Protein AF-A0A5J4UV51-F1 (afdb_monomer)

Structure (mmCIF, N/CA/C/O backbone):
data_AF-A0A5J4UV51-F1
#
_entry.id   AF-A0A5J4UV51-F1
#
loop_
_atom_site.group_PDB
_atom_site.id
_atom_site.type_symbol
_atom_site.label_atom_id
_atom_site.label_alt_id
_atom_site.label_comp_id
_atom_site.label_asym_id
_atom_site.label_entity_id
_atom_site.label_seq_id
_atom_site.pdbx_PDB_ins_code
_atom_site.Cartn_x
_atom_site.Cartn_y
_atom_site.Cartn_z
_atom_site.occupancy
_atom_site.B_iso_or_equiv
_atom_site.auth_seq_id
_atom_site.auth_comp_id
_atom_site.auth_asym_id
_atom_site.auth_atom_id
_atom_site.pdbx_PDB_model_num
ATOM 1 N N . MET A 1 1 ? -8.398 44.328 -46.620 1.00 33.28 1 MET A N 1
ATOM 2 C CA . MET A 1 1 ? -8.994 43.486 -47.672 1.00 33.28 1 MET A CA 1
ATOM 3 C C . MET A 1 1 ? -7.819 42.944 -48.454 1.00 33.28 1 MET A C 1
ATOM 5 O O . MET A 1 1 ? -7.268 43.661 -49.274 1.00 33.28 1 MET A O 1
ATOM 9 N N . GLU A 1 2 ? -7.328 41.778 -48.044 1.00 36.62 2 GLU A N 1
ATOM 10 C CA . GLU A 1 2 ? -6.296 41.032 -48.765 1.00 36.62 2 GLU A CA 1
ATOM 11 C C . GLU A 1 2 ? -7.053 40.017 -49.618 1.00 36.62 2 GLU A C 1
ATOM 13 O O . GLU A 1 2 ? -7.539 39.008 -49.111 1.00 36.62 2 GLU A O 1
ATOM 18 N N . ASP A 1 3 ? -7.267 40.375 -50.881 1.00 33.81 3 ASP A N 1
ATOM 19 C CA . ASP A 1 3 ? -7.848 39.481 -51.873 1.00 33.81 3 ASP A CA 1
ATOM 20 C C . ASP A 1 3 ? -6.812 38.420 -52.268 1.00 33.81 3 ASP A C 1
ATOM 22 O O . ASP A 1 3 ? -5.673 38.737 -52.603 1.00 33.81 3 ASP A O 1
ATOM 26 N N . ASN A 1 4 ? -7.248 37.162 -52.194 1.00 41.03 4 ASN A N 1
ATOM 27 C CA . ASN A 1 4 ? -6.635 35.919 -52.669 1.00 41.03 4 ASN A CA 1
ATOM 28 C C . ASN A 1 4 ? -5.457 36.050 -53.667 1.00 41.03 4 ASN A C 1
ATOM 30 O O . ASN A 1 4 ? -5.664 36.157 -54.874 1.00 41.03 4 ASN A O 1
ATOM 34 N N . ASP A 1 5 ? -4.228 35.837 -53.181 1.00 48.25 5 ASP A N 1
ATOM 35 C CA . ASP A 1 5 ? -3.035 35.538 -54.005 1.00 48.25 5 ASP A CA 1
ATOM 36 C C . ASP A 1 5 ? -3.062 34.117 -54.623 1.00 48.25 5 ASP A C 1
ATOM 38 O O . ASP A 1 5 ? -2.238 33.771 -55.468 1.00 48.25 5 ASP A O 1
ATOM 42 N N . PHE A 1 6 ? -4.042 33.284 -54.254 1.00 43.84 6 PHE A N 1
ATOM 43 C CA . PHE A 1 6 ? -4.132 31.882 -54.680 1.00 43.84 6 PHE A CA 1
ATOM 44 C C . PHE A 1 6 ? -4.376 31.707 -56.191 1.00 43.84 6 PHE A C 1
ATOM 46 O O . PHE A 1 6 ? -3.837 30.789 -56.809 1.00 43.84 6 PHE A O 1
ATOM 53 N N . ASP A 1 7 ? -5.150 32.604 -56.811 1.00 42.62 7 ASP A N 1
ATOM 54 C CA . ASP A 1 7 ? -5.432 32.548 -58.254 1.00 42.62 7 ASP A CA 1
ATOM 55 C C . ASP A 1 7 ? -4.283 33.122 -59.100 1.00 42.62 7 ASP A C 1
ATOM 57 O O . ASP A 1 7 ? -4.121 32.765 -60.269 1.00 42.62 7 ASP A O 1
ATOM 61 N N . LYS A 1 8 ? -3.437 33.967 -58.499 1.00 46.50 8 LYS A N 1
ATOM 62 C CA . LYS A 1 8 ? -2.279 34.588 -59.153 1.00 46.50 8 LYS A CA 1
ATOM 63 C C . LYS A 1 8 ? -1.113 33.605 -59.287 1.00 46.50 8 LYS A C 1
ATOM 65 O O . LYS A 1 8 ? -0.542 33.481 -60.368 1.00 46.50 8 LYS A O 1
ATOM 70 N N . ASP A 1 9 ? -0.842 32.837 -58.232 1.00 53.25 9 ASP A N 1
ATOM 71 C CA . ASP A 1 9 ? 0.190 31.790 -58.226 1.00 53.25 9 ASP A CA 1
ATOM 72 C C . ASP A 1 9 ? -0.155 30.633 -59.180 1.00 53.25 9 ASP A C 1
ATOM 74 O O . ASP A 1 9 ? 0.722 30.065 -59.831 1.00 53.25 9 ASP A O 1
ATOM 78 N N . LYS A 1 10 ? -1.446 30.312 -59.339 1.00 50.06 10 LYS A N 1
ATOM 79 C CA . LYS A 1 10 ? -1.903 29.290 -60.291 1.00 50.06 10 LYS A CA 1
ATOM 80 C C . LYS A 1 10 ? -1.710 29.716 -61.753 1.00 50.06 10 LYS A C 1
ATOM 82 O O . LYS A 1 10 ? -1.331 28.886 -62.574 1.00 50.06 10 LYS A O 1
ATOM 87 N N . ALA A 1 11 ? -1.903 31.001 -62.061 1.00 49.38 11 ALA A N 1
ATOM 88 C CA . ALA A 1 11 ? -1.667 31.564 -63.392 1.00 49.38 11 ALA A CA 1
ATOM 89 C C . ALA A 1 11 ? -0.167 31.674 -63.747 1.00 49.38 11 ALA A C 1
ATOM 91 O O . ALA A 1 11 ? 0.199 31.517 -64.912 1.00 49.38 11 ALA A O 1
ATOM 92 N N . GLU A 1 12 ? 0.725 31.878 -62.767 1.00 53.53 12 GLU A N 1
ATOM 93 C CA . GLU A 1 12 ? 2.184 31.844 -62.991 1.00 53.53 12 GLU A CA 1
ATOM 94 C C . GLU A 1 12 ? 2.719 30.426 -63.290 1.00 53.53 12 GLU A C 1
ATOM 96 O O . GLU A 1 12 ? 3.727 30.273 -63.989 1.00 53.53 12 GLU A O 1
ATOM 101 N N . LEU A 1 13 ? 2.036 29.377 -62.814 1.00 55.09 13 LEU A N 1
ATOM 102 C CA . LEU A 1 13 ? 2.430 27.970 -62.986 1.00 55.09 13 LEU A CA 1
ATOM 103 C C . LEU A 1 13 ? 2.168 27.405 -64.397 1.00 55.09 13 LEU A C 1
ATOM 105 O O . LEU A 1 13 ? 2.782 26.399 -64.765 1.00 55.09 13 LEU A O 1
ATOM 109 N N . GLU A 1 14 ? 1.293 28.026 -65.196 1.00 55.28 14 GLU A N 1
ATOM 110 C CA . GLU A 1 14 ? 0.858 27.500 -66.504 1.00 55.28 14 GLU A CA 1
ATOM 111 C C . GLU A 1 14 ? 1.835 27.789 -67.668 1.00 55.28 14 GLU A C 1
ATOM 113 O O . GLU A 1 14 ? 1.683 27.213 -68.745 1.00 55.28 14 GLU A O 1
ATOM 118 N N . GLY A 1 15 ? 2.883 28.605 -67.465 1.00 62.62 15 GLY A N 1
ATOM 119 C CA . GLY A 1 15 ? 3.818 29.024 -68.529 1.00 62.62 15 GLY A CA 1
ATOM 120 C C . GLY A 1 15 ? 5.293 28.612 -68.380 1.00 62.62 15 GLY A C 1
ATOM 121 O O . GLY A 1 15 ? 6.076 28.834 -69.303 1.00 62.62 15 GLY A O 1
ATOM 122 N N . GLN A 1 16 ? 5.708 28.033 -67.248 1.00 67.81 16 GLN A N 1
ATOM 123 C CA . GLN A 1 16 ? 7.113 27.683 -66.965 1.00 67.81 16 GLN A CA 1
ATOM 124 C C . GLN A 1 16 ? 7.283 26.178 -66.716 1.00 67.81 16 GLN A C 1
ATOM 126 O O . GLN A 1 16 ? 6.397 25.518 -66.171 1.00 67.81 16 GLN A O 1
ATOM 131 N N . SER A 1 17 ? 8.431 25.606 -67.104 1.00 79.94 17 SER A N 1
ATOM 132 C CA . SER A 1 17 ? 8.701 24.184 -66.852 1.00 79.94 17 SER A CA 1
ATOM 133 C C . SER A 1 17 ? 8.824 23.901 -65.349 1.00 79.94 17 SER A C 1
ATOM 135 O O . SER A 1 17 ? 9.323 24.729 -64.581 1.00 79.94 17 SER A O 1
ATOM 137 N N . ALA A 1 18 ? 8.398 22.705 -64.930 1.00 77.75 18 ALA A N 1
ATOM 138 C CA . ALA A 1 18 ? 8.465 22.274 -63.533 1.00 77.75 18 ALA A CA 1
ATOM 139 C C . ALA A 1 18 ? 9.890 22.358 -62.963 1.00 77.75 18 ALA A C 1
ATOM 141 O O . ALA A 1 18 ? 10.079 22.802 -61.834 1.00 77.75 18 ALA A O 1
ATOM 142 N N . GLU A 1 19 ? 10.896 22.024 -63.774 1.00 81.31 19 GLU A N 1
ATOM 143 C CA . GLU A 1 19 ? 12.306 22.142 -63.403 1.00 81.31 19 GLU A CA 1
ATOM 144 C C . GLU A 1 19 ? 12.742 23.589 -63.156 1.00 81.31 19 GLU A C 1
ATOM 146 O O . GLU A 1 19 ? 13.463 23.843 -62.195 1.00 81.31 19 GLU A O 1
ATOM 151 N N . SER A 1 20 ? 12.298 24.543 -63.980 1.00 83.56 20 SER A N 1
ATOM 152 C CA . SER A 1 20 ? 12.673 25.957 -63.845 1.00 83.56 20 SER A CA 1
ATOM 153 C C . SER A 1 20 ? 12.092 26.586 -62.577 1.00 83.56 20 SER A C 1
ATOM 155 O O . SER A 1 20 ? 12.787 27.313 -61.866 1.00 83.56 20 SER A O 1
ATOM 157 N N . LEU A 1 21 ? 10.826 26.288 -62.278 1.00 81.12 21 LEU A N 1
ATOM 158 C CA . LEU A 1 21 ? 10.125 26.806 -61.100 1.00 81.12 21 LEU A CA 1
ATOM 159 C C . LEU A 1 21 ? 10.734 26.268 -59.805 1.00 81.12 21 LEU A C 1
ATOM 161 O O . LEU A 1 21 ? 11.112 27.034 -58.921 1.00 81.12 21 LEU A O 1
ATOM 165 N N . VAL A 1 22 ? 10.935 24.952 -59.747 1.00 83.88 22 VAL A N 1
ATOM 166 C CA . VAL A 1 22 ? 11.606 24.289 -58.627 1.00 83.88 22 VAL A CA 1
ATOM 167 C C . VAL A 1 22 ? 13.026 24.821 -58.433 1.00 83.88 22 VAL A C 1
ATOM 169 O O . VAL A 1 22 ? 13.430 25.083 -57.301 1.00 83.88 22 VAL A O 1
ATOM 172 N N . LYS A 1 23 ? 13.787 25.019 -59.517 1.00 86.38 23 LYS A N 1
ATOM 173 C CA . LYS A 1 23 ? 15.161 25.533 -59.443 1.00 86.38 23 LYS A CA 1
ATOM 174 C C . LYS A 1 23 ? 15.213 26.920 -58.813 1.00 86.38 23 LYS A C 1
ATOM 176 O O . LYS A 1 23 ? 16.055 27.172 -57.956 1.00 86.38 23 LYS A O 1
ATOM 181 N N . LYS A 1 24 ? 14.283 27.798 -59.199 1.00 86.00 24 LYS A N 1
ATOM 182 C CA . LYS A 1 24 ? 14.158 29.150 -58.644 1.00 86.00 24 LYS A CA 1
ATOM 183 C C . LYS A 1 24 ? 13.898 29.113 -57.136 1.00 86.00 24 LYS A C 1
ATOM 185 O O . LYS A 1 24 ? 14.548 29.845 -56.392 1.00 86.00 24 LYS A O 1
ATOM 190 N N . ASP A 1 25 ? 13.009 28.234 -56.682 1.00 84.75 25 ASP A N 1
ATOM 191 C CA . ASP A 1 25 ? 12.702 28.069 -55.257 1.00 84.75 25 ASP A CA 1
ATOM 192 C C . ASP A 1 25 ? 13.879 27.455 -54.471 1.00 84.75 25 ASP A C 1
ATOM 194 O O . ASP A 1 25 ? 14.189 27.890 -53.361 1.00 84.75 25 ASP A O 1
ATOM 198 N N . ILE A 1 26 ? 14.602 26.499 -55.063 1.00 84.50 26 ILE A N 1
ATOM 199 C CA . ILE A 1 26 ? 15.823 25.911 -54.485 1.00 84.50 26 ILE A CA 1
ATOM 200 C C . ILE A 1 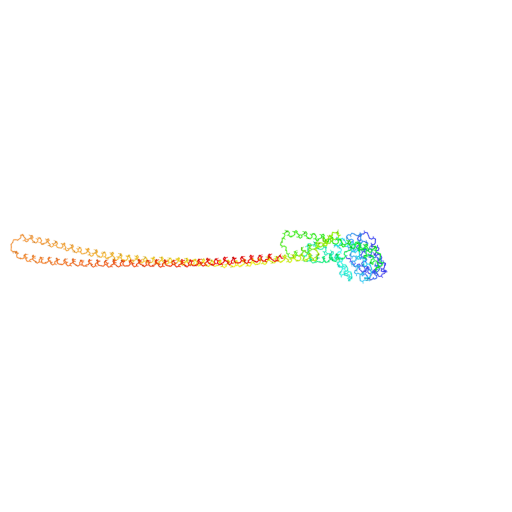26 ? 16.942 26.953 -54.353 1.00 84.50 26 ILE A C 1
ATOM 202 O O . ILE A 1 26 ? 17.630 27.002 -53.329 1.00 84.50 26 ILE A O 1
ATOM 206 N N . ASP A 1 27 ? 17.132 27.805 -55.358 1.00 85.50 27 ASP A N 1
ATOM 207 C CA . ASP A 1 27 ? 18.159 28.846 -55.323 1.00 85.50 27 ASP A CA 1
ATOM 208 C C . ASP A 1 27 ? 17.834 29.933 -54.280 1.00 85.50 27 ASP A C 1
ATOM 210 O O . ASP A 1 27 ? 18.748 30.418 -53.608 1.00 85.50 27 ASP A O 1
ATOM 214 N N . LEU A 1 28 ? 16.549 30.233 -54.038 1.00 83.38 28 LEU A N 1
ATOM 215 C CA . LEU A 1 28 ? 16.119 31.091 -52.922 1.00 83.38 28 LEU A CA 1
ATOM 216 C C . LEU A 1 28 ? 16.497 30.498 -51.555 1.00 83.38 28 LEU A C 1
ATOM 218 O O . LEU A 1 28 ? 16.948 31.227 -50.669 1.00 83.38 28 LEU A O 1
ATOM 222 N N . ILE A 1 29 ? 16.371 29.178 -51.385 1.00 80.69 29 ILE A N 1
ATOM 223 C CA . ILE A 1 29 ? 16.793 28.482 -50.158 1.00 80.69 29 ILE A CA 1
ATOM 224 C C . ILE A 1 29 ? 18.313 28.564 -49.984 1.00 80.69 29 ILE A C 1
ATOM 226 O O . ILE A 1 29 ? 18.786 28.839 -48.883 1.00 80.69 29 ILE A O 1
ATOM 230 N N . ARG A 1 30 ? 19.091 28.378 -51.060 1.00 81.81 30 ARG A N 1
ATOM 231 C CA . ARG A 1 30 ? 20.566 28.466 -51.023 1.00 81.81 30 ARG A CA 1
ATOM 232 C C . ARG A 1 30 ? 21.078 29.852 -50.640 1.00 81.81 30 ARG A C 1
ATOM 234 O O . ARG A 1 30 ? 22.129 29.959 -50.015 1.00 81.81 30 ARG A O 1
ATOM 241 N N . GLN A 1 31 ? 20.371 30.900 -51.050 1.00 80.75 31 GLN A N 1
ATOM 242 C CA . GLN A 1 31 ? 20.793 32.288 -50.853 1.00 80.75 31 GLN A CA 1
ATOM 243 C C . GLN A 1 31 ? 20.320 32.883 -49.519 1.00 80.75 31 GLN A C 1
ATOM 245 O O . GLN A 1 31 ? 20.810 33.940 -49.114 1.00 80.75 31 GLN A O 1
ATOM 250 N N . SER A 1 32 ? 19.394 32.221 -48.818 1.00 73.06 32 SER A N 1
ATOM 251 C CA . SER A 1 32 ? 18.875 32.711 -47.543 1.00 73.06 32 SER A CA 1
ATOM 252 C C . SER A 1 32 ? 19.903 32.554 -46.416 1.00 73.06 32 SER A C 1
ATOM 254 O O . SER A 1 32 ? 20.466 31.483 -46.207 1.00 73.06 32 SER A O 1
ATOM 256 N N . LYS A 1 33 ? 20.144 33.640 -45.669 1.00 61.06 33 LYS A N 1
ATOM 257 C CA . LYS A 1 33 ? 21.072 33.694 -44.519 1.00 61.06 33 LYS A CA 1
ATOM 258 C C . LYS A 1 33 ? 20.352 33.788 -43.160 1.00 61.06 33 LYS A C 1
ATOM 260 O O . LYS A 1 33 ? 20.984 34.118 -42.161 1.00 61.06 33 LYS A O 1
ATOM 265 N N . GLY A 1 34 ? 19.036 33.553 -43.124 1.00 61.56 34 GLY A N 1
ATOM 266 C CA . GLY A 1 34 ? 18.174 33.748 -41.948 1.00 61.56 34 GLY A CA 1
ATOM 267 C C . GLY A 1 34 ? 17.024 32.737 -41.879 1.00 61.56 34 GLY A C 1
ATOM 268 O O . GLY A 1 34 ? 17.222 31.567 -42.186 1.00 61.56 34 GLY A O 1
ATOM 269 N N . SER A 1 35 ? 15.819 33.162 -41.472 1.00 62.78 35 SER A N 1
ATOM 270 C CA . SER A 1 35 ? 14.650 32.263 -41.462 1.00 62.78 35 SER A CA 1
ATOM 271 C C . SER A 1 35 ? 14.357 31.747 -42.873 1.00 62.78 35 SER A C 1
ATOM 273 O O . SER A 1 35 ? 14.238 32.510 -43.834 1.00 62.78 35 SER A O 1
ATOM 275 N N . LEU A 1 36 ? 14.244 30.426 -42.982 1.00 73.94 36 LEU A N 1
ATOM 276 C CA . LEU A 1 36 ? 13.976 29.719 -44.232 1.00 73.94 36 LEU A CA 1
ATOM 277 C C . LEU A 1 36 ? 12.475 29.574 -44.509 1.00 73.94 36 LEU A C 1
ATOM 279 O O . LEU A 1 36 ? 12.100 29.091 -45.574 1.00 73.94 36 LEU A O 1
ATOM 283 N N . LYS A 1 37 ? 11.620 30.025 -43.582 1.00 70.06 37 LYS A N 1
ATOM 284 C CA . LYS A 1 37 ? 10.169 29.816 -43.588 1.00 70.06 37 LYS A CA 1
ATOM 285 C C . LYS A 1 37 ? 9.510 30.117 -44.931 1.00 70.06 37 LYS A C 1
ATOM 287 O O . LYS A 1 37 ? 8.868 29.244 -45.501 1.00 70.06 37 LYS A O 1
ATOM 292 N N . ASN A 1 38 ? 9.703 31.325 -45.457 1.00 74.06 38 ASN A N 1
ATOM 293 C CA . ASN A 1 38 ? 9.008 31.769 -46.669 1.00 74.06 38 ASN A CA 1
ATOM 294 C C . ASN A 1 38 ? 9.523 31.054 -47.928 1.00 74.06 38 ASN A C 1
ATOM 296 O O . ASN A 1 38 ? 8.735 30.715 -48.807 1.00 74.06 38 ASN A O 1
ATOM 300 N N . ALA A 1 39 ? 10.831 30.783 -48.002 1.00 78.94 39 ALA A N 1
ATOM 301 C CA . ALA A 1 39 ? 11.433 30.069 -49.130 1.00 78.94 39 ALA A CA 1
ATOM 302 C C . ALA A 1 39 ? 10.994 28.595 -49.157 1.00 78.94 39 ALA A C 1
ATOM 304 O O . ALA A 1 39 ? 10.622 28.067 -50.203 1.00 78.94 39 ALA A O 1
ATOM 305 N N . LEU A 1 40 ? 10.960 27.956 -47.987 1.00 76.31 40 LEU A N 1
ATOM 306 C CA . LEU A 1 40 ? 10.474 26.591 -47.826 1.00 76.31 40 LEU A CA 1
ATOM 307 C C . LEU A 1 40 ? 8.964 26.487 -48.077 1.00 76.31 40 LEU A C 1
ATOM 309 O O . LEU A 1 40 ? 8.514 25.567 -48.754 1.00 76.31 40 LEU A O 1
ATOM 313 N N . GLN A 1 41 ? 8.171 27.444 -47.590 1.00 73.94 41 GLN A N 1
ATOM 314 C CA . GLN A 1 41 ? 6.730 27.485 -47.842 1.00 73.94 41 GLN A CA 1
ATOM 315 C C . GLN A 1 41 ? 6.425 27.626 -49.335 1.00 73.94 41 GLN A C 1
ATOM 317 O O . GLN A 1 41 ? 5.564 26.913 -49.844 1.00 73.94 41 GLN A O 1
ATOM 322 N N . LYS A 1 42 ? 7.162 28.481 -50.050 1.00 79.25 42 LYS A N 1
ATOM 323 C CA . LYS A 1 42 ? 7.000 28.641 -51.497 1.00 79.25 42 LYS A CA 1
ATOM 324 C C . LYS A 1 42 ? 7.299 27.347 -52.251 1.00 79.25 42 LYS A C 1
ATOM 326 O O . LYS A 1 42 ? 6.459 26.870 -53.008 1.00 79.25 42 LYS A O 1
ATOM 331 N N . LEU A 1 43 ? 8.431 26.718 -51.938 1.00 81.69 43 LEU A N 1
ATOM 332 C CA . LEU A 1 43 ? 8.798 25.426 -52.506 1.00 81.69 43 LEU A CA 1
ATOM 333 C C . LEU A 1 43 ? 7.750 24.338 -52.216 1.00 81.69 43 LEU A C 1
ATOM 335 O O . LEU A 1 43 ? 7.443 23.529 -53.087 1.00 81.69 43 LEU A O 1
ATOM 339 N N . ASN A 1 44 ? 7.175 24.317 -51.012 1.00 72.25 44 ASN A N 1
ATOM 340 C CA . ASN A 1 44 ? 6.099 23.386 -50.673 1.00 72.25 44 ASN A CA 1
ATOM 341 C C . ASN A 1 44 ? 4.861 23.574 -51.548 1.00 72.25 44 ASN A C 1
ATOM 343 O O . ASN A 1 44 ? 4.282 22.580 -51.977 1.00 72.25 44 ASN A O 1
ATOM 347 N N . MET A 1 45 ? 4.453 24.816 -51.817 1.00 75.25 45 MET A N 1
ATOM 348 C CA . MET A 1 45 ? 3.315 25.093 -52.700 1.00 75.25 45 MET A CA 1
ATOM 349 C C . MET A 1 45 ? 3.609 24.636 -54.134 1.00 75.25 45 MET A C 1
ATOM 351 O O . MET A 1 45 ? 2.778 23.967 -54.752 1.00 75.25 45 MET A O 1
ATOM 355 N N . THR A 1 46 ? 4.823 24.895 -54.630 1.00 77.62 46 THR A N 1
ATOM 356 C CA . THR A 1 46 ? 5.281 24.422 -55.945 1.00 77.62 46 THR A CA 1
ATOM 357 C C . THR A 1 46 ? 5.245 22.894 -56.031 1.00 77.62 46 THR A C 1
ATOM 359 O O . THR A 1 46 ? 4.707 22.334 -56.982 1.00 77.62 46 THR A O 1
ATOM 362 N N . VAL A 1 47 ? 5.745 22.193 -55.010 1.00 73.94 47 VAL A N 1
ATOM 363 C CA . VAL A 1 47 ? 5.745 20.721 -54.966 1.00 73.94 47 VAL A CA 1
ATOM 364 C C . VAL A 1 47 ? 4.331 20.143 -54.809 1.00 73.94 47 VAL A C 1
ATOM 366 O O . VAL A 1 47 ? 4.008 19.132 -55.434 1.00 73.94 47 VAL A O 1
ATOM 369 N N . ALA A 1 48 ? 3.456 20.795 -54.039 1.00 68.31 48 ALA A N 1
ATOM 370 C CA . ALA A 1 48 ? 2.058 20.391 -53.867 1.00 68.31 48 ALA A CA 1
ATOM 371 C C . ALA A 1 48 ? 1.211 20.549 -55.138 1.00 68.31 48 ALA A C 1
ATOM 373 O O . ALA A 1 48 ? 0.160 19.921 -55.255 1.00 68.31 48 ALA A O 1
ATOM 374 N N . SER A 1 49 ? 1.684 21.332 -56.108 1.00 72.00 49 SER A N 1
ATOM 375 C CA . SER A 1 49 ? 0.979 21.589 -57.367 1.00 72.00 49 SER A CA 1
ATOM 376 C C . SER A 1 49 ? 0.974 20.392 -58.333 1.00 72.00 49 SER A C 1
ATOM 378 O O . SER A 1 49 ? 0.250 20.413 -59.327 1.00 72.00 49 SER A O 1
ATOM 380 N N . GLY A 1 50 ? 1.743 19.327 -58.063 1.00 66.88 50 GLY A N 1
ATOM 381 C CA . GLY A 1 50 ? 1.606 18.046 -58.767 1.00 66.88 50 GLY A CA 1
ATOM 382 C C . GLY A 1 50 ? 2.892 17.224 -58.889 1.00 66.88 50 GLY A C 1
ATOM 383 O O . GLY A 1 50 ? 3.998 17.717 -58.674 1.00 66.88 50 GLY A O 1
ATOM 384 N N . GLN A 1 51 ? 2.741 15.961 -59.307 1.00 67.88 51 GLN A N 1
ATOM 385 C CA . GLN A 1 51 ? 3.815 14.957 -59.373 1.00 67.88 51 GLN A CA 1
ATOM 386 C C . GLN A 1 51 ? 5.072 15.435 -60.121 1.00 67.88 51 GLN A C 1
ATOM 388 O O . GLN A 1 51 ? 6.178 15.290 -59.609 1.00 67.88 51 GLN A O 1
ATOM 393 N N . LYS A 1 52 ? 4.916 16.085 -61.283 1.00 74.31 52 LYS A N 1
ATOM 394 C CA . LYS A 1 52 ? 6.043 16.590 -62.092 1.00 74.31 52 LYS A CA 1
ATOM 395 C C . LYS A 1 52 ? 6.928 17.614 -61.357 1.00 74.31 52 LYS A C 1
ATOM 397 O O . LYS A 1 52 ? 8.130 17.668 -61.596 1.00 74.31 52 LYS A O 1
ATOM 402 N N . TYR A 1 53 ? 6.355 18.416 -60.454 1.00 78.62 53 TYR A N 1
ATOM 403 C CA . TYR A 1 53 ? 7.101 19.388 -59.643 1.00 78.62 53 TYR A CA 1
ATOM 404 C C . TYR A 1 53 ? 7.791 18.704 -58.460 1.00 78.62 53 TYR A C 1
ATOM 406 O O . TYR A 1 53 ? 8.927 19.036 -58.128 1.00 78.62 53 TYR A O 1
ATOM 414 N N . ALA A 1 54 ? 7.138 17.702 -57.865 1.00 69.19 54 ALA A N 1
ATOM 415 C CA . ALA A 1 54 ? 7.733 16.878 -56.822 1.00 69.19 54 ALA A CA 1
ATOM 416 C C . ALA A 1 54 ? 8.959 16.100 -57.337 1.00 69.19 54 ALA A C 1
ATOM 418 O O . ALA A 1 54 ? 10.020 16.130 -56.715 1.00 69.19 54 ALA A O 1
ATOM 419 N N . GLU A 1 55 ? 8.844 15.461 -58.503 1.00 68.75 55 GLU A N 1
ATOM 420 C CA . GLU A 1 55 ? 9.937 14.722 -59.146 1.00 68.75 55 GLU A CA 1
ATOM 421 C C . GLU A 1 55 ? 11.104 15.637 -59.536 1.00 68.75 55 GLU A C 1
ATOM 423 O O . GLU A 1 55 ? 12.259 15.291 -59.285 1.00 68.75 55 GLU A O 1
ATOM 428 N N . ALA A 1 56 ? 10.818 16.830 -60.067 1.00 78.56 56 ALA A N 1
ATOM 429 C CA . ALA A 1 56 ? 11.839 17.828 -60.375 1.00 78.56 56 ALA A CA 1
ATOM 430 C C . ALA A 1 56 ? 12.570 18.329 -59.114 1.00 78.56 56 ALA A C 1
ATOM 432 O O . ALA A 1 56 ? 13.789 18.495 -59.137 1.00 78.56 56 ALA A O 1
ATOM 433 N N . ALA A 1 57 ? 11.857 18.535 -58.000 1.00 76.19 57 ALA A N 1
ATOM 434 C CA . ALA A 1 57 ? 12.457 18.938 -56.723 1.00 76.19 57 ALA A CA 1
ATOM 435 C C . ALA A 1 57 ? 13.375 17.858 -56.152 1.00 76.19 57 ALA A C 1
ATOM 437 O O . ALA A 1 57 ? 14.476 18.158 -55.681 1.00 76.19 57 ALA A O 1
ATOM 438 N N . ILE A 1 58 ? 12.959 16.598 -56.266 1.00 69.06 58 ILE A N 1
ATOM 439 C CA . ILE A 1 58 ? 13.787 15.448 -55.909 1.00 69.06 58 ILE A CA 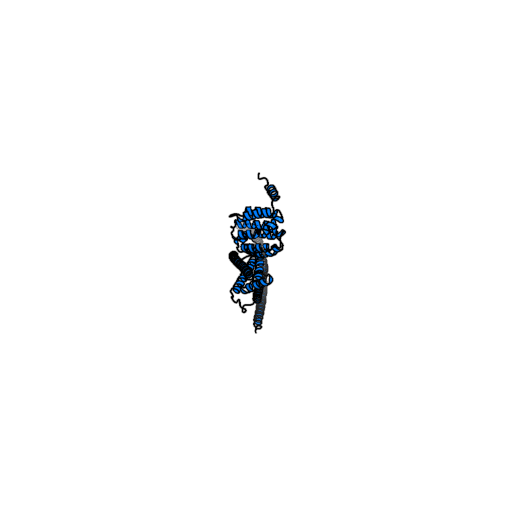1
ATOM 440 C C . ILE A 1 58 ? 15.047 15.403 -56.786 1.00 69.06 58 ILE A C 1
ATOM 442 O O . ILE A 1 58 ? 16.156 15.394 -56.255 1.00 69.06 58 ILE A O 1
ATOM 446 N N . ALA A 1 59 ? 14.892 15.448 -58.113 1.00 74.12 59 ALA A N 1
ATOM 447 C CA . ALA A 1 59 ? 16.002 15.353 -59.065 1.00 74.12 59 ALA A CA 1
ATOM 448 C C . ALA A 1 59 ? 17.048 16.469 -58.893 1.00 74.12 59 ALA A C 1
ATOM 450 O O . ALA A 1 59 ? 18.233 16.256 -59.138 1.00 74.12 59 ALA A O 1
ATOM 451 N N . GLN A 1 60 ? 16.630 17.647 -58.426 1.00 79.69 60 GLN A N 1
ATOM 452 C CA . GLN A 1 60 ? 17.517 18.784 -58.169 1.00 79.69 60 GLN A CA 1
ATOM 453 C C . GLN A 1 60 ? 18.159 18.785 -56.770 1.00 79.69 60 GLN A C 1
ATOM 455 O O . GLN A 1 60 ? 18.852 19.740 -56.407 1.00 79.69 60 GLN A O 1
ATOM 460 N N . GLY A 1 61 ? 17.973 17.724 -55.980 1.00 71.62 61 GLY A N 1
ATOM 461 C CA . GLY A 1 61 ? 18.672 17.543 -54.707 1.00 71.62 61 GLY A CA 1
ATOM 462 C C . GLY A 1 61 ? 18.142 18.430 -53.581 1.00 71.62 61 GLY A C 1
ATOM 463 O O . GLY A 1 61 ? 18.910 18.884 -52.728 1.00 71.62 61 GLY A O 1
ATOM 464 N N . VAL A 1 62 ? 16.831 18.679 -53.544 1.00 73.19 62 VAL A N 1
ATOM 465 C CA . VAL A 1 62 ? 16.232 19.538 -52.516 1.00 73.19 62 VAL A CA 1
ATOM 466 C C . VAL A 1 62 ? 16.349 18.961 -51.103 1.00 73.19 62 VAL A C 1
ATOM 468 O O . VAL A 1 62 ? 16.627 19.689 -50.153 1.00 73.19 62 VAL A O 1
ATOM 471 N N . ALA A 1 63 ? 16.224 17.639 -50.961 1.00 63.34 63 ALA A N 1
ATOM 472 C CA . ALA A 1 63 ? 16.354 16.951 -49.681 1.00 63.34 63 ALA A CA 1
ATOM 473 C C . ALA A 1 63 ? 17.758 17.111 -49.060 1.00 63.34 63 ALA A C 1
ATOM 475 O O . ALA A 1 63 ? 17.842 17.627 -47.945 1.00 63.34 63 ALA A O 1
ATOM 476 N N . PRO A 1 64 ? 18.872 16.762 -49.739 1.00 62.00 64 PRO A N 1
ATOM 477 C CA . PRO A 1 64 ? 20.205 16.973 -49.176 1.00 62.00 64 PRO A CA 1
ATOM 478 C C . PRO A 1 64 ? 20.513 18.454 -48.907 1.00 62.00 64 PRO A C 1
ATOM 480 O O . PRO A 1 64 ? 21.158 18.757 -47.903 1.00 62.00 64 PRO A O 1
ATOM 483 N N . LEU A 1 65 ? 20.005 19.384 -49.727 1.00 72.56 65 LEU A N 1
ATOM 484 C CA . LEU A 1 65 ? 20.147 20.819 -49.473 1.00 72.56 65 LEU A CA 1
ATOM 485 C C . LEU A 1 65 ? 19.479 21.231 -48.151 1.00 72.56 65 LEU A C 1
ATOM 487 O O . LEU A 1 65 ? 20.133 21.817 -47.287 1.00 72.56 65 LEU A O 1
ATOM 491 N N . VAL A 1 66 ? 18.200 20.907 -47.963 1.00 67.88 66 VAL A N 1
ATOM 492 C CA . VAL A 1 66 ? 17.445 21.309 -46.765 1.00 67.88 66 VAL A CA 1
ATOM 493 C C . VAL A 1 66 ? 17.975 20.596 -45.508 1.00 67.88 66 VAL A C 1
ATOM 495 O O . VAL A 1 66 ? 18.068 21.204 -44.441 1.00 67.88 66 VAL A O 1
ATOM 498 N N . LEU A 1 67 ? 18.437 19.346 -45.629 1.00 62.22 67 LEU A N 1
ATOM 499 C CA . LEU A 1 67 ? 19.118 18.632 -44.538 1.00 62.22 67 LEU A CA 1
ATOM 500 C C . LEU A 1 67 ? 20.467 19.259 -44.170 1.00 62.22 67 LEU A C 1
ATOM 502 O O . LEU A 1 67 ? 20.841 19.258 -42.997 1.00 62.22 67 LEU A O 1
ATOM 506 N N . SER A 1 68 ? 21.211 19.801 -45.138 1.00 65.62 68 SER A N 1
ATOM 507 C CA . SER A 1 68 ? 22.466 20.500 -44.839 1.00 65.62 68 SER A CA 1
ATOM 508 C C . SER A 1 68 ? 22.218 21.790 -44.049 1.00 65.62 68 SER A C 1
ATOM 510 O O . SER A 1 68 ? 22.949 22.067 -43.101 1.00 65.62 68 SER A O 1
ATOM 512 N N . GLN A 1 69 ? 21.125 22.500 -44.349 1.00 67.88 69 GLN A N 1
ATOM 513 C CA . GLN A 1 69 ? 20.689 23.688 -43.612 1.00 67.88 69 GLN A CA 1
ATOM 514 C C . GLN A 1 69 ? 20.219 23.360 -42.187 1.00 67.88 69 GLN A C 1
ATOM 516 O O . GLN A 1 69 ? 20.440 24.149 -41.269 1.00 67.88 69 GLN A O 1
ATOM 521 N N . LEU A 1 70 ? 19.640 22.175 -41.958 1.00 61.31 70 LEU A N 1
ATOM 522 C CA . LEU A 1 70 ? 19.214 21.723 -40.625 1.00 61.31 70 LEU A CA 1
ATOM 523 C C . LEU A 1 70 ? 20.387 21.623 -39.639 1.00 61.31 70 LEU A C 1
ATOM 525 O O . LEU A 1 70 ? 20.231 21.915 -38.455 1.00 61.31 70 LEU A O 1
ATOM 529 N N . LYS A 1 71 ? 21.576 21.244 -40.126 1.00 57.91 71 LYS A N 1
ATOM 530 C CA . LYS A 1 71 ? 22.786 21.099 -39.299 1.00 57.91 71 LYS A CA 1
ATOM 531 C C . LYS A 1 71 ? 23.333 22.436 -38.795 1.00 57.91 71 LYS A C 1
ATOM 533 O O . LYS A 1 71 ? 24.030 22.452 -37.785 1.00 57.91 71 LYS A O 1
ATOM 538 N N . THR A 1 72 ? 23.022 23.532 -39.482 1.00 60.28 72 THR A N 1
ATOM 539 C CA . THR A 1 72 ? 23.555 24.876 -39.209 1.00 60.28 72 THR A CA 1
ATOM 540 C C . THR A 1 72 ? 22.490 25.871 -38.734 1.00 60.28 72 THR A C 1
ATOM 542 O O . THR A 1 72 ? 22.806 27.039 -38.530 1.00 60.28 72 THR A O 1
ATOM 545 N N . SER A 1 73 ? 21.237 25.434 -38.564 1.00 60.91 73 SER A N 1
ATOM 546 C CA . SER A 1 73 ? 20.096 26.295 -38.217 1.00 60.91 73 SER A CA 1
ATOM 547 C C . SER A 1 73 ? 19.912 26.503 -36.708 1.00 60.91 73 SER A C 1
ATOM 549 O O . SER A 1 73 ? 20.218 25.626 -35.901 1.00 60.91 73 SER A O 1
ATOM 551 N N . THR A 1 74 ? 19.354 27.661 -36.336 1.00 59.09 74 THR A N 1
ATOM 552 C CA . THR A 1 74 ? 18.848 27.969 -34.982 1.00 59.09 74 THR A CA 1
ATOM 553 C C . THR A 1 74 ? 17.538 27.220 -34.697 1.00 59.09 74 THR A C 1
ATOM 555 O O . THR A 1 74 ? 16.916 26.716 -35.629 1.00 59.09 74 THR A O 1
ATOM 558 N N . ASP A 1 75 ? 17.062 27.172 -33.446 1.00 49.81 75 ASP A N 1
ATOM 559 C CA . ASP A 1 75 ? 15.830 26.440 -33.073 1.00 49.81 75 ASP A CA 1
ATOM 560 C C . ASP A 1 75 ? 14.596 26.845 -33.899 1.00 49.81 75 ASP A C 1
ATOM 562 O O . ASP A 1 75 ? 13.795 25.998 -34.298 1.00 49.81 75 ASP A O 1
ATOM 566 N N . GLN A 1 76 ? 14.476 28.130 -34.244 1.00 54.69 76 GLN A N 1
ATOM 567 C CA . GLN A 1 76 ? 13.417 28.620 -35.128 1.00 54.69 76 GLN A CA 1
ATOM 568 C C . GLN A 1 76 ? 13.582 28.108 -36.571 1.00 54.69 76 GLN A C 1
ATOM 570 O O . GLN A 1 76 ? 12.604 27.714 -37.201 1.00 54.69 76 GLN A O 1
ATOM 575 N N . GLY A 1 77 ? 14.815 28.053 -37.082 1.00 59.28 77 GLY A N 1
ATOM 576 C CA . GLY A 1 77 ? 15.115 27.482 -38.398 1.00 59.28 77 GLY A CA 1
ATOM 577 C C . GLY A 1 77 ? 14.912 25.964 -38.448 1.00 59.28 77 GLY A C 1
ATOM 578 O O . GLY A 1 77 ? 14.442 25.444 -39.456 1.00 59.28 77 GLY A O 1
ATOM 579 N N . ILE A 1 78 ? 15.176 25.255 -37.345 1.00 58.50 78 ILE A N 1
ATOM 580 C CA . ILE A 1 78 ? 14.865 23.826 -37.192 1.00 58.50 78 ILE A CA 1
ATOM 581 C C . ILE A 1 78 ? 13.351 23.594 -37.314 1.00 58.50 78 ILE A C 1
ATOM 583 O O . ILE A 1 78 ? 12.940 22.666 -38.008 1.00 58.50 78 ILE A O 1
ATOM 587 N N . ASN A 1 79 ? 12.522 24.456 -36.714 1.00 55.31 79 ASN A N 1
ATOM 588 C CA . ASN A 1 79 ? 11.059 24.378 -36.822 1.00 55.31 79 ASN A CA 1
ATOM 589 C C . ASN A 1 79 ? 10.550 24.647 -38.246 1.00 55.31 79 ASN A C 1
ATOM 591 O O . ASN A 1 79 ? 9.665 23.935 -38.728 1.00 55.31 79 ASN A O 1
ATOM 595 N N . ASP A 1 80 ? 11.123 25.639 -38.932 1.00 60.56 80 ASP A N 1
ATOM 596 C CA . ASP A 1 80 ? 10.782 25.962 -40.323 1.00 60.56 80 ASP A CA 1
ATOM 597 C C . ASP A 1 80 ? 11.148 24.795 -41.268 1.00 60.56 80 ASP A C 1
ATOM 599 O O . ASP A 1 80 ? 10.351 24.400 -42.122 1.00 60.56 80 ASP A O 1
ATOM 603 N N . ILE A 1 81 ? 12.323 24.184 -41.069 1.00 63.44 81 ILE A N 1
ATOM 604 C CA . ILE A 1 81 ? 12.811 23.037 -41.851 1.00 63.44 81 ILE A CA 1
ATOM 605 C C . ILE A 1 81 ? 12.015 21.760 -41.559 1.00 63.44 81 ILE A C 1
ATOM 607 O O . ILE A 1 81 ? 11.667 21.028 -42.486 1.00 63.44 81 ILE A O 1
ATOM 611 N N . ALA A 1 82 ? 11.701 21.484 -40.292 1.00 55.53 82 ALA A N 1
ATOM 612 C CA . ALA A 1 82 ? 10.831 20.372 -39.933 1.00 55.53 82 ALA A CA 1
ATOM 613 C C . ALA A 1 82 ? 9.463 20.534 -40.602 1.00 55.53 82 ALA A C 1
ATOM 615 O O . ALA A 1 82 ? 9.034 19.625 -41.304 1.00 55.53 82 ALA A O 1
ATOM 616 N N . SER A 1 83 ? 8.831 21.706 -40.476 1.00 56.97 83 SER A N 1
ATOM 617 C CA . SER A 1 83 ? 7.526 22.002 -41.089 1.00 56.97 83 SER A CA 1
ATOM 618 C C . SER A 1 83 ? 7.532 21.799 -42.603 1.00 56.97 83 SER A C 1
ATOM 620 O O . SER A 1 83 ? 6.587 21.224 -43.139 1.00 56.97 83 SER A O 1
ATOM 622 N N . PHE A 1 84 ? 8.617 22.198 -43.279 1.00 65.50 84 PHE A N 1
ATOM 623 C CA . PHE A 1 84 ? 8.832 21.901 -44.691 1.00 65.50 84 PHE A CA 1
ATOM 624 C C . PHE A 1 84 ? 8.767 20.402 -44.960 1.00 65.50 84 PHE A C 1
ATOM 626 O O . PHE A 1 84 ? 7.841 19.951 -45.632 1.00 65.50 84 PHE A O 1
ATOM 633 N N . PHE A 1 85 ? 9.666 19.624 -44.352 1.00 58.50 85 PHE A N 1
ATOM 634 C CA . PHE A 1 85 ? 9.716 18.179 -44.546 1.00 58.50 85 PHE A CA 1
ATOM 635 C C . PHE A 1 85 ? 8.377 17.494 -44.253 1.00 58.50 85 PHE A C 1
ATOM 637 O O . PHE A 1 85 ? 8.028 16.571 -44.972 1.00 58.50 85 PHE A O 1
ATOM 644 N N . LEU A 1 86 ? 7.580 17.940 -43.277 1.00 51.72 86 LEU A N 1
ATOM 645 C CA . LEU A 1 86 ? 6.246 17.369 -43.027 1.00 51.72 86 LEU A CA 1
ATOM 646 C C . LEU A 1 86 ? 5.316 17.510 -44.236 1.00 51.72 86 LEU A C 1
ATOM 648 O O . LEU A 1 86 ? 4.709 16.533 -44.672 1.00 51.72 86 LEU A O 1
ATOM 652 N N . SER A 1 87 ? 5.226 18.719 -44.789 1.00 55.84 87 SER A N 1
ATOM 653 C CA . SER A 1 87 ? 4.392 18.994 -45.960 1.00 55.84 87 SER A CA 1
ATOM 654 C C . SER A 1 87 ? 4.930 18.336 -47.228 1.00 55.84 87 SER A C 1
ATOM 656 O O . SER A 1 87 ? 4.143 17.827 -48.019 1.00 55.84 87 SER A O 1
ATOM 658 N N . THR A 1 88 ? 6.253 18.275 -47.414 1.00 57.09 88 THR A N 1
ATOM 659 C CA . THR A 1 88 ? 6.849 17.717 -48.633 1.00 57.09 88 THR A CA 1
AT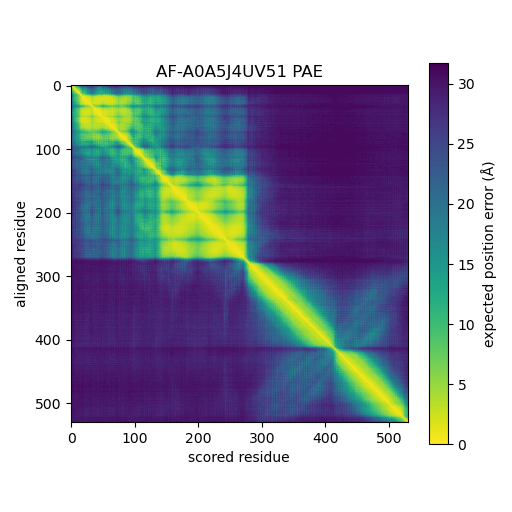OM 660 C C . THR A 1 88 ? 7.021 16.198 -48.586 1.00 57.09 88 THR A C 1
ATOM 662 O O . THR A 1 88 ? 6.913 15.567 -49.627 1.00 57.09 88 THR A O 1
ATOM 665 N N . LEU A 1 89 ? 7.226 15.561 -47.425 1.00 51.12 89 LEU A N 1
ATOM 666 C CA . LEU A 1 89 ? 7.397 14.098 -47.307 1.00 51.12 89 LEU A CA 1
ATOM 667 C C . LEU A 1 89 ? 6.090 13.323 -47.467 1.00 51.12 89 LEU A C 1
ATOM 669 O O . LEU A 1 89 ? 6.124 12.206 -47.979 1.00 51.12 89 LEU A O 1
ATOM 673 N N . GLY A 1 90 ? 4.946 13.898 -47.082 1.00 50.22 90 GLY A N 1
ATOM 674 C CA . GLY A 1 90 ? 3.642 13.334 -47.445 1.00 50.22 90 GLY A CA 1
ATOM 675 C C . GLY A 1 90 ? 3.440 13.305 -48.966 1.00 50.22 90 GLY A C 1
ATOM 676 O O . GLY A 1 90 ? 2.860 12.369 -49.505 1.00 50.22 90 GLY A O 1
ATOM 677 N N . ILE A 1 91 ? 4.001 14.291 -49.671 1.00 53.16 91 ILE A N 1
ATOM 678 C CA . ILE A 1 91 ? 3.937 14.410 -51.131 1.00 53.16 91 ILE A CA 1
ATOM 679 C C . ILE A 1 91 ? 4.980 13.484 -51.789 1.00 53.16 91 ILE A C 1
ATOM 681 O O . ILE A 1 91 ? 4.631 12.648 -52.618 1.00 53.16 91 ILE A O 1
ATOM 685 N N . PHE A 1 92 ? 6.245 13.534 -51.369 1.00 54.34 92 PHE A N 1
ATOM 686 C CA . PHE A 1 92 ? 7.326 12.686 -51.887 1.00 54.34 92 PHE A CA 1
ATOM 687 C C . PHE A 1 92 ? 7.120 11.197 -51.587 1.00 54.34 92 PHE A C 1
ATOM 689 O O . PHE A 1 92 ? 7.426 10.355 -52.428 1.00 54.34 92 PHE A O 1
ATOM 696 N N . GLY A 1 93 ? 6.557 10.861 -50.424 1.00 49.25 93 GLY A N 1
ATOM 697 C CA . GLY A 1 93 ? 6.220 9.487 -50.049 1.00 49.25 93 GLY A CA 1
ATOM 698 C C . GLY A 1 93 ? 5.083 8.884 -50.878 1.00 49.25 93 GLY A C 1
ATOM 699 O O . GLY A 1 93 ? 5.060 7.668 -51.056 1.00 49.25 93 GLY A O 1
ATOM 700 N N . ASN A 1 94 ? 4.187 9.715 -51.422 1.00 50.38 94 ASN A N 1
ATOM 701 C CA . ASN A 1 94 ? 3.118 9.279 -52.323 1.00 50.38 94 ASN A CA 1
ATOM 702 C C . ASN A 1 94 ? 3.593 9.118 -53.776 1.00 50.38 94 ASN A C 1
ATOM 704 O O . ASN A 1 94 ? 3.080 8.252 -54.478 1.00 50.38 94 ASN A O 1
ATOM 708 N N . TYR A 1 95 ? 4.573 9.913 -54.222 1.00 51.03 95 TYR A N 1
ATOM 709 C CA . TYR A 1 95 ? 5.006 9.929 -55.627 1.00 51.03 95 TYR A CA 1
ATOM 710 C C . TYR A 1 95 ? 6.325 9.192 -55.911 1.00 51.03 95 TYR A C 1
ATOM 712 O O . TYR A 1 95 ? 6.575 8.842 -57.059 1.00 51.03 95 TYR A O 1
ATOM 720 N N . SER A 1 96 ? 7.173 8.913 -54.912 1.00 51.56 96 SER A N 1
ATOM 721 C CA . SER A 1 96 ? 8.434 8.178 -55.128 1.00 51.56 96 SER A CA 1
ATOM 722 C C . SER A 1 96 ? 8.921 7.412 -53.877 1.00 51.56 96 SER A C 1
ATOM 724 O O . SER A 1 96 ? 9.983 7.719 -53.328 1.00 51.56 96 SER A O 1
ATOM 726 N N . PRO A 1 97 ? 8.196 6.366 -53.430 1.00 46.09 97 PRO A N 1
ATOM 727 C CA . PRO A 1 97 ? 8.501 5.609 -52.207 1.00 46.09 97 PRO A CA 1
ATOM 728 C C . PRO A 1 97 ? 9.766 4.730 -52.268 1.00 46.09 97 PRO A C 1
ATOM 730 O O . PRO A 1 97 ? 10.146 4.161 -51.248 1.00 46.09 97 PRO A O 1
ATOM 733 N N . GLN A 1 98 ? 10.405 4.581 -53.435 1.00 47.66 98 GLN A N 1
ATOM 734 C CA . GLN A 1 98 ? 11.512 3.634 -53.655 1.00 47.66 98 GLN A CA 1
ATOM 735 C C . GLN A 1 98 ? 12.919 4.254 -53.650 1.00 47.66 98 GLN A C 1
ATOM 737 O O . GLN A 1 98 ? 13.890 3.535 -53.866 1.00 47.66 98 GLN A O 1
ATOM 742 N N . LYS A 1 99 ? 13.073 5.564 -53.425 1.00 49.75 99 LYS A N 1
ATOM 743 C CA . LYS A 1 99 ? 14.393 6.208 -53.532 1.00 49.75 99 LYS A CA 1
ATOM 744 C C . LYS A 1 99 ? 15.169 6.210 -52.212 1.00 49.75 99 LYS A C 1
ATOM 746 O O . LYS A 1 99 ? 14.628 6.544 -51.158 1.00 49.75 99 LYS A O 1
ATOM 751 N N . GLU A 1 100 ? 16.472 5.921 -52.309 1.00 49.91 100 GLU A N 1
ATOM 752 C CA . GLU A 1 100 ? 17.500 5.980 -51.246 1.00 49.91 100 GLU A CA 1
ATOM 753 C C . GLU A 1 100 ? 17.477 7.286 -50.430 1.00 49.91 100 GLU A C 1
ATOM 755 O O . GLU A 1 100 ? 17.896 7.334 -49.274 1.00 49.91 100 GLU A O 1
ATOM 760 N N . GLU A 1 101 ? 16.925 8.350 -51.005 1.00 47.28 101 GLU A N 1
ATOM 761 C CA . GLU A 1 101 ? 16.751 9.671 -50.406 1.00 47.28 101 GLU A CA 1
ATOM 762 C C . GLU A 1 101 ? 15.891 9.642 -49.130 1.00 47.28 101 GLU A C 1
ATOM 764 O O . GLU A 1 101 ? 16.176 10.389 -48.192 1.00 47.28 101 GLU A O 1
ATOM 769 N N . PHE A 1 102 ? 14.903 8.740 -49.028 1.00 48.16 102 PHE A N 1
ATOM 770 C CA . PHE A 1 102 ? 14.131 8.548 -47.790 1.00 48.16 102 PHE A CA 1
ATOM 771 C C . PHE A 1 102 ? 15.009 8.005 -46.655 1.00 48.16 102 PHE A C 1
ATOM 773 O O . PHE A 1 102 ? 14.906 8.459 -45.513 1.00 48.16 102 PHE A O 1
ATOM 780 N N . THR A 1 103 ? 15.932 7.096 -46.976 1.00 48.66 103 THR A N 1
ATOM 781 C CA . THR A 1 103 ? 16.942 6.594 -46.037 1.00 48.66 103 THR A CA 1
ATOM 782 C C . THR A 1 103 ? 17.919 7.705 -45.635 1.00 48.66 103 THR A C 1
ATOM 784 O O . THR A 1 103 ? 18.328 7.773 -44.478 1.00 48.66 103 THR A O 1
ATOM 787 N N . VAL A 1 104 ? 18.264 8.626 -46.543 1.00 49.66 104 VAL A N 1
ATOM 788 C CA . VAL A 1 104 ? 19.135 9.786 -46.250 1.00 49.66 104 VAL A CA 1
ATOM 789 C C . VAL A 1 104 ? 18.450 10.811 -45.337 1.00 49.66 104 VAL A C 1
ATOM 791 O O . VAL A 1 104 ? 19.075 11.308 -44.393 1.00 49.66 104 VAL A O 1
ATOM 794 N N . ILE A 1 105 ? 17.166 11.100 -45.574 1.00 49.22 105 ILE A N 1
ATOM 795 C CA . ILE A 1 105 ? 16.337 11.961 -44.714 1.00 49.22 105 ILE A CA 1
ATOM 796 C C . ILE A 1 105 ? 16.206 11.344 -43.320 1.00 49.22 105 ILE A C 1
ATOM 798 O O . ILE A 1 105 ? 16.417 12.034 -42.325 1.00 49.22 105 ILE A O 1
ATOM 802 N N . TYR A 1 106 ? 15.969 10.033 -43.242 1.00 50.53 106 TYR A N 1
ATOM 803 C CA . TYR A 1 106 ? 15.926 9.288 -41.986 1.00 50.53 106 TYR A CA 1
ATOM 804 C C . TY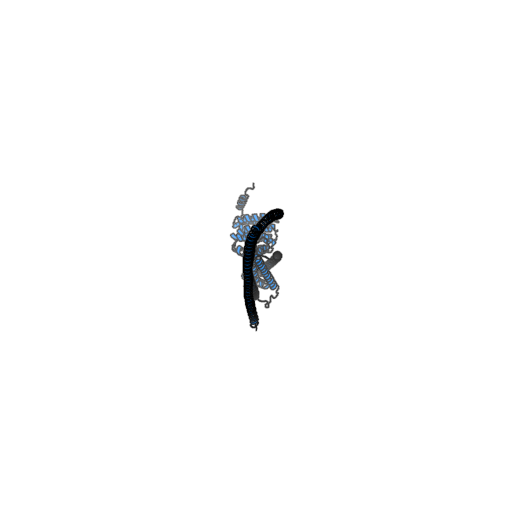R A 1 106 ? 17.254 9.356 -41.210 1.00 50.53 106 TYR A C 1
ATOM 806 O O . TYR A 1 106 ? 17.262 9.801 -40.063 1.00 50.53 106 TYR A O 1
ATOM 814 N N . LYS A 1 107 ? 18.387 9.013 -41.845 1.00 50.47 107 LYS A N 1
ATOM 815 C CA . LYS A 1 107 ? 19.727 9.078 -41.221 1.00 50.47 107 LYS A CA 1
ATOM 816 C C . LYS A 1 107 ? 20.060 10.489 -40.716 1.00 50.47 107 LYS A C 1
ATOM 818 O O . LYS A 1 107 ? 20.733 10.661 -39.701 1.00 50.47 107 LYS A O 1
ATOM 823 N N . SER A 1 108 ? 19.570 11.515 -41.408 1.00 49.81 108 SER A N 1
ATOM 824 C CA . SER A 1 108 ? 19.796 12.913 -41.030 1.00 49.81 108 SER A CA 1
ATOM 825 C C . SER A 1 108 ? 18.873 13.388 -39.902 1.00 49.81 108 SER A C 1
ATOM 827 O O . SER A 1 108 ? 19.309 14.172 -39.063 1.00 49.81 108 SER A O 1
ATOM 829 N N . LEU A 1 109 ? 17.634 12.891 -39.824 1.00 51.97 109 LEU A N 1
ATOM 830 C CA . LEU A 1 109 ? 16.736 13.137 -38.690 1.00 51.97 109 LEU A CA 1
ATOM 831 C C . LEU A 1 109 ? 17.218 12.412 -37.424 1.00 51.97 109 LEU A C 1
ATOM 833 O O . LEU A 1 109 ? 17.208 13.012 -36.353 1.00 51.97 109 LEU A O 1
ATOM 837 N N . GLU A 1 110 ? 17.724 11.179 -37.539 1.00 50.34 110 GLU A N 1
ATOM 838 C CA . GLU A 1 110 ? 18.354 10.434 -36.432 1.00 50.34 110 GLU A CA 1
ATOM 839 C C . GLU A 1 110 ? 19.512 11.236 -35.813 1.00 50.34 110 GLU A C 1
ATOM 841 O O . GLU A 1 110 ? 19.584 11.407 -34.597 1.00 50.34 110 GLU A O 1
ATOM 846 N N . SER A 1 111 ? 20.338 11.870 -36.651 1.00 50.25 111 SER A N 1
ATOM 847 C CA . SER A 1 111 ? 21.406 12.785 -36.224 1.00 50.25 111 SER A CA 1
ATOM 848 C C . SER A 1 111 ? 20.921 13.993 -35.404 1.00 50.25 111 SER A C 1
ATOM 850 O O . SER A 1 111 ? 21.689 14.482 -34.574 1.00 50.25 111 SER A O 1
ATOM 852 N N . VAL A 1 112 ? 19.702 14.493 -35.627 1.00 50.12 112 VAL A N 1
ATOM 853 C CA . VAL A 1 112 ? 19.138 15.666 -34.925 1.00 50.12 112 VAL A CA 1
ATOM 854 C C . VAL A 1 112 ? 18.381 15.258 -33.658 1.00 50.12 112 VAL A C 1
ATOM 856 O O . VAL A 1 112 ? 18.432 15.971 -32.654 1.00 50.12 112 VAL A O 1
ATOM 859 N N . MET A 1 113 ? 17.757 14.076 -33.668 1.00 50.41 113 MET A N 1
ATOM 860 C CA . MET A 1 113 ? 17.071 13.477 -32.516 1.00 50.41 113 MET A CA 1
ATOM 861 C C . MET A 1 113 ? 18.019 13.058 -31.383 1.00 50.41 113 MET A C 1
ATOM 863 O O . MET A 1 113 ? 17.579 12.906 -30.249 1.00 50.41 113 MET A O 1
ATOM 867 N N . ASN A 1 114 ? 19.324 12.952 -31.648 1.00 49.66 114 ASN A N 1
ATOM 868 C CA . ASN A 1 114 ? 20.353 12.581 -30.667 1.00 49.66 114 ASN A CA 1
ATOM 869 C C . ASN A 1 114 ? 20.582 13.606 -29.532 1.00 49.66 114 ASN A C 1
ATOM 871 O O . ASN A 1 114 ? 21.504 13.433 -28.732 1.00 49.66 114 ASN A O 1
ATOM 875 N N . THR A 1 115 ? 19.785 14.678 -29.459 1.00 50.94 115 THR A N 1
ATOM 876 C CA . THR A 1 115 ? 19.816 15.661 -28.365 1.00 50.94 115 THR A CA 1
ATOM 877 C C . THR A 1 115 ? 18.412 15.838 -27.763 1.00 50.94 115 THR A C 1
ATOM 879 O O . THR A 1 115 ? 17.479 16.157 -28.505 1.00 50.94 115 THR A O 1
ATOM 882 N N . PRO A 1 116 ? 18.230 15.661 -26.435 1.00 47.62 116 PRO A N 1
ATOM 883 C CA . PRO A 1 116 ? 16.908 15.676 -25.793 1.00 47.62 116 PRO A CA 1
ATOM 884 C C . PRO A 1 116 ? 16.102 16.966 -26.006 1.00 47.62 116 PRO A C 1
ATOM 886 O O . PRO A 1 116 ? 14.877 16.926 -26.118 1.00 47.62 116 PRO A O 1
ATOM 889 N N . GLU A 1 117 ? 16.784 18.109 -26.072 1.00 51.81 117 GLU A N 1
ATOM 890 C CA . GLU A 1 117 ? 16.171 19.424 -26.283 1.00 51.81 117 GLU A CA 1
ATOM 891 C C . GLU A 1 117 ? 15.589 19.555 -27.694 1.00 51.81 117 GLU A C 1
ATOM 893 O O . GLU A 1 117 ? 14.402 19.837 -27.849 1.00 51.81 117 GLU A O 1
ATOM 898 N N . LYS A 1 118 ? 16.371 19.213 -28.724 1.00 52.38 118 LYS A N 1
ATOM 899 C CA . LYS A 1 118 ? 15.907 19.237 -30.119 1.00 52.38 118 LYS A CA 1
ATOM 900 C C . LYS A 1 118 ? 14.834 18.185 -30.384 1.00 52.38 118 LYS A C 1
ATOM 902 O O . LYS A 1 118 ? 13.924 18.435 -31.174 1.00 52.38 118 LYS A O 1
ATOM 907 N N . PHE A 1 119 ? 14.895 17.037 -29.703 1.00 50.34 119 PHE A N 1
ATOM 908 C CA . PHE A 1 119 ? 13.865 15.999 -29.775 1.00 50.34 119 PHE A CA 1
ATOM 909 C C . PHE A 1 119 ? 12.519 16.482 -29.220 1.00 50.34 119 PHE A C 1
ATOM 911 O O . PHE A 1 119 ? 11.498 16.275 -29.867 1.00 50.34 119 PHE A O 1
ATOM 918 N N . ARG A 1 120 ? 12.484 17.182 -28.074 1.00 50.84 120 ARG A N 1
ATOM 919 C CA . ARG A 1 120 ? 11.229 17.746 -27.531 1.00 50.84 120 ARG A CA 1
ATOM 920 C C . ARG A 1 120 ? 10.545 18.691 -28.516 1.00 50.84 120 ARG A C 1
ATOM 922 O O . ARG A 1 120 ? 9.323 18.654 -28.632 1.00 50.84 120 ARG A O 1
ATOM 929 N N . THR A 1 121 ? 11.325 19.492 -29.235 1.00 50.66 121 THR A N 1
ATOM 930 C CA . THR A 1 121 ? 10.804 20.442 -30.222 1.00 50.66 121 THR A CA 1
ATOM 931 C C . THR A 1 121 ? 10.351 19.742 -31.504 1.00 50.66 121 THR A C 1
ATOM 933 O O . THR A 1 121 ? 9.331 20.114 -32.066 1.00 50.66 121 THR A O 1
ATOM 936 N N . THR A 1 122 ? 11.047 18.690 -31.951 1.00 50.56 122 THR A N 1
ATOM 937 C CA . THR A 1 122 ? 10.766 17.988 -33.224 1.00 50.56 122 THR A CA 1
ATOM 938 C C . THR A 1 122 ? 9.788 16.806 -33.108 1.00 50.56 122 THR A C 1
ATOM 940 O O . THR A 1 122 ? 9.160 16.430 -34.099 1.00 50.56 122 THR A O 1
ATOM 943 N N . ALA A 1 123 ? 9.586 16.235 -31.916 1.00 47.66 123 ALA A N 1
ATOM 944 C CA . ALA A 1 123 ? 8.758 15.044 -31.690 1.00 47.66 123 ALA A CA 1
ATOM 945 C C . ALA A 1 123 ? 7.259 15.202 -32.033 1.00 47.66 123 ALA A C 1
ATOM 947 O O . ALA A 1 123 ? 6.716 14.283 -32.656 1.00 47.66 123 ALA A O 1
ATOM 948 N N . PRO A 1 124 ? 6.568 16.320 -31.709 1.00 46.44 124 PRO A N 1
ATOM 949 C CA . PRO A 1 124 ? 5.169 16.516 -32.112 1.00 46.44 124 PRO A CA 1
ATOM 950 C C . PRO A 1 124 ? 4.990 16.483 -33.636 1.00 46.44 124 PRO A C 1
ATOM 952 O O . PRO A 1 124 ? 4.001 15.967 -34.151 1.00 46.44 124 PRO A O 1
ATOM 955 N N . PHE A 1 125 ? 5.993 16.980 -34.359 1.00 50.09 125 PHE A N 1
ATOM 956 C CA . PHE A 1 125 ? 6.013 17.043 -35.815 1.00 50.09 125 PHE A CA 1
ATOM 957 C C . PHE A 1 125 ? 6.276 15.668 -36.442 1.00 50.09 125 PHE A C 1
ATOM 959 O O . PHE A 1 125 ? 5.544 15.236 -37.333 1.00 50.09 125 PHE A O 1
ATOM 966 N N . LEU A 1 126 ? 7.249 14.920 -35.919 1.00 50.31 126 LEU A N 1
ATOM 967 C CA . LEU A 1 126 ? 7.538 1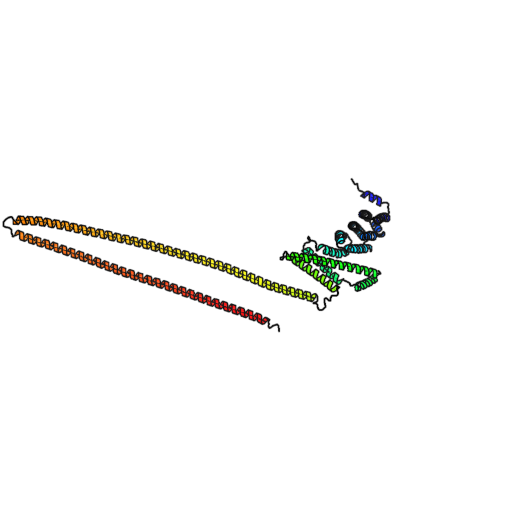3.545 -36.344 1.00 50.31 126 LEU A CA 1
ATOM 968 C C . LEU A 1 126 ? 6.358 12.590 -36.101 1.00 50.31 126 LEU A C 1
ATOM 970 O O . LEU A 1 126 ? 6.133 11.653 -36.868 1.00 50.31 126 LEU A O 1
ATOM 974 N N . GLN A 1 127 ? 5.550 12.858 -35.074 1.00 46.97 127 GLN A N 1
ATOM 975 C CA . GLN A 1 127 ? 4.310 12.131 -34.829 1.00 46.97 127 GLN A CA 1
ATOM 976 C C . GLN A 1 127 ? 3.278 12.355 -35.953 1.00 46.97 127 GLN A C 1
ATOM 978 O O . GLN A 1 127 ? 2.579 11.415 -36.323 1.00 46.97 127 GLN A O 1
ATOM 983 N N . GLY A 1 128 ? 3.230 13.546 -36.561 1.00 46.09 128 GLY A N 1
ATOM 984 C CA . GLY A 1 128 ? 2.418 13.828 -37.753 1.00 46.09 128 GLY A CA 1
ATOM 985 C C . GLY A 1 128 ? 2.849 13.020 -38.985 1.00 46.09 128 GLY A C 1
ATOM 986 O O . GLY A 1 128 ? 2.001 12.446 -39.672 1.00 46.09 128 GLY A O 1
ATOM 987 N N . LEU A 1 129 ? 4.162 12.867 -39.205 1.00 47.94 129 LEU A N 1
ATOM 988 C CA . LEU A 1 129 ? 4.711 11.985 -40.252 1.00 47.94 129 LEU A CA 1
ATOM 989 C C . LEU A 1 129 ? 4.316 10.521 -40.047 1.00 47.94 129 LEU A C 1
ATOM 991 O O . LEU A 1 129 ? 3.996 9.832 -41.011 1.00 47.94 129 LEU A O 1
ATOM 995 N N . LEU A 1 130 ? 4.293 10.040 -38.801 1.00 47.31 130 LEU A N 1
ATOM 996 C CA . LEU A 1 130 ? 3.825 8.687 -38.485 1.00 47.31 130 LEU A CA 1
ATOM 997 C C . LEU A 1 130 ? 2.328 8.496 -38.776 1.00 47.31 130 LEU A C 1
ATOM 999 O O . LEU A 1 130 ? 1.901 7.388 -39.100 1.00 47.31 130 LEU A O 1
ATOM 1003 N N . TYR A 1 131 ? 1.513 9.549 -38.695 1.00 44.25 131 TYR A N 1
ATOM 1004 C CA . TYR A 1 131 ? 0.095 9.463 -39.047 1.00 44.25 131 TYR A CA 1
ATOM 1005 C C . TYR A 1 131 ? -0.127 9.454 -40.567 1.00 44.25 131 TYR A C 1
ATOM 1007 O O . TYR A 1 131 ? -0.921 8.643 -41.053 1.00 44.25 131 TYR A O 1
ATOM 1015 N N . GLN A 1 132 ? 0.615 10.275 -41.319 1.00 45.16 132 GLN A N 1
ATOM 1016 C CA . GLN A 1 132 ? 0.388 10.514 -42.754 1.00 45.16 132 GLN A CA 1
ATOM 1017 C C . GLN A 1 132 ? 1.348 9.770 -43.711 1.00 45.16 132 GLN A C 1
ATOM 1019 O O . GLN A 1 132 ? 1.097 9.743 -44.911 1.00 45.16 132 GLN A O 1
ATOM 1024 N N . GLY A 1 133 ? 2.430 9.158 -43.216 1.00 45.78 133 GLY A N 1
ATOM 1025 C CA . GLY A 1 133 ? 3.481 8.533 -44.035 1.00 45.78 133 GLY A CA 1
ATOM 1026 C C . GLY A 1 133 ? 3.217 7.088 -44.487 1.00 45.78 133 GLY A C 1
ATOM 1027 O O . GLY A 1 133 ? 2.224 6.462 -44.119 1.00 45.78 133 GLY A O 1
ATOM 1028 N N . SER A 1 134 ? 4.140 6.523 -45.276 1.00 45.31 134 SER A N 1
ATOM 1029 C CA . SER A 1 134 ? 4.062 5.139 -45.775 1.00 45.31 134 SER A CA 1
ATOM 1030 C C . SER A 1 134 ? 4.207 4.097 -44.651 1.00 45.31 134 SER A C 1
ATOM 1032 O O . SER A 1 134 ? 4.829 4.358 -43.622 1.00 45.31 134 SER A O 1
ATOM 1034 N N . LYS A 1 135 ? 3.678 2.878 -44.846 1.00 47.00 135 LYS A N 1
ATOM 1035 C CA . LYS A 1 135 ? 3.754 1.772 -43.861 1.00 47.00 135 LYS A CA 1
ATOM 1036 C C . LYS A 1 135 ? 5.194 1.487 -43.397 1.00 47.00 135 LYS A C 1
ATOM 1038 O O . LYS A 1 135 ? 5.413 1.231 -42.221 1.00 47.00 135 LYS A O 1
ATOM 1043 N N . PHE A 1 136 ? 6.165 1.608 -44.300 1.00 42.97 136 PHE A N 1
ATOM 1044 C CA . PHE A 1 136 ? 7.593 1.455 -44.015 1.00 42.97 136 PHE A CA 1
ATOM 1045 C C . PHE A 1 136 ? 8.132 2.561 -43.093 1.00 42.97 136 PHE A C 1
ATOM 1047 O O . PHE A 1 136 ? 8.755 2.265 -42.075 1.00 42.97 136 PHE A O 1
ATOM 1054 N N . ALA A 1 137 ? 7.814 3.827 -43.390 1.00 46.16 137 ALA A N 1
ATOM 1055 C CA . ALA A 1 137 ? 8.176 4.957 -42.536 1.00 46.16 137 ALA A CA 1
ATOM 1056 C C . ALA A 1 137 ? 7.522 4.844 -41.150 1.00 46.16 137 ALA A C 1
ATOM 1058 O O . ALA A 1 137 ? 8.177 5.098 -40.142 1.00 46.16 137 ALA A O 1
ATOM 1059 N N . LYS A 1 138 ? 6.264 4.380 -41.086 1.00 47.72 138 LYS A N 1
ATOM 1060 C CA . LYS A 1 138 ? 5.558 4.120 -39.824 1.00 47.72 138 LYS A CA 1
ATOM 1061 C C . LYS A 1 138 ? 6.275 3.074 -38.980 1.00 47.72 138 LYS A C 1
ATOM 1063 O O . LYS A 1 138 ? 6.550 3.351 -37.823 1.00 47.72 138 LYS A O 1
ATOM 1068 N N . THR A 1 139 ? 6.615 1.911 -39.532 1.00 49.16 139 THR A N 1
ATOM 1069 C CA . THR A 1 139 ? 7.272 0.834 -38.770 1.00 49.16 139 THR A CA 1
ATOM 1070 C C . THR A 1 139 ? 8.686 1.213 -38.315 1.00 49.16 139 THR A C 1
ATOM 1072 O O . THR A 1 139 ? 9.063 0.900 -37.189 1.00 49.16 139 THR A O 1
ATOM 1075 N N . MET A 1 140 ? 9.453 1.919 -39.152 1.00 49.44 140 MET A N 1
ATOM 1076 C CA . MET A 1 140 ? 10.863 2.221 -38.880 1.00 49.44 140 MET A CA 1
ATOM 1077 C C . MET A 1 140 ? 11.064 3.412 -37.922 1.00 49.44 140 MET A C 1
ATOM 1079 O O . MET A 1 140 ? 11.875 3.324 -37.004 1.00 49.44 140 MET A O 1
ATOM 1083 N N . LEU A 1 141 ? 10.299 4.503 -38.070 1.00 51.59 141 LEU A N 1
ATOM 1084 C CA . LEU A 1 141 ? 10.365 5.664 -37.165 1.00 51.59 141 LEU A CA 1
ATOM 1085 C C . LEU A 1 141 ? 9.609 5.427 -35.849 1.00 51.59 141 LEU A C 1
ATOM 1087 O O . LEU A 1 141 ? 9.959 6.017 -34.829 1.00 51.59 141 LEU A O 1
ATOM 1091 N N . SER A 1 142 ? 8.585 4.565 -35.847 1.00 54.66 142 SER A N 1
ATOM 1092 C CA . SER A 1 142 ? 7.741 4.321 -34.673 1.00 54.66 142 SER A CA 1
ATOM 1093 C C . SER A 1 142 ? 8.548 3.846 -33.474 1.00 54.66 142 SER A C 1
ATOM 1095 O O . SER A 1 142 ? 8.419 4.442 -32.414 1.00 54.66 142 SER A O 1
ATOM 1097 N N . TYR A 1 143 ? 9.382 2.816 -33.613 1.00 61.06 143 TYR A N 1
ATOM 1098 C CA . TYR A 1 143 ? 9.951 2.159 -32.437 1.00 61.06 143 TYR A CA 1
ATOM 1099 C C . TYR A 1 143 ? 10.943 3.059 -31.683 1.00 61.06 143 TYR A C 1
ATOM 1101 O O . TYR A 1 143 ? 10.720 3.369 -30.516 1.00 61.06 143 TYR A O 1
ATOM 1109 N N . LYS A 1 144 ? 11.983 3.580 -32.352 1.00 58.88 144 LYS A N 1
ATOM 1110 C CA . LYS A 1 144 ? 12.995 4.433 -31.700 1.00 58.88 144 LYS A CA 1
ATOM 1111 C C . LYS A 1 144 ? 12.416 5.747 -31.163 1.00 58.88 144 LYS A C 1
ATOM 1113 O O . LYS A 1 144 ? 12.766 6.158 -30.059 1.00 58.88 144 LYS A O 1
ATOM 1118 N N . MET A 1 145 ? 11.501 6.392 -31.895 1.00 59.50 145 MET A N 1
ATOM 1119 C CA . MET A 1 145 ? 10.865 7.629 -31.418 1.00 59.50 145 MET A CA 1
ATOM 1120 C C . MET A 1 145 ? 9.890 7.379 -30.270 1.00 59.50 145 MET A C 1
ATOM 1122 O O . MET A 1 145 ? 9.771 8.227 -29.389 1.00 59.50 145 MET A O 1
ATOM 1126 N N . VAL A 1 146 ? 9.205 6.232 -30.254 1.00 63.91 146 VAL A N 1
ATOM 1127 C CA . VAL A 1 146 ? 8.357 5.828 -29.126 1.00 63.91 146 VAL A CA 1
ATOM 1128 C C . VAL A 1 146 ? 9.215 5.628 -27.884 1.00 63.91 146 VAL A C 1
ATOM 1130 O O . VAL A 1 146 ? 8.904 6.231 -26.864 1.00 63.91 146 VAL A O 1
ATOM 1133 N N . ILE A 1 147 ? 10.329 4.897 -27.976 1.00 70.56 147 ILE A N 1
ATOM 1134 C CA . ILE A 1 147 ? 11.252 4.713 -26.845 1.00 70.56 147 ILE A CA 1
ATOM 1135 C C . ILE A 1 147 ? 11.762 6.058 -26.323 1.00 70.56 147 ILE A C 1
ATOM 1137 O O . ILE A 1 147 ? 11.625 6.351 -25.137 1.00 70.56 147 ILE A O 1
ATOM 1141 N N . TRP A 1 148 ? 12.261 6.930 -27.198 1.00 67.69 148 TRP A N 1
ATOM 1142 C CA . TRP A 1 148 ? 12.743 8.252 -26.795 1.00 67.69 148 TRP A CA 1
ATOM 1143 C C . TRP A 1 148 ? 11.662 9.151 -26.200 1.00 67.69 148 TRP A C 1
ATOM 1145 O O . TRP A 1 148 ? 11.916 9.866 -25.230 1.00 67.69 148 TRP A O 1
ATOM 1155 N N . ARG A 1 149 ? 10.443 9.113 -26.745 1.00 66.62 149 ARG A N 1
ATOM 1156 C CA . ARG A 1 149 ? 9.299 9.834 -26.183 1.00 66.62 149 ARG A CA 1
ATOM 1157 C C . ARG A 1 149 ? 8.968 9.322 -24.793 1.00 66.62 149 ARG A C 1
ATOM 1159 O O . ARG A 1 149 ? 8.788 10.146 -23.905 1.00 66.62 149 ARG A O 1
ATOM 1166 N N . ILE A 1 150 ? 8.937 8.004 -24.619 1.00 70.62 150 ILE A N 1
ATOM 1167 C CA . ILE A 1 150 ? 8.680 7.369 -23.332 1.00 70.62 150 ILE A CA 1
ATOM 1168 C C . ILE A 1 150 ? 9.755 7.789 -22.316 1.00 70.62 150 ILE A C 1
ATOM 1170 O O . ILE A 1 150 ? 9.426 8.285 -21.243 1.00 70.62 150 ILE A O 1
ATOM 1174 N N . ILE A 1 151 ? 11.045 7.723 -22.672 1.00 76.56 151 ILE A N 1
ATOM 1175 C CA . ILE A 1 151 ? 12.136 8.265 -21.837 1.00 76.56 151 ILE A CA 1
ATOM 1176 C C . ILE A 1 151 ? 11.862 9.746 -21.526 1.00 76.56 151 ILE A C 1
ATOM 1178 O O . ILE A 1 151 ? 11.998 10.205 -20.394 1.00 76.56 151 ILE A O 1
ATOM 1182 N N . GLY A 1 152 ? 11.443 10.517 -22.528 1.00 68.62 152 GLY A N 1
ATOM 1183 C CA . GLY A 1 152 ? 11.015 11.912 -22.443 1.00 68.62 152 GLY A CA 1
ATOM 1184 C C . GLY A 1 152 ? 9.959 12.199 -21.370 1.00 68.62 152 GLY A C 1
ATOM 1185 O O . GLY A 1 152 ? 10.076 13.222 -20.690 1.00 68.62 152 GLY A O 1
ATOM 1186 N N . THR A 1 153 ? 8.973 11.312 -21.218 1.00 68.94 153 THR A N 1
ATOM 1187 C CA . THR A 1 153 ? 7.745 11.516 -20.436 1.00 68.94 153 THR A CA 1
ATOM 1188 C C . THR A 1 153 ? 7.809 11.022 -18.994 1.00 68.94 153 THR A C 1
ATOM 1190 O O . THR A 1 153 ? 7.050 11.533 -18.170 1.00 68.94 153 THR A O 1
ATOM 1193 N N . LEU A 1 154 ? 8.736 10.119 -18.653 1.00 75.88 154 LEU A N 1
ATOM 1194 C CA . LEU A 1 154 ? 8.833 9.512 -17.312 1.00 75.88 154 LEU A CA 1
ATOM 1195 C C . LEU A 1 154 ? 8.851 10.525 -16.148 1.00 75.88 154 LEU A C 1
ATOM 1197 O O . LEU A 1 154 ? 8.241 10.302 -15.098 1.00 75.88 154 LEU A O 1
ATOM 1201 N N . GLU A 1 155 ? 9.518 11.663 -16.333 1.00 71.56 155 GLU A N 1
ATOM 1202 C CA . GLU A 1 155 ? 9.688 12.696 -15.299 1.00 71.56 155 GLU A CA 1
ATOM 1203 C C . GLU A 1 155 ? 8.572 13.752 -15.292 1.00 71.56 155 GLU A C 1
ATOM 1205 O O . GLU A 1 155 ? 8.556 14.627 -14.428 1.00 71.56 155 GLU A O 1
ATOM 1210 N N . ILE A 1 156 ? 7.621 13.698 -16.232 1.00 73.81 156 ILE A N 1
ATOM 1211 C CA . ILE A 1 156 ? 6.542 14.689 -16.308 1.00 73.81 156 ILE A CA 1
ATOM 1212 C C . ILE A 1 156 ? 5.593 14.492 -15.108 1.00 73.81 156 ILE A C 1
ATOM 1214 O O . ILE A 1 156 ? 5.085 13.381 -14.915 1.00 73.81 156 ILE A O 1
ATOM 1218 N N . PRO A 1 157 ? 5.312 15.534 -14.298 1.00 66.19 157 PRO A N 1
ATOM 1219 C CA . PRO A 1 157 ? 4.497 15.399 -13.085 1.00 66.19 157 PRO A CA 1
ATOM 1220 C C . PRO A 1 157 ? 3.046 14.980 -13.351 1.00 66.19 157 PRO A C 1
ATOM 1222 O O . PRO A 1 157 ? 2.460 14.251 -12.560 1.00 66.19 157 PRO A O 1
ATOM 1225 N N . ASN A 1 158 ? 2.480 15.406 -14.483 1.00 69.19 158 ASN A N 1
ATOM 1226 C CA . ASN A 1 158 ? 1.055 15.250 -14.796 1.00 69.19 158 ASN A CA 1
ATOM 1227 C C . ASN A 1 158 ? 0.695 13.906 -15.457 1.00 69.19 158 ASN A C 1
ATOM 1229 O O . ASN A 1 158 ? -0.454 13.705 -15.843 1.00 69.19 158 ASN A O 1
ATOM 1233 N N . ILE A 1 159 ? 1.658 12.995 -15.627 1.00 73.69 159 ILE A N 1
ATOM 1234 C CA . ILE A 1 159 ? 1.397 11.653 -16.160 1.00 73.69 159 ILE A CA 1
ATOM 1235 C C . ILE A 1 159 ? 1.024 10.720 -15.006 1.00 73.69 159 ILE A C 1
ATOM 1237 O O . ILE A 1 159 ? 1.747 10.632 -14.012 1.00 73.69 159 ILE A O 1
ATOM 1241 N N . VAL A 1 160 ? -0.095 10.007 -15.153 1.00 79.56 160 VAL A N 1
ATOM 1242 C CA . VAL A 1 160 ? -0.606 9.067 -14.143 1.00 79.56 160 VAL A CA 1
ATOM 1243 C C . VAL A 1 160 ? 0.362 7.902 -13.901 1.00 79.56 160 VAL A C 1
ATOM 1245 O O . VAL A 1 160 ? 1.101 7.479 -14.795 1.00 79.56 160 VAL A O 1
ATOM 1248 N N . ARG A 1 161 ? 0.365 7.372 -12.672 1.00 81.19 161 ARG A N 1
ATOM 1249 C CA . ARG A 1 161 ? 1.323 6.349 -12.211 1.00 81.19 161 ARG A CA 1
ATOM 1250 C C . ARG A 1 161 ? 1.227 5.055 -13.022 1.00 81.19 161 ARG A C 1
ATOM 1252 O O . ARG A 1 161 ? 2.245 4.422 -13.298 1.00 81.19 161 ARG A O 1
ATOM 1259 N N . GLU A 1 162 ? 0.024 4.683 -13.440 1.00 73.31 162 GLU A N 1
ATOM 1260 C CA . GLU A 1 162 ? -0.256 3.509 -14.267 1.00 73.31 162 GLU A CA 1
ATOM 1261 C C . GLU A 1 162 ? 0.400 3.644 -15.646 1.00 73.31 162 GLU A C 1
ATOM 1263 O O . GLU A 1 162 ? 1.081 2.724 -16.097 1.00 73.31 162 GLU A O 1
ATOM 1268 N N . THR A 1 163 ? 0.280 4.818 -16.274 1.00 70.69 163 THR A N 1
ATOM 1269 C CA . THR A 1 163 ? 0.926 5.116 -17.559 1.00 70.69 163 THR A CA 1
ATOM 1270 C C . THR A 1 163 ? 2.441 5.068 -17.428 1.00 70.69 163 THR A C 1
ATOM 1272 O O . THR A 1 163 ? 3.084 4.392 -18.223 1.00 70.69 163 THR A O 1
ATOM 1275 N N . LYS A 1 164 ? 3.017 5.680 -16.381 1.00 77.44 164 LYS A N 1
ATOM 1276 C CA . LYS A 1 164 ? 4.466 5.585 -16.115 1.00 77.44 164 LYS A CA 1
ATOM 1277 C C . LYS A 1 164 ? 4.925 4.140 -15.916 1.00 77.44 164 LYS A C 1
ATOM 1279 O O . LYS A 1 164 ? 6.009 3.764 -16.350 1.00 77.44 164 LYS A O 1
ATOM 1284 N N . THR A 1 165 ? 4.096 3.317 -15.278 1.00 75.75 165 THR A N 1
ATOM 1285 C CA . THR A 1 165 ? 4.394 1.895 -15.078 1.00 75.75 165 THR A CA 1
ATOM 1286 C C . THR A 1 165 ? 4.414 1.151 -16.414 1.00 75.75 165 THR A C 1
ATOM 1288 O O . THR A 1 165 ? 5.375 0.434 -16.682 1.00 75.75 165 THR A O 1
ATOM 1291 N N . GLY A 1 166 ? 3.409 1.354 -17.274 1.00 66.06 166 GLY A N 1
ATOM 1292 C CA . GLY A 1 166 ? 3.370 0.760 -18.617 1.00 66.06 166 GLY A CA 1
ATOM 1293 C C . GLY A 1 166 ? 4.525 1.226 -19.510 1.00 66.06 166 GLY A C 1
ATOM 1294 O O . GLY A 1 166 ? 5.151 0.423 -20.196 1.00 66.06 166 GLY A O 1
ATOM 1295 N N . GLU A 1 167 ? 4.876 2.506 -19.428 1.00 78.44 167 GLU A N 1
ATOM 1296 C CA . GLU A 1 167 ? 6.040 3.098 -20.089 1.00 78.44 167 GLU A CA 1
ATOM 1297 C C . GLU A 1 167 ? 7.355 2.411 -19.678 1.00 78.44 167 GLU A C 1
ATOM 1299 O O . GLU A 1 167 ? 8.146 2.013 -20.534 1.00 78.44 167 GLU A O 1
ATOM 1304 N N . LEU A 1 168 ? 7.568 2.183 -18.378 1.00 80.25 168 LEU A N 1
ATOM 1305 C CA . LEU A 1 168 ? 8.742 1.457 -17.885 1.00 80.25 168 LEU A CA 1
ATOM 1306 C C . LEU A 1 168 ? 8.759 -0.017 -18.308 1.00 80.25 168 LEU A C 1
ATOM 1308 O O . LEU A 1 168 ? 9.842 -0.591 -18.418 1.00 80.25 168 LEU A O 1
ATOM 1312 N N . VAL A 1 169 ? 7.603 -0.645 -18.554 1.00 74.00 169 VAL A N 1
ATOM 1313 C CA . VAL A 1 169 ? 7.554 -2.013 -19.097 1.00 74.00 169 VAL A CA 1
ATOM 1314 C C . VAL A 1 169 ? 8.166 -2.056 -20.488 1.00 74.00 169 VAL A C 1
ATOM 1316 O O . VAL A 1 169 ? 9.128 -2.795 -20.697 1.00 74.00 169 VAL A O 1
ATOM 1319 N N . ILE A 1 170 ? 7.690 -1.186 -21.378 1.00 71.06 170 ILE A N 1
ATOM 1320 C CA . ILE A 1 170 ? 8.182 -1.070 -22.756 1.00 71.06 170 ILE A CA 1
ATOM 1321 C C . ILE A 1 170 ? 9.685 -0.758 -22.771 1.00 71.06 170 ILE A C 1
ATOM 1323 O O . ILE A 1 170 ? 10.442 -1.339 -23.545 1.00 71.06 170 ILE A O 1
ATOM 1327 N N . LEU A 1 171 ? 10.146 0.124 -21.879 1.00 80.56 171 LEU A N 1
ATOM 1328 C CA . LEU A 1 171 ? 11.572 0.440 -21.764 1.00 80.56 171 LEU A CA 1
ATOM 1329 C C . LEU A 1 171 ? 12.414 -0.738 -21.273 1.00 80.56 171 LEU A C 1
ATOM 1331 O O . LEU A 1 171 ? 13.562 -0.867 -21.682 1.00 80.56 171 LEU A O 1
ATOM 1335 N N . THR A 1 172 ? 11.860 -1.608 -20.427 1.00 77.12 172 THR A N 1
ATOM 1336 C CA . THR A 1 172 ? 12.564 -2.824 -19.991 1.00 77.12 172 THR A CA 1
ATOM 1337 C C . THR A 1 172 ? 12.744 -3.794 -21.157 1.00 77.12 172 THR A C 1
ATOM 1339 O O . THR A 1 172 ? 13.828 -4.334 -21.342 1.00 77.12 172 THR A O 1
ATOM 1342 N N . GLU A 1 173 ? 11.704 -3.986 -21.971 1.00 73.50 173 GLU A N 1
ATOM 1343 C CA . GLU A 1 173 ? 11.776 -4.825 -23.175 1.00 73.50 173 GLU A CA 1
ATOM 1344 C C . GLU A 1 173 ? 12.776 -4.266 -24.188 1.00 73.50 173 GLU A C 1
ATOM 1346 O O . GLU A 1 173 ? 13.569 -5.010 -24.762 1.00 73.50 173 GLU A O 1
ATOM 1351 N N . TRP A 1 174 ? 12.790 -2.943 -24.367 1.00 82.12 174 TRP A N 1
ATOM 1352 C CA . TRP A 1 174 ? 13.797 -2.283 -25.190 1.00 82.12 174 TRP A CA 1
ATOM 1353 C C . TRP A 1 174 ? 15.218 -2.529 -24.674 1.00 82.12 174 TRP A C 1
ATOM 1355 O O . TRP A 1 174 ? 16.084 -2.861 -25.477 1.00 82.12 174 TRP A O 1
ATOM 1365 N N . LEU A 1 175 ? 15.458 -2.430 -23.360 1.00 82.75 175 LEU A N 1
ATOM 1366 C CA . LEU A 1 175 ? 16.774 -2.698 -22.767 1.00 82.75 175 LEU A CA 1
ATOM 1367 C C . LEU A 1 175 ? 17.233 -4.150 -22.975 1.00 82.75 175 LEU A C 1
ATOM 1369 O O . LEU A 1 175 ? 18.410 -4.369 -23.242 1.00 82.75 175 LEU A O 1
ATOM 1373 N N . LEU A 1 176 ? 16.319 -5.125 -22.909 1.00 75.88 176 LEU A N 1
ATOM 1374 C CA . LEU A 1 176 ? 16.622 -6.532 -23.207 1.00 75.88 176 LEU A CA 1
ATOM 1375 C C . LEU A 1 176 ? 17.053 -6.710 -24.667 1.00 75.88 176 LEU A C 1
ATOM 1377 O O . LEU A 1 176 ? 18.145 -7.196 -24.943 1.00 75.88 176 LEU A O 1
ATOM 1381 N N . VAL A 1 177 ? 16.240 -6.217 -25.608 1.00 76.12 177 VAL A N 1
ATOM 1382 C CA . VAL A 1 177 ? 16.564 -6.265 -27.045 1.00 76.12 177 VAL A CA 1
ATOM 1383 C C . VAL A 1 177 ? 17.863 -5.519 -27.344 1.00 76.12 177 VAL A C 1
ATOM 1385 O O . VAL A 1 177 ? 18.624 -5.903 -28.233 1.00 76.12 177 VAL A O 1
ATOM 1388 N N . ARG A 1 178 ? 18.111 -4.425 -26.624 1.00 81.19 178 ARG A N 1
ATOM 1389 C CA . ARG A 1 178 ? 19.324 -3.631 -26.747 1.00 81.19 178 ARG A CA 1
ATOM 1390 C C . ARG A 1 178 ? 20.550 -4.409 -26.277 1.00 81.19 178 ARG A C 1
ATOM 1392 O O . ARG A 1 178 ? 21.553 -4.359 -26.982 1.00 81.19 178 ARG A O 1
ATOM 1399 N N . ARG A 1 179 ? 20.467 -5.135 -25.158 1.00 83.50 179 ARG A N 1
ATOM 1400 C CA . ARG A 1 179 ? 21.556 -5.986 -24.661 1.00 83.50 179 ARG A CA 1
ATOM 1401 C C . ARG A 1 179 ? 21.933 -7.054 -25.682 1.00 83.50 179 ARG A C 1
ATOM 1403 O O . ARG A 1 179 ? 23.100 -7.141 -26.036 1.00 83.50 179 ARG A O 1
ATOM 1410 N N . ASP A 1 180 ? 20.945 -7.761 -26.227 1.00 75.94 180 ASP A N 1
ATOM 1411 C CA . ASP A 1 180 ? 21.162 -8.829 -27.215 1.00 75.94 180 ASP A CA 1
ATOM 1412 C C . ASP A 1 180 ? 21.784 -8.326 -28.524 1.00 75.94 180 ASP A C 1
ATOM 1414 O O . ASP A 1 180 ? 22.498 -9.050 -29.214 1.00 75.94 180 ASP A O 1
ATOM 1418 N N . LYS A 1 181 ? 21.476 -7.083 -28.910 1.00 77.81 181 LYS A N 1
ATOM 1419 C CA . LYS A 1 181 ? 21.951 -6.475 -30.163 1.00 77.81 181 LYS A CA 1
ATOM 1420 C C . LYS A 1 181 ? 23.199 -5.621 -29.993 1.00 77.81 181 LYS A C 1
ATOM 1422 O O . LYS A 1 181 ? 23.672 -5.065 -30.989 1.00 77.81 181 LYS A O 1
ATOM 1427 N N . LYS A 1 182 ? 23.686 -5.453 -28.764 1.00 84.25 182 LYS A N 1
ATOM 1428 C CA . LYS A 1 182 ? 24.869 -4.652 -28.478 1.00 84.25 182 LYS A CA 1
ATOM 1429 C C . LYS A 1 182 ? 26.082 -5.336 -29.072 1.00 84.25 182 LYS A C 1
ATOM 1431 O O . LYS A 1 182 ? 26.306 -6.508 -28.811 1.00 84.25 182 LYS A O 1
ATOM 1436 N N . LYS A 1 183 ? 26.820 -4.592 -29.893 1.00 82.56 183 LYS A N 1
ATOM 1437 C CA . LYS A 1 183 ? 28.027 -5.090 -30.541 1.00 82.56 183 LYS A CA 1
ATOM 1438 C C . LYS A 1 183 ? 29.238 -4.346 -30.026 1.00 82.56 183 LYS A C 1
ATOM 1440 O O . LYS A 1 183 ? 29.218 -3.115 -29.952 1.00 82.56 183 LYS A O 1
ATOM 1445 N N . ASP A 1 184 ? 30.295 -5.080 -29.715 1.00 84.94 184 ASP A N 1
ATOM 1446 C CA . ASP A 1 184 ? 31.583 -4.467 -29.428 1.00 84.94 184 ASP A CA 1
ATOM 1447 C C . ASP A 1 184 ? 32.251 -3.929 -30.713 1.00 84.94 184 ASP A C 1
ATOM 1449 O O . ASP A 1 184 ? 31.775 -4.105 -31.839 1.00 84.94 184 ASP A O 1
ATOM 1453 N N . ASN A 1 185 ? 33.379 -3.230 -30.570 1.00 84.19 185 ASN A N 1
ATOM 1454 C CA . ASN A 1 185 ? 34.073 -2.657 -31.725 1.00 84.19 185 ASN A CA 1
ATOM 1455 C C . ASN A 1 185 ? 34.566 -3.714 -32.732 1.00 84.19 185 ASN A C 1
ATOM 1457 O O . ASN A 1 185 ? 34.679 -3.403 -33.921 1.00 84.19 185 ASN A O 1
ATOM 1461 N N . ALA A 1 186 ? 34.882 -4.930 -32.283 1.00 85.75 186 ALA A N 1
ATOM 1462 C CA . ALA A 1 186 ? 35.340 -6.012 -33.146 1.00 85.75 186 ALA A CA 1
ATOM 1463 C C . ALA A 1 186 ? 34.165 -6.630 -33.919 1.00 85.75 186 ALA A C 1
ATOM 1465 O O . ALA A 1 186 ? 34.251 -6.810 -35.135 1.00 85.75 186 ALA A O 1
ATOM 1466 N N . GLU A 1 187 ? 33.040 -6.855 -33.247 1.00 87.44 187 GLU A N 1
ATOM 1467 C CA . GLU A 1 187 ? 31.785 -7.332 -33.821 1.00 87.44 187 GLU A CA 1
ATOM 1468 C C . GLU A 1 187 ? 31.184 -6.325 -34.803 1.00 87.44 187 GLU A C 1
ATOM 1470 O O . GLU A 1 187 ? 30.678 -6.717 -35.856 1.00 87.44 187 GLU A O 1
ATOM 1475 N N . ILE A 1 188 ? 31.272 -5.022 -34.511 1.00 88.19 188 ILE A N 1
ATOM 1476 C CA . ILE A 1 188 ? 30.875 -3.961 -35.448 1.00 88.19 188 ILE A CA 1
ATOM 1477 C C . ILE A 1 188 ? 31.725 -4.031 -36.714 1.00 88.19 188 ILE A C 1
ATOM 1479 O O . ILE A 1 188 ? 31.188 -3.979 -37.820 1.00 88.19 188 ILE A O 1
ATOM 1483 N N . LYS A 1 189 ? 33.046 -4.172 -36.570 1.00 88.94 189 LYS A N 1
ATOM 1484 C CA . LYS A 1 189 ? 33.958 -4.257 -37.712 1.00 88.94 189 LYS A CA 1
ATOM 1485 C C . LYS A 1 189 ? 33.669 -5.489 -38.572 1.00 88.94 189 LYS A C 1
ATOM 1487 O O . LYS A 1 189 ? 33.609 -5.373 -39.794 1.00 88.94 189 LYS A O 1
ATOM 1492 N N . LEU A 1 190 ? 33.438 -6.643 -37.945 1.00 89.62 190 LEU A N 1
ATOM 1493 C CA . LEU A 1 190 ? 33.081 -7.882 -38.638 1.00 89.62 190 LEU A CA 1
ATOM 1494 C C . LEU A 1 190 ? 31.725 -7.761 -39.350 1.00 89.62 190 LEU A C 1
ATOM 1496 O O . LEU A 1 190 ? 31.598 -8.122 -40.519 1.00 89.62 190 LEU A O 1
ATOM 1500 N N . ALA A 1 191 ? 30.719 -7.199 -38.677 1.00 86.88 191 ALA A N 1
ATOM 1501 C CA . ALA A 1 191 ? 29.395 -6.992 -39.255 1.00 86.88 191 ALA A CA 1
ATOM 1502 C C . ALA A 1 191 ? 29.421 -6.007 -40.434 1.00 86.88 191 ALA A C 1
ATOM 1504 O O . ALA A 1 191 ? 28.734 -6.233 -41.427 1.00 86.88 191 ALA A O 1
ATOM 1505 N N . ALA A 1 192 ? 30.234 -4.951 -40.352 1.00 84.06 192 ALA A N 1
ATOM 1506 C CA . ALA A 1 192 ? 30.412 -3.994 -41.438 1.00 84.06 192 ALA A CA 1
ATOM 1507 C C . ALA A 1 192 ? 31.083 -4.627 -42.664 1.00 84.06 192 ALA A C 1
ATOM 1509 O O . ALA A 1 192 ? 30.681 -4.348 -43.791 1.00 84.06 192 ALA A O 1
ATOM 1510 N N . GLN A 1 193 ? 32.065 -5.512 -42.456 1.00 88.44 193 GLN A N 1
ATOM 1511 C CA . GLN A 1 193 ? 32.695 -6.275 -43.536 1.00 88.44 193 GLN A CA 1
ATOM 1512 C C . GLN A 1 193 ? 31.706 -7.227 -44.209 1.00 88.44 193 GLN A C 1
ATOM 1514 O O . GLN A 1 193 ? 31.638 -7.260 -45.434 1.00 88.44 193 GLN A O 1
ATOM 1519 N N . GLN A 1 194 ? 30.909 -7.955 -43.424 1.00 85.75 194 GLN A N 1
ATOM 1520 C CA . GLN A 1 194 ? 29.894 -8.855 -43.969 1.00 85.75 194 GLN A CA 1
ATOM 1521 C C . GLN A 1 194 ? 28.836 -8.085 -44.768 1.00 85.75 194 GLN A C 1
ATOM 1523 O O . GLN A 1 194 ? 28.524 -8.446 -45.896 1.00 85.75 194 GLN A O 1
ATOM 1528 N N . GLN A 1 195 ? 28.340 -6.974 -44.222 1.00 80.81 195 GLN A N 1
ATOM 1529 C CA . GLN A 1 195 ? 27.350 -6.151 -44.906 1.00 80.81 195 GLN A CA 1
ATOM 1530 C C . GLN A 1 195 ? 27.910 -5.526 -46.192 1.00 80.81 195 GLN A C 1
ATOM 1532 O O . GLN A 1 195 ? 27.194 -5.456 -47.184 1.00 80.81 195 GLN A O 1
ATOM 1537 N N . ALA A 1 196 ? 29.180 -5.112 -46.202 1.00 83.12 196 ALA A N 1
ATOM 1538 C CA . ALA A 1 196 ? 29.844 -4.607 -47.404 1.00 83.12 196 ALA A CA 1
ATOM 1539 C C . ALA A 1 196 ? 29.929 -5.662 -48.517 1.00 83.12 196 ALA A C 1
ATOM 1541 O O . ALA A 1 196 ? 29.759 -5.325 -49.687 1.00 83.12 196 ALA A O 1
ATOM 1542 N N . LEU A 1 197 ? 30.156 -6.934 -48.164 1.00 86.12 197 LEU A N 1
ATOM 1543 C CA . LEU A 1 197 ? 30.142 -8.041 -49.126 1.00 86.12 197 LEU A CA 1
ATOM 1544 C C . LEU A 1 197 ? 28.748 -8.252 -49.732 1.00 86.12 197 LEU A C 1
ATOM 1546 O O . LEU A 1 197 ? 28.644 -8.542 -50.922 1.00 86.12 197 LEU A O 1
ATOM 1550 N N . ASP A 1 198 ? 27.697 -8.067 -48.934 1.00 77.50 198 ASP A N 1
ATOM 1551 C CA . ASP A 1 198 ? 26.314 -8.285 -49.363 1.00 77.50 198 ASP A CA 1
ATOM 1552 C C . ASP A 1 198 ? 25.757 -7.113 -50.196 1.00 77.50 198 ASP A C 1
ATOM 1554 O O . ASP A 1 198 ? 24.971 -7.326 -51.119 1.00 77.50 198 ASP A O 1
ATOM 1558 N N . THR A 1 199 ? 26.144 -5.870 -49.883 1.00 74.94 199 THR A N 1
ATOM 1559 C CA . THR A 1 199 ? 25.595 -4.658 -50.524 1.00 74.94 199 THR A CA 1
ATOM 1560 C C . THR A 1 199 ? 26.512 -4.031 -51.572 1.00 74.94 199 THR A C 1
ATOM 1562 O O . THR A 1 199 ? 26.057 -3.194 -52.350 1.00 74.94 199 THR A O 1
ATOM 1565 N N . GLY A 1 200 ? 27.797 -4.398 -51.600 1.00 79.62 200 GLY A N 1
ATOM 1566 C CA . GLY A 1 200 ? 28.813 -3.765 -52.447 1.00 79.62 200 GLY A CA 1
ATOM 1567 C C . GLY A 1 200 ? 29.220 -2.352 -52.001 1.00 79.62 200 GLY A C 1
ATOM 1568 O O . GLY A 1 200 ? 29.928 -1.660 -52.733 1.00 79.62 200 GLY A O 1
ATOM 1569 N N . GLU A 1 201 ? 28.772 -1.898 -50.827 1.00 79.38 201 GLU A N 1
ATOM 1570 C CA . GLU A 1 201 ? 29.163 -0.610 -50.244 1.00 79.38 201 GLU A CA 1
ATOM 1571 C C . GLU A 1 201 ? 30.549 -0.673 -49.567 1.00 79.38 201 GLU A C 1
ATOM 1573 O O . GLU A 1 201 ? 31.070 -1.738 -49.246 1.00 79.38 201 GLU A O 1
ATOM 1578 N N . ASP A 1 202 ? 31.157 0.489 -49.305 1.00 81.56 202 ASP A N 1
ATOM 1579 C CA . ASP A 1 202 ? 32.441 0.572 -48.598 1.00 81.56 202 ASP A CA 1
ATOM 1580 C C . ASP A 1 202 ? 32.320 0.164 -47.116 1.00 81.56 202 ASP A C 1
ATOM 1582 O O . ASP A 1 202 ? 31.607 0.799 -46.332 1.00 81.56 202 ASP A O 1
ATOM 1586 N N . ALA A 1 203 ? 33.087 -0.854 -46.716 1.00 81.31 203 ALA A N 1
ATOM 1587 C CA . ALA A 1 203 ? 33.103 -1.390 -45.358 1.00 81.31 203 ALA A CA 1
ATOM 1588 C C . ALA A 1 203 ? 33.476 -0.340 -44.302 1.00 81.31 203 ALA A C 1
ATOM 1590 O O . ALA A 1 203 ? 32.889 -0.342 -43.219 1.00 81.31 203 ALA A O 1
ATOM 1591 N N . GLN A 1 204 ? 34.395 0.589 -44.602 1.00 81.19 204 GLN A N 1
ATOM 1592 C CA . GLN A 1 204 ? 34.760 1.642 -43.643 1.00 81.19 204 GLN A CA 1
ATOM 1593 C C . GLN A 1 204 ? 33.593 2.604 -43.404 1.00 81.19 204 GLN A C 1
ATOM 1595 O O . GLN A 1 204 ? 33.301 2.973 -42.263 1.00 81.19 204 GLN A O 1
ATOM 1600 N N . LYS A 1 205 ? 32.877 2.984 -44.465 1.00 75.75 205 LYS A N 1
ATOM 1601 C CA . LYS A 1 205 ? 31.678 3.819 -44.367 1.00 75.75 205 LYS A CA 1
ATOM 1602 C C . LYS A 1 205 ? 30.546 3.134 -43.589 1.00 75.75 205 LYS A C 1
ATOM 1604 O O . LYS A 1 205 ? 29.851 3.821 -42.836 1.00 75.75 205 LYS A O 1
ATOM 1609 N N . ILE A 1 206 ? 30.357 1.819 -43.739 1.00 69.19 206 ILE A N 1
ATOM 1610 C CA . ILE A 1 206 ? 29.380 1.042 -42.952 1.00 69.19 206 ILE A CA 1
ATOM 1611 C C . ILE A 1 206 ? 29.816 0.957 -41.484 1.00 69.19 206 ILE A C 1
ATOM 1613 O O . ILE A 1 206 ? 29.004 1.207 -40.593 1.00 69.19 206 ILE A O 1
ATOM 1617 N N . GLU A 1 207 ? 31.098 0.692 -41.217 1.00 81.31 207 GLU A N 1
ATOM 1618 C CA . GLU A 1 207 ? 31.654 0.620 -39.860 1.00 81.31 207 GLU A CA 1
ATOM 1619 C C . GLU A 1 207 ? 31.442 1.939 -39.103 1.00 81.31 207 GLU A C 1
ATOM 1621 O O . GLU A 1 207 ? 30.969 1.937 -37.965 1.00 81.31 207 GLU A O 1
ATOM 1626 N N . ILE A 1 208 ? 31.723 3.082 -39.742 1.00 76.94 208 ILE A N 1
ATOM 1627 C CA . ILE A 1 208 ? 31.484 4.411 -39.158 1.00 76.94 208 ILE A CA 1
ATOM 1628 C C . ILE A 1 208 ? 30.000 4.603 -38.821 1.00 76.94 208 ILE A C 1
ATOM 1630 O O . ILE A 1 208 ? 29.680 5.110 -37.746 1.00 76.94 208 ILE A O 1
ATOM 1634 N N . GLN A 1 209 ? 29.089 4.189 -39.706 1.00 70.25 209 GLN A N 1
ATOM 1635 C CA . GLN A 1 209 ? 27.646 4.301 -39.464 1.00 70.25 209 GLN A CA 1
ATOM 1636 C C . GLN A 1 209 ? 27.189 3.421 -38.300 1.00 70.25 209 GLN A C 1
ATOM 1638 O O . GLN A 1 209 ? 26.443 3.884 -37.438 1.00 70.25 209 GLN A O 1
ATOM 1643 N N . MET A 1 210 ? 27.664 2.177 -38.233 1.00 79.62 210 MET A N 1
ATOM 1644 C CA . MET A 1 210 ? 27.354 1.269 -37.131 1.00 79.62 210 MET A CA 1
ATOM 1645 C C . MET A 1 210 ? 27.885 1.798 -35.794 1.00 79.62 210 MET A C 1
ATOM 1647 O O . MET A 1 210 ? 27.150 1.796 -34.811 1.00 79.62 210 MET A O 1
ATOM 1651 N N . LYS A 1 211 ? 29.109 2.345 -35.759 1.00 81.25 211 LYS A N 1
ATOM 1652 C CA . LYS A 1 211 ? 29.661 2.993 -34.555 1.00 81.25 211 LYS A CA 1
ATOM 1653 C C . LYS A 1 211 ? 28.849 4.210 -34.120 1.00 81.25 211 LYS A C 1
ATOM 1655 O O . LYS A 1 211 ? 28.636 4.415 -32.925 1.00 81.25 211 LYS A O 1
ATOM 1660 N N . GLN A 1 212 ? 28.388 5.026 -35.070 1.00 74.81 212 GLN A N 1
ATOM 1661 C CA . GLN A 1 212 ? 27.522 6.170 -34.774 1.00 74.81 212 GLN A CA 1
ATOM 1662 C C . GLN A 1 212 ? 26.176 5.725 -34.191 1.00 74.81 212 GLN A C 1
ATOM 1664 O O . GLN A 1 212 ? 25.722 6.322 -33.215 1.00 74.81 212 GLN A O 1
ATOM 1669 N N . ALA A 1 213 ? 25.573 4.669 -34.743 1.00 71.56 213 ALA A N 1
ATOM 1670 C CA . ALA A 1 213 ? 24.334 4.094 -34.228 1.00 71.56 213 ALA A CA 1
ATOM 1671 C C . ALA A 1 213 ? 24.518 3.530 -32.810 1.00 71.56 213 ALA A C 1
ATOM 1673 O O . ALA A 1 213 ? 23.748 3.870 -31.917 1.00 71.56 213 ALA A O 1
ATOM 1674 N N . GLU A 1 214 ? 25.578 2.756 -32.573 1.00 83.56 214 GLU A N 1
ATOM 1675 C CA . GLU A 1 214 ? 25.908 2.208 -31.251 1.00 83.56 214 GLU A CA 1
ATOM 1676 C C . GLU A 1 214 ? 26.133 3.323 -30.214 1.00 83.56 214 GLU A C 1
ATOM 1678 O O . GLU A 1 214 ? 25.600 3.280 -29.107 1.00 83.56 214 GLU A O 1
ATOM 1683 N N . THR A 1 215 ? 26.842 4.390 -30.599 1.00 80.69 215 THR A N 1
ATOM 1684 C CA . THR A 1 215 ? 27.045 5.568 -29.739 1.00 80.69 215 THR A CA 1
ATOM 1685 C C . THR A 1 215 ? 25.720 6.260 -29.397 1.00 80.69 215 THR A C 1
ATOM 1687 O O . THR A 1 215 ? 25.545 6.750 -28.280 1.00 80.69 215 THR A O 1
ATOM 1690 N N . ALA A 1 216 ? 24.779 6.331 -30.341 1.00 72.12 216 ALA A N 1
ATOM 1691 C CA . ALA A 1 216 ? 23.468 6.937 -30.119 1.00 72.12 216 ALA A CA 1
ATOM 1692 C C . ALA A 1 216 ? 22.587 6.094 -29.179 1.00 72.12 216 ALA A C 1
ATOM 1694 O O . ALA A 1 216 ? 21.948 6.638 -28.274 1.00 72.12 216 ALA A O 1
ATOM 1695 N N . GLU A 1 217 ? 22.589 4.771 -29.339 1.00 78.94 217 GLU A N 1
ATOM 1696 C CA . GLU A 1 217 ? 21.879 3.857 -28.436 1.00 78.94 217 GLU A CA 1
ATOM 1697 C C . GLU A 1 217 ? 22.474 3.916 -27.017 1.00 78.94 217 GLU A C 1
ATOM 1699 O O . GLU A 1 217 ? 21.734 4.079 -26.047 1.00 78.94 217 GLU A O 1
ATOM 1704 N N . ALA A 1 218 ? 23.806 3.936 -26.882 1.00 83.06 218 ALA A N 1
ATOM 1705 C CA . ALA A 1 218 ? 24.480 4.090 -25.589 1.00 83.06 218 ALA A CA 1
ATOM 1706 C C . ALA A 1 218 ? 24.119 5.410 -24.873 1.00 83.06 218 ALA A C 1
ATOM 1708 O O . ALA A 1 218 ? 23.900 5.429 -23.661 1.00 83.06 218 ALA A O 1
ATOM 1709 N N . ARG A 1 219 ? 23.977 6.521 -25.613 1.00 82.50 219 ARG A N 1
ATOM 1710 C CA . ARG A 1 219 ? 23.462 7.787 -25.051 1.00 82.50 219 ARG A CA 1
ATOM 1711 C C . ARG A 1 219 ? 22.010 7.672 -24.595 1.00 82.50 219 ARG A C 1
ATOM 1713 O O . ARG A 1 219 ? 21.624 8.300 -23.613 1.00 82.50 219 ARG A O 1
ATOM 1720 N N . SER A 1 220 ? 21.194 6.902 -25.307 1.00 79.62 220 SER A N 1
ATOM 1721 C CA . SER A 1 220 ? 19.789 6.676 -24.949 1.00 79.62 220 SER A CA 1
ATOM 1722 C C . SER A 1 220 ? 19.682 5.901 -23.632 1.00 79.62 220 SER A C 1
ATOM 1724 O O . SER A 1 220 ? 18.904 6.282 -22.759 1.00 79.62 220 SER A O 1
ATOM 1726 N N . GLU A 1 221 ? 20.519 4.873 -23.450 1.00 84.69 221 GLU A N 1
ATOM 1727 C CA . GLU A 1 221 ? 20.649 4.136 -22.184 1.00 84.69 221 GLU A CA 1
ATOM 1728 C C . GLU A 1 221 ? 21.084 5.048 -21.034 1.00 84.69 221 GLU A C 1
ATOM 1730 O O . GLU A 1 221 ? 20.531 4.978 -19.936 1.00 84.69 221 GLU A O 1
ATOM 1735 N N . GLU A 1 222 ? 22.061 5.923 -21.279 1.00 86.50 222 GLU A N 1
ATOM 1736 C CA . GLU A 1 222 ? 22.544 6.884 -20.286 1.00 86.50 222 GLU A CA 1
ATOM 1737 C C . GLU A 1 222 ? 21.460 7.878 -19.860 1.00 86.50 222 GLU A C 1
ATOM 1739 O O . GLU A 1 222 ? 21.244 8.081 -18.664 1.00 86.50 222 GLU A O 1
ATOM 1744 N N . ASN A 1 223 ? 20.717 8.430 -20.819 1.00 84.00 223 ASN A N 1
ATOM 1745 C CA . ASN A 1 223 ? 19.596 9.318 -20.522 1.00 84.00 223 ASN A CA 1
ATOM 1746 C C . ASN A 1 223 ? 18.490 8.592 -19.751 1.00 84.00 223 ASN A C 1
ATOM 1748 O O . ASN A 1 223 ? 17.934 9.145 -18.802 1.00 84.00 223 ASN A O 1
ATOM 1752 N N . LEU A 1 224 ? 18.165 7.349 -20.124 1.00 87.94 224 LEU A N 1
ATOM 1753 C CA . LEU A 1 224 ? 17.202 6.552 -19.368 1.00 87.94 224 LEU A CA 1
ATOM 1754 C C . LEU A 1 224 ? 17.682 6.335 -17.927 1.00 87.94 224 LEU A C 1
ATOM 1756 O O . LEU A 1 224 ? 16.899 6.517 -16.996 1.00 87.94 224 LEU A O 1
ATOM 1760 N N . LEU A 1 225 ? 18.959 5.997 -17.731 1.00 89.88 225 LEU A N 1
ATOM 1761 C CA . LEU A 1 225 ? 19.545 5.817 -16.404 1.00 89.88 225 LEU A CA 1
ATOM 1762 C C . LEU A 1 225 ? 19.398 7.070 -15.540 1.00 89.88 225 LEU A C 1
ATOM 1764 O O . LEU A 1 225 ? 18.992 6.969 -14.382 1.00 89.88 225 LEU A O 1
ATOM 1768 N N . GLU A 1 226 ? 19.742 8.237 -16.083 1.00 89.44 226 GLU A N 1
ATOM 1769 C CA . GLU A 1 226 ? 19.633 9.509 -15.368 1.00 89.44 226 GLU A CA 1
ATOM 1770 C C . GLU A 1 226 ? 18.190 9.769 -14.927 1.00 89.44 226 GLU A C 1
ATOM 1772 O O . GLU A 1 226 ? 17.935 10.040 -13.751 1.00 89.44 226 GLU A O 1
ATOM 1777 N N . LYS A 1 227 ? 17.231 9.575 -15.833 1.00 86.62 227 LYS A N 1
ATOM 1778 C CA . LYS A 1 227 ? 15.815 9.800 -15.537 1.00 86.62 227 LYS A CA 1
ATOM 1779 C C . LYS A 1 227 ? 15.236 8.823 -14.531 1.00 86.62 227 LYS A C 1
ATOM 1781 O O . LYS A 1 227 ? 14.493 9.217 -13.634 1.00 86.62 227 LYS A O 1
ATOM 1786 N N . VAL A 1 228 ? 15.588 7.545 -14.647 1.00 89.81 228 VAL A N 1
ATOM 1787 C CA . VAL A 1 228 ? 15.155 6.518 -13.694 1.00 89.81 228 VAL A CA 1
ATOM 1788 C C . VAL A 1 228 ? 15.749 6.804 -12.313 1.00 89.81 228 VAL A C 1
ATOM 1790 O O . VAL A 1 228 ? 15.025 6.703 -11.328 1.00 89.81 228 VAL A O 1
ATOM 1793 N N . LYS A 1 229 ? 17.010 7.255 -12.216 1.00 91.69 229 LYS A N 1
ATOM 1794 C CA . LYS A 1 229 ? 17.611 7.703 -10.943 1.00 91.69 229 LYS A CA 1
ATOM 1795 C C . LYS A 1 229 ? 16.885 8.906 -10.344 1.00 91.69 229 LYS A C 1
ATOM 1797 O O . LYS A 1 229 ? 16.651 8.937 -9.136 1.00 91.69 229 LYS A O 1
ATOM 1802 N N . THR A 1 230 ? 16.535 9.895 -11.162 1.00 90.44 230 THR A N 1
ATOM 1803 C CA . THR A 1 230 ? 15.782 11.070 -10.706 1.00 90.44 230 THR A CA 1
ATOM 1804 C C . THR A 1 230 ? 14.410 10.670 -10.175 1.00 90.44 230 THR A C 1
ATOM 1806 O O . THR A 1 230 ? 14.050 11.061 -9.061 1.00 90.44 230 THR A O 1
ATOM 1809 N N . LEU A 1 231 ? 13.677 9.844 -10.924 1.00 89.19 231 LEU A N 1
ATOM 1810 C CA . LEU A 1 231 ? 12.367 9.333 -10.527 1.00 89.19 231 LEU A CA 1
ATOM 1811 C C . LEU A 1 231 ? 12.455 8.503 -9.236 1.00 89.19 231 LEU A C 1
ATOM 1813 O O . LEU A 1 231 ? 11.674 8.710 -8.312 1.00 89.19 231 LEU A O 1
ATOM 1817 N N . GLU A 1 232 ? 13.453 7.628 -9.122 1.00 93.50 232 GLU A N 1
ATOM 1818 C CA . GLU A 1 232 ? 13.711 6.823 -7.923 1.00 93.50 232 GLU A CA 1
ATOM 1819 C C . GLU A 1 232 ? 13.937 7.697 -6.684 1.00 93.50 232 GLU A C 1
ATOM 1821 O O . GLU A 1 232 ? 13.305 7.494 -5.640 1.00 93.50 232 GLU A O 1
ATOM 1826 N N . LYS A 1 233 ? 14.766 8.738 -6.825 1.00 93.00 233 LYS A N 1
ATOM 1827 C CA . LYS A 1 233 ? 15.057 9.692 -5.755 1.00 93.00 233 LYS A CA 1
ATOM 1828 C C . LYS A 1 233 ? 13.808 10.462 -5.328 1.00 93.00 233 LYS A C 1
ATOM 1830 O O . LYS A 1 233 ? 13.595 10.637 -4.125 1.00 93.00 233 LYS A O 1
ATOM 1835 N N . GLN A 1 234 ? 12.990 10.912 -6.282 1.00 89.19 234 GLN A N 1
ATOM 1836 C CA . GLN A 1 234 ? 11.714 11.584 -6.007 1.00 89.19 234 GLN A CA 1
ATOM 1837 C C . GLN A 1 234 ? 10.773 10.660 -5.228 1.00 89.19 234 GLN A C 1
ATOM 1839 O O . GLN A 1 234 ? 10.289 11.031 -4.159 1.00 89.19 234 GLN A O 1
ATOM 1844 N N . MET A 1 235 ? 10.611 9.417 -5.680 1.00 90.62 235 MET A N 1
ATOM 1845 C CA . MET A 1 235 ? 9.762 8.434 -5.009 1.00 90.62 235 MET A CA 1
ATOM 1846 C C . MET A 1 235 ? 10.276 8.094 -3.599 1.00 90.62 235 MET A C 1
ATOM 1848 O O . MET A 1 235 ? 9.493 8.033 -2.653 1.00 90.62 235 MET A O 1
ATOM 1852 N N . ARG A 1 236 ? 11.593 7.968 -3.374 1.00 90.56 236 ARG A N 1
ATOM 1853 C CA . ARG A 1 236 ? 12.128 7.801 -2.005 1.00 90.56 236 ARG A CA 1
ATOM 1854 C C . ARG A 1 236 ? 11.765 8.962 -1.083 1.00 90.56 236 ARG A C 1
ATOM 1856 O O . ARG A 1 236 ? 11.533 8.740 0.105 1.00 90.56 236 ARG A O 1
ATOM 1863 N N . GLN A 1 237 ? 11.758 10.190 -1.596 1.00 91.38 237 GLN A N 1
ATOM 1864 C CA . GLN A 1 237 ? 11.355 11.364 -0.819 1.00 91.38 237 GLN A CA 1
ATOM 1865 C C . GLN A 1 237 ? 9.852 11.355 -0.525 1.00 91.38 237 GLN A C 1
ATOM 1867 O O . GLN A 1 237 ? 9.466 11.659 0.602 1.00 91.38 237 GLN A O 1
ATOM 1872 N N . GLU A 1 238 ? 9.019 10.949 -1.484 1.00 87.88 238 GLU A N 1
ATOM 1873 C CA . GLU A 1 238 ? 7.576 10.761 -1.281 1.00 87.88 238 GLU A CA 1
ATOM 1874 C C . GLU A 1 23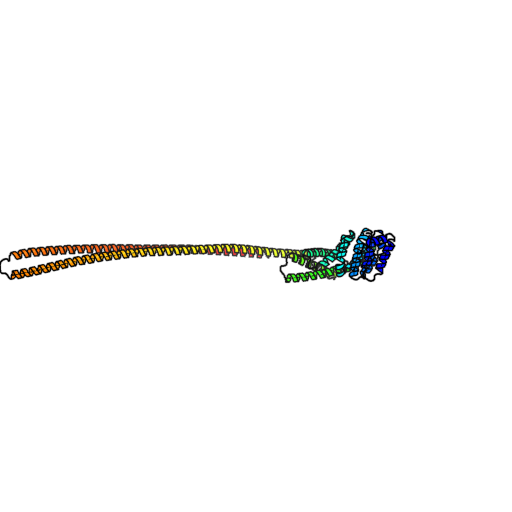8 ? 7.289 9.717 -0.199 1.00 87.88 238 GLU A C 1
ATOM 1876 O O . GLU A 1 238 ? 6.571 10.014 0.750 1.00 87.88 238 GLU A O 1
ATOM 1881 N N . LYS A 1 239 ? 7.943 8.548 -0.254 1.00 90.75 239 LYS A N 1
ATOM 1882 C CA . LYS A 1 239 ? 7.796 7.484 0.756 1.00 90.75 239 LYS A CA 1
ATOM 1883 C C . LYS A 1 239 ? 8.169 7.939 2.169 1.00 90.75 239 LYS A C 1
ATOM 1885 O O . LYS A 1 239 ? 7.606 7.458 3.146 1.00 90.75 239 LYS A O 1
ATOM 1890 N N . LYS A 1 240 ? 9.146 8.845 2.299 1.00 91.06 240 LYS A N 1
ATOM 1891 C CA . LYS A 1 240 ? 9.516 9.427 3.600 1.00 91.06 240 LYS A CA 1
ATOM 1892 C C . LYS A 1 240 ? 8.443 10.371 4.141 1.00 91.06 240 LYS A C 1
ATOM 1894 O O . LYS A 1 240 ? 8.308 10.475 5.354 1.00 91.06 240 LYS A O 1
ATOM 1899 N N . ARG A 1 241 ? 7.735 11.085 3.261 1.00 91.00 241 ARG A N 1
ATOM 1900 C CA . ARG A 1 241 ? 6.661 12.017 3.638 1.00 91.00 241 ARG A CA 1
ATOM 1901 C C . ARG A 1 241 ? 5.367 11.283 3.961 1.00 91.00 241 ARG A C 1
ATOM 1903 O O . ARG A 1 241 ? 4.692 11.646 4.913 1.00 91.00 241 ARG A O 1
ATOM 1910 N N . ASP A 1 242 ? 5.060 10.256 3.183 1.00 88.25 242 ASP A N 1
ATOM 1911 C CA . ASP A 1 242 ? 3.901 9.400 3.373 1.00 88.25 242 ASP A CA 1
ATOM 1912 C C . ASP A 1 242 ? 4.332 7.926 3.265 1.00 88.25 242 ASP A C 1
ATOM 1914 O O . ASP A 1 242 ? 4.553 7.421 2.158 1.00 88.25 242 ASP A O 1
ATOM 1918 N N . PRO A 1 243 ? 4.487 7.232 4.409 1.00 87.06 243 PRO A N 1
ATOM 1919 C CA . PRO A 1 243 ? 4.836 5.814 4.445 1.00 87.06 243 PRO A CA 1
ATOM 1920 C C . PRO A 1 243 ? 3.740 4.885 3.904 1.00 87.06 243 PRO A C 1
ATOM 1922 O O . PRO A 1 243 ? 4.049 3.761 3.501 1.00 87.06 243 PRO A O 1
ATOM 1925 N N . ASN A 1 244 ? 2.481 5.336 3.865 1.00 90.38 244 ASN A N 1
ATOM 1926 C CA . ASN A 1 244 ? 1.310 4.518 3.546 1.00 90.38 244 ASN A CA 1
ATOM 1927 C C . ASN A 1 244 ? 0.892 4.654 2.074 1.00 90.38 244 ASN A C 1
ATOM 1929 O O . ASN A 1 244 ? -0.286 4.777 1.750 1.00 90.38 244 ASN A O 1
ATOM 1933 N N . GLN A 1 245 ? 1.876 4.581 1.175 1.00 89.19 245 GLN A N 1
ATOM 1934 C CA . GLN A 1 245 ? 1.656 4.659 -0.269 1.00 89.19 245 GLN A CA 1
ATOM 1935 C C . GLN A 1 245 ? 0.720 3.555 -0.783 1.00 89.19 245 GLN A C 1
ATOM 1937 O O . GLN A 1 245 ? 0.768 2.403 -0.332 1.00 89.19 245 GLN A O 1
ATOM 1942 N N . ASP A 1 246 ? -0.082 3.901 -1.788 1.00 87.38 246 ASP A N 1
ATOM 1943 C CA . ASP A 1 246 ? -1.014 2.984 -2.438 1.00 87.38 246 ASP A CA 1
ATOM 1944 C C . ASP A 1 246 ? -0.312 1.875 -3.258 1.00 87.38 246 ASP A C 1
ATOM 1946 O O . ASP A 1 246 ? 0.907 1.857 -3.465 1.00 87.38 246 ASP A O 1
ATOM 1950 N N . GLN A 1 247 ? -1.098 0.902 -3.726 1.00 84.12 247 GLN A N 1
ATOM 1951 C CA . GLN A 1 247 ? -0.589 -0.232 -4.503 1.00 84.12 247 GLN A CA 1
ATOM 1952 C C . GLN A 1 247 ? 0.009 0.177 -5.858 1.00 84.12 247 GLN A C 1
ATOM 1954 O O . GLN A 1 247 ? 0.979 -0.433 -6.306 1.00 84.12 247 GLN A O 1
ATOM 1959 N N . ASN A 1 248 ? -0.524 1.210 -6.513 1.00 79.75 248 ASN A N 1
ATOM 1960 C CA . ASN A 1 248 ? -0.048 1.637 -7.831 1.00 79.75 248 ASN A CA 1
ATOM 1961 C C . ASN A 1 248 ? 1.301 2.354 -7.720 1.00 79.75 248 ASN A C 1
ATOM 1963 O O . ASN A 1 248 ? 2.191 2.137 -8.542 1.00 79.75 248 ASN A O 1
ATOM 1967 N N . TRP A 1 249 ? 1.504 3.116 -6.649 1.00 90.50 249 TRP A N 1
ATOM 1968 C CA . TRP A 1 249 ? 2.792 3.678 -6.277 1.00 90.50 249 TRP A CA 1
ATOM 1969 C C . TRP A 1 249 ? 3.816 2.583 -5.980 1.00 90.50 249 TRP A C 1
ATOM 1971 O O . TRP A 1 249 ? 4.928 2.636 -6.502 1.00 90.50 249 TRP A O 1
ATOM 1981 N N . LYS A 1 250 ? 3.449 1.554 -5.197 1.00 85.88 250 LYS A N 1
ATOM 1982 C CA . LYS A 1 250 ? 4.353 0.430 -4.883 1.00 85.88 250 LYS A CA 1
ATOM 1983 C C . LYS A 1 250 ? 4.780 -0.322 -6.145 1.00 85.88 250 LYS A C 1
ATOM 1985 O O . LYS A 1 250 ? 5.965 -0.616 -6.296 1.00 85.88 250 LYS A O 1
ATOM 1990 N N . LYS A 1 251 ? 3.846 -0.572 -7.071 1.00 81.00 251 LYS A N 1
ATOM 1991 C CA . LYS A 1 251 ? 4.126 -1.179 -8.384 1.00 81.00 251 LYS A CA 1
ATOM 1992 C C . LYS A 1 251 ? 5.083 -0.328 -9.216 1.00 81.00 251 LYS A C 1
ATOM 1994 O O . LYS A 1 251 ? 6.080 -0.851 -9.714 1.00 81.00 251 LYS A O 1
ATOM 1999 N N . LEU A 1 252 ? 4.821 0.977 -9.319 1.00 85.69 252 LEU A N 1
ATOM 2000 C CA . LEU A 1 252 ? 5.698 1.908 -10.027 1.00 85.69 252 LEU A CA 1
ATOM 2001 C C . LEU A 1 252 ? 7.104 1.916 -9.409 1.00 85.69 252 LEU A C 1
ATOM 2003 O O . LEU A 1 252 ? 8.090 1.780 -10.128 1.00 85.69 252 LEU A O 1
ATOM 2007 N N . PHE A 1 253 ? 7.203 1.996 -8.080 1.00 89.56 253 PHE A N 1
ATOM 2008 C CA . PHE A 1 253 ? 8.482 2.023 -7.372 1.00 89.56 253 PHE A CA 1
ATOM 2009 C C . PHE A 1 253 ? 9.274 0.722 -7.557 1.00 89.56 253 PHE A C 1
ATOM 2011 O O . PHE A 1 253 ? 10.481 0.757 -7.795 1.00 89.56 253 PHE A O 1
ATOM 2018 N N . GLY A 1 254 ? 8.602 -0.431 -7.499 1.00 82.50 254 GLY A N 1
ATOM 2019 C CA . GLY A 1 254 ? 9.207 -1.727 -7.809 1.00 82.50 254 GLY A CA 1
ATOM 2020 C C . GLY A 1 254 ? 9.765 -1.770 -9.233 1.00 82.50 254 GLY A C 1
ATOM 2021 O O . GLY A 1 254 ? 10.908 -2.179 -9.434 1.00 82.50 254 GLY A O 1
ATOM 2022 N N . ARG A 1 255 ? 9.007 -1.266 -10.217 1.00 85.00 255 ARG A N 1
ATOM 2023 C CA . ARG A 1 255 ? 9.446 -1.244 -11.619 1.00 85.00 255 ARG A CA 1
ATOM 2024 C C . ARG A 1 255 ? 10.616 -0.293 -11.863 1.00 85.00 255 ARG A C 1
ATOM 2026 O O . ARG A 1 255 ? 11.540 -0.657 -12.583 1.00 85.00 255 ARG A O 1
ATOM 2033 N N . VAL A 1 256 ? 10.608 0.886 -11.244 1.00 87.94 256 VAL A N 1
ATOM 2034 C CA . VAL A 1 256 ? 11.730 1.840 -11.286 1.00 87.94 256 VAL A CA 1
ATOM 2035 C C . VAL A 1 256 ? 13.015 1.183 -10.780 1.00 87.94 256 VAL A C 1
ATOM 2037 O O . VAL A 1 256 ? 14.040 1.249 -11.455 1.00 87.94 256 VAL A O 1
ATOM 2040 N N . ASN A 1 257 ? 12.951 0.491 -9.639 1.00 86.69 257 ASN A N 1
ATOM 2041 C CA . ASN A 1 257 ? 14.111 -0.205 -9.079 1.00 86.69 257 ASN A CA 1
ATOM 2042 C C . ASN A 1 257 ? 14.589 -1.364 -9.964 1.00 86.69 257 ASN A C 1
ATOM 2044 O O . ASN A 1 257 ? 15.795 -1.543 -10.114 1.00 86.69 257 ASN A O 1
ATOM 2048 N N . LEU A 1 258 ? 13.669 -2.114 -10.582 1.00 85.38 258 LEU A N 1
ATOM 2049 C CA . LEU A 1 258 ? 14.014 -3.187 -11.518 1.00 85.38 258 LEU A CA 1
ATOM 2050 C C . LEU A 1 258 ? 14.785 -2.651 -12.731 1.00 85.38 258 LEU A C 1
ATOM 2052 O O . LEU A 1 258 ? 15.860 -3.154 -13.050 1.00 85.38 258 LEU A O 1
ATOM 2056 N N . VAL A 1 259 ? 14.263 -1.604 -13.380 1.00 84.56 259 VAL A N 1
ATOM 2057 C CA . VAL A 1 259 ? 14.918 -0.971 -14.537 1.00 84.56 259 VAL A CA 1
ATOM 2058 C C . VAL A 1 259 ? 16.285 -0.413 -14.142 1.00 84.56 259 VAL A C 1
ATOM 2060 O O . VAL A 1 259 ? 17.262 -0.600 -14.864 1.00 84.56 259 VAL A O 1
ATOM 2063 N N . LEU A 1 260 ? 16.380 0.228 -12.974 1.00 88.25 260 LEU A N 1
ATOM 2064 C CA . LEU A 1 260 ? 17.639 0.763 -12.466 1.00 88.25 260 LEU A CA 1
ATOM 2065 C C . LEU A 1 260 ? 18.682 -0.341 -12.243 1.00 88.25 260 LEU A C 1
ATOM 2067 O O . LEU A 1 260 ? 19.823 -0.198 -12.680 1.00 88.25 260 LEU A O 1
ATOM 2071 N N . ALA A 1 261 ? 18.288 -1.439 -11.593 1.00 82.81 261 ALA A N 1
ATOM 2072 C CA . ALA A 1 261 ? 19.158 -2.585 -11.349 1.00 82.81 261 ALA A CA 1
ATOM 2073 C C . ALA A 1 261 ? 19.649 -3.207 -12.662 1.00 82.81 261 ALA A C 1
ATOM 2075 O O . ALA A 1 261 ? 20.841 -3.477 -12.799 1.00 82.81 261 ALA A O 1
ATOM 2076 N N . PHE A 1 262 ? 18.757 -3.351 -13.645 1.00 85.44 262 PHE A N 1
ATOM 2077 C CA . PHE A 1 262 ? 19.086 -3.900 -14.957 1.00 85.44 262 PHE A CA 1
ATOM 2078 C C . PHE A 1 262 ? 20.132 -3.051 -15.695 1.00 85.44 262 PHE A C 1
ATOM 2080 O O . PHE A 1 262 ? 21.170 -3.563 -16.106 1.00 85.44 262 PHE A O 1
ATOM 2087 N N . ILE A 1 263 ? 19.923 -1.732 -15.794 1.00 86.81 263 ILE A N 1
ATOM 2088 C CA . ILE A 1 263 ? 20.884 -0.832 -16.457 1.00 86.81 263 ILE A CA 1
ATOM 2089 C C . ILE A 1 263 ? 22.233 -0.825 -15.725 1.00 86.81 263 ILE A C 1
ATOM 2091 O O . ILE A 1 263 ? 23.290 -0.795 -16.356 1.00 86.81 263 ILE A O 1
ATOM 2095 N N . MET A 1 264 ? 22.216 -0.849 -14.389 1.00 84.69 264 MET A N 1
ATOM 2096 C CA . MET A 1 264 ? 23.448 -0.907 -13.601 1.00 84.69 264 MET A CA 1
ATOM 2097 C C . MET A 1 264 ? 24.211 -2.216 -13.811 1.00 84.69 264 MET A C 1
ATOM 2099 O O . MET A 1 264 ? 25.437 -2.171 -13.845 1.00 84.69 264 MET A O 1
ATOM 2103 N N . HIS A 1 265 ? 23.517 -3.345 -13.969 1.00 81.31 265 HIS A N 1
ATOM 2104 C CA . HIS A 1 265 ? 24.145 -4.626 -14.278 1.00 81.31 265 HIS A CA 1
ATOM 2105 C C . HIS A 1 265 ? 24.817 -4.612 -15.651 1.00 81.31 265 HIS A C 1
ATOM 2107 O O . HIS A 1 265 ? 26.016 -4.862 -15.735 1.00 81.31 265 HIS A O 1
ATOM 2113 N N . MET A 1 266 ? 24.085 -4.210 -16.696 1.00 83.50 266 MET A N 1
ATOM 2114 C CA . MET A 1 266 ? 24.635 -4.127 -18.055 1.00 83.50 266 MET A CA 1
ATOM 2115 C C . MET A 1 266 ? 25.900 -3.267 -18.113 1.00 83.50 266 MET A C 1
ATOM 2117 O O . MET A 1 266 ? 26.882 -3.639 -18.743 1.00 83.50 266 MET A O 1
ATOM 2121 N N . ARG A 1 267 ? 25.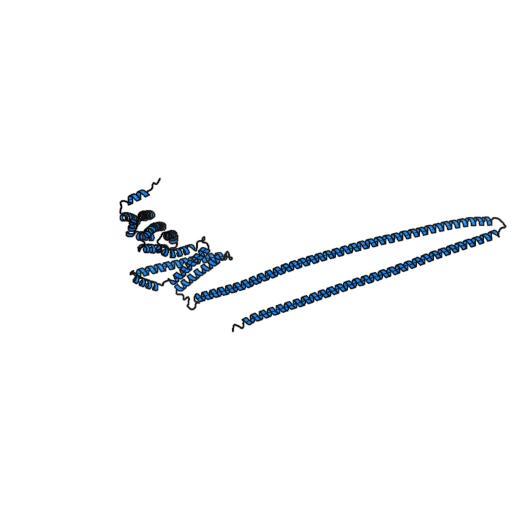922 -2.139 -17.390 1.00 83.12 267 ARG A N 1
ATOM 2122 C CA . ARG A 1 267 ? 27.109 -1.273 -17.325 1.00 83.12 267 ARG A CA 1
ATOM 2123 C C . ARG A 1 267 ? 28.313 -1.923 -16.639 1.00 83.12 267 ARG A C 1
ATOM 2125 O O . ARG A 1 267 ? 29.439 -1.558 -16.963 1.00 83.12 267 ARG A O 1
ATOM 2132 N N . ARG A 1 268 ? 28.103 -2.823 -15.673 1.00 79.19 268 ARG A N 1
ATOM 2133 C CA . ARG A 1 268 ? 29.199 -3.572 -15.032 1.00 79.19 268 ARG A CA 1
ATOM 2134 C C . ARG A 1 268 ? 29.782 -4.597 -15.995 1.00 79.19 268 ARG A C 1
ATOM 2136 O O . ARG A 1 268 ? 31.000 -4.643 -16.138 1.00 79.19 268 ARG A O 1
ATOM 2143 N N . GLU A 1 269 ? 28.918 -5.320 -16.703 1.00 76.69 269 GLU A N 1
ATOM 2144 C CA . GLU A 1 269 ? 29.330 -6.237 -17.769 1.00 76.69 269 GLU A CA 1
ATOM 2145 C C . GLU A 1 269 ? 30.123 -5.505 -18.859 1.00 76.69 269 GLU A C 1
ATOM 2147 O O . GLU A 1 269 ? 31.205 -5.939 -19.240 1.00 76.69 269 GLU A O 1
ATOM 2152 N N . ASP A 1 270 ? 29.631 -4.348 -19.314 1.00 76.88 270 ASP A N 1
ATOM 2153 C CA . ASP A 1 270 ? 30.318 -3.526 -20.319 1.00 76.88 270 ASP A CA 1
ATOM 2154 C C . ASP A 1 270 ? 31.687 -3.014 -19.840 1.00 76.88 270 ASP A C 1
ATOM 2156 O O . ASP A 1 270 ? 32.582 -2.772 -20.648 1.00 76.88 270 ASP A O 1
ATOM 2160 N N . ALA A 1 271 ? 31.860 -2.828 -18.528 1.00 79.31 271 ALA A N 1
ATOM 2161 C CA . ALA A 1 271 ? 33.125 -2.416 -17.927 1.00 79.31 271 ALA A CA 1
ATOM 2162 C C . ALA A 1 271 ? 34.132 -3.573 -17.790 1.00 79.31 271 ALA A C 1
ATOM 2164 O O . ALA A 1 271 ? 35.207 -3.370 -17.224 1.00 79.31 271 ALA A O 1
ATOM 2165 N N . GLY A 1 272 ? 33.791 -4.777 -18.267 1.00 66.38 272 GLY A N 1
ATOM 2166 C CA . GLY A 1 272 ? 34.617 -5.972 -18.110 1.00 66.38 272 GLY A CA 1
ATOM 2167 C C . GLY A 1 272 ? 34.756 -6.403 -16.652 1.00 66.38 272 GLY A C 1
ATOM 2168 O O . GLY A 1 272 ? 35.697 -7.116 -16.310 1.00 66.38 272 GLY A O 1
ATOM 2169 N N . GLN A 1 273 ? 33.856 -5.939 -15.776 1.00 65.81 273 GLN A N 1
ATOM 2170 C CA . GLN A 1 273 ? 33.739 -6.525 -14.452 1.00 65.81 273 GLN A CA 1
ATOM 2171 C C . GLN A 1 273 ? 33.101 -7.888 -14.638 1.00 65.81 273 GLN A C 1
ATOM 2173 O O . GLN A 1 273 ? 31.967 -7.979 -15.106 1.00 65.81 273 GLN A O 1
ATOM 2178 N N . ASP A 1 274 ? 33.853 -8.917 -14.270 1.00 47.31 274 ASP A N 1
ATOM 2179 C CA . ASP A 1 274 ? 33.361 -10.279 -14.199 1.00 47.31 274 ASP A CA 1
ATOM 2180 C C . ASP A 1 274 ? 32.216 -10.298 -13.176 1.00 47.31 274 ASP A C 1
ATOM 2182 O O . ASP A 1 274 ? 32.415 -10.306 -11.958 1.00 47.31 274 ASP A O 1
ATOM 2186 N N . VAL A 1 275 ? 30.985 -10.198 -13.669 1.00 51.97 275 VAL A N 1
ATOM 2187 C CA . VAL A 1 275 ? 29.797 -10.642 -12.943 1.00 51.97 275 VAL A CA 1
ATOM 2188 C C . VAL A 1 275 ? 29.857 -12.159 -13.020 1.00 51.97 275 VAL A C 1
ATOM 2190 O O . VAL A 1 275 ? 29.244 -12.768 -13.884 1.00 51.97 275 VAL A O 1
ATOM 2193 N N . GLY A 1 276 ? 30.767 -12.709 -12.212 1.00 43.72 276 GLY A N 1
ATOM 2194 C CA . GLY A 1 276 ? 31.392 -13.995 -12.474 1.00 43.72 276 GLY A CA 1
ATOM 2195 C C . GLY A 1 276 ? 30.421 -15.151 -12.666 1.00 43.72 276 GLY A C 1
ATOM 2196 O O . GLY A 1 276 ? 29.306 -15.150 -12.152 1.00 43.72 276 GLY A O 1
ATOM 2197 N N . GLU A 1 277 ? 30.935 -16.202 -13.299 1.00 46.09 277 GLU A N 1
ATOM 2198 C CA . GLU A 1 277 ? 30.359 -17.553 -13.282 1.00 46.09 277 GLU A CA 1
ATOM 2199 C C . GLU A 1 277 ? 30.306 -18.172 -11.860 1.00 46.09 277 GLU A C 1
ATOM 2201 O O . GLU A 1 277 ? 29.791 -19.272 -11.682 1.00 46.09 277 GLU A O 1
ATOM 2206 N N . GLU A 1 278 ? 30.780 -17.462 -10.826 1.00 43.41 278 GLU A N 1
ATOM 2207 C CA . GLU A 1 278 ? 30.546 -17.771 -9.402 1.00 43.41 278 GLU A CA 1
ATOM 2208 C C . GLU A 1 278 ? 29.408 -16.943 -8.765 1.00 43.41 278 GLU A C 1
ATOM 2210 O O . GLU A 1 278 ? 29.132 -17.049 -7.568 1.00 43.41 278 GLU A O 1
ATOM 2215 N N . GLY A 1 279 ? 28.724 -16.113 -9.549 1.00 44.41 279 GLY A N 1
ATOM 2216 C CA . GLY A 1 279 ? 27.438 -15.533 -9.194 1.00 44.41 279 GLY A CA 1
ATOM 2217 C C . GLY A 1 279 ? 26.326 -16.435 -9.709 1.00 44.41 279 GLY A C 1
ATOM 2218 O O . GLY A 1 279 ? 26.344 -16.826 -10.871 1.00 44.41 279 GLY A O 1
ATOM 2219 N N . GLU A 1 280 ? 25.359 -16.769 -8.851 1.00 42.03 280 GLU A N 1
ATOM 2220 C CA . GLU A 1 280 ? 24.102 -17.396 -9.274 1.00 42.03 280 GLU A CA 1
ATOM 2221 C C . GLU A 1 280 ? 23.621 -16.806 -10.606 1.00 42.03 280 GLU A C 1
ATOM 2223 O O . GLU A 1 280 ? 23.434 -15.591 -10.721 1.00 42.03 280 GLU A O 1
ATOM 2228 N N . SER A 1 281 ? 23.416 -17.675 -11.599 1.00 46.41 281 SER A N 1
ATOM 2229 C CA . SER A 1 281 ? 22.795 -17.327 -12.878 1.00 46.41 281 SER A CA 1
ATOM 2230 C C . SER A 1 281 ? 21.532 -16.503 -12.624 1.00 46.41 281 SER A C 1
ATOM 2232 O O . SER A 1 281 ? 20.853 -16.725 -11.633 1.00 46.41 281 SER A O 1
ATOM 2234 N N . TYR A 1 282 ? 21.142 -15.584 -13.512 1.00 46.81 282 TYR A N 1
ATOM 2235 C CA . TYR A 1 282 ? 19.868 -14.860 -13.374 1.00 46.81 282 TYR A CA 1
ATOM 2236 C C . TYR A 1 282 ? 18.667 -15.773 -13.152 1.00 46.81 282 TYR A C 1
ATOM 2238 O O . TYR A 1 282 ? 17.701 -15.343 -12.538 1.00 46.81 282 TYR A O 1
ATOM 2246 N N . ARG A 1 283 ? 18.730 -17.014 -13.640 1.00 43.28 283 ARG A N 1
ATOM 2247 C CA . ARG A 1 283 ? 17.735 -18.037 -13.348 1.00 43.28 283 ARG A CA 1
ATOM 2248 C C . ARG A 1 283 ? 17.823 -18.499 -11.901 1.00 43.28 283 ARG A C 1
ATOM 2250 O O . ARG A 1 283 ? 16.805 -18.507 -11.250 1.00 43.28 283 ARG A O 1
ATOM 2257 N N . ASP A 1 284 ? 19.010 -18.759 -11.374 1.00 47.47 284 ASP A N 1
ATOM 2258 C CA . ASP A 1 284 ? 19.202 -19.158 -9.976 1.00 47.47 284 ASP A CA 1
ATOM 2259 C C . ASP A 1 284 ? 18.974 -17.992 -9.004 1.00 47.47 284 ASP A C 1
ATOM 2261 O O . ASP A 1 284 ? 18.431 -18.189 -7.928 1.00 47.47 284 ASP A O 1
ATOM 2265 N N . MET A 1 285 ? 19.310 -16.759 -9.394 1.00 47.16 285 MET A N 1
ATOM 2266 C CA . MET A 1 285 ? 19.051 -15.546 -8.627 1.00 47.16 285 MET A CA 1
ATOM 2267 C C . MET A 1 285 ? 17.584 -15.140 -8.716 1.00 47.16 285 MET A C 1
ATOM 2269 O O . MET A 1 285 ? 17.053 -14.657 -7.723 1.00 47.16 285 MET A O 1
ATOM 2273 N N . ALA A 1 286 ? 16.915 -15.339 -9.855 1.00 50.88 286 ALA A N 1
ATOM 2274 C CA . ALA A 1 286 ? 15.466 -15.196 -9.957 1.00 50.88 286 ALA A CA 1
ATOM 2275 C C . ALA A 1 286 ? 14.762 -16.312 -9.192 1.00 50.88 286 ALA A C 1
ATOM 2277 O O . ALA A 1 286 ? 13.892 -15.979 -8.417 1.00 50.88 286 ALA A O 1
ATOM 2278 N N . ASP A 1 287 ? 15.185 -17.571 -9.294 1.00 57.47 287 ASP A N 1
ATOM 2279 C CA . ASP A 1 287 ? 14.621 -18.718 -8.573 1.00 57.47 287 ASP A CA 1
ATOM 2280 C C . ASP A 1 287 ? 14.900 -18.616 -7.064 1.00 57.47 287 ASP A C 1
ATOM 2282 O O . ASP A 1 287 ? 14.065 -19.005 -6.251 1.00 57.47 287 ASP A O 1
ATOM 2286 N N . ARG A 1 288 ? 16.035 -18.035 -6.648 1.00 66.94 288 ARG A N 1
ATOM 2287 C CA . ARG A 1 288 ? 16.335 -17.719 -5.244 1.00 66.94 288 ARG A CA 1
ATOM 2288 C C . ARG A 1 288 ? 15.581 -16.487 -4.780 1.00 66.94 288 ARG A C 1
ATOM 2290 O O . ARG A 1 288 ? 15.068 -16.517 -3.677 1.00 66.94 288 ARG A O 1
ATOM 2297 N N . LEU A 1 289 ? 15.493 -15.409 -5.559 1.00 62.06 289 LEU A N 1
ATOM 2298 C CA . LEU A 1 289 ? 14.704 -14.228 -5.181 1.00 62.06 289 LEU A CA 1
ATOM 2299 C C . LEU A 1 289 ? 13.206 -14.528 -5.199 1.00 62.06 289 LEU A C 1
ATOM 2301 O O . LEU A 1 289 ? 12.489 -13.983 -4.371 1.00 62.06 289 LEU A O 1
ATOM 2305 N N . GLU A 1 290 ? 12.746 -15.395 -6.095 1.00 58.78 290 GLU A N 1
ATOM 2306 C CA . GLU A 1 290 ? 11.395 -15.942 -6.181 1.00 58.78 290 GLU A CA 1
ATOM 2307 C C . GLU A 1 290 ? 11.181 -16.938 -5.048 1.00 58.78 290 GLU A C 1
ATOM 2309 O O . GLU A 1 290 ? 10.177 -16.840 -4.367 1.00 58.78 290 GLU A O 1
ATOM 2314 N N . GLY A 1 291 ? 12.147 -17.798 -4.730 1.00 66.50 291 GLY A N 1
ATOM 2315 C CA . GLY A 1 291 ? 12.120 -18.677 -3.560 1.00 66.50 291 GLY A CA 1
ATOM 2316 C C . GLY A 1 291 ? 12.153 -17.916 -2.231 1.00 66.50 291 GLY A C 1
ATOM 2317 O O . GLY A 1 291 ? 11.449 -18.278 -1.296 1.00 66.50 291 GLY A O 1
ATOM 2318 N N . GLU A 1 292 ? 12.906 -16.821 -2.140 1.00 66.06 292 GLU A N 1
ATOM 2319 C CA . GLU A 1 292 ? 12.937 -15.901 -1.004 1.00 66.06 292 GLU A CA 1
ATOM 2320 C C . GLU A 1 292 ? 11.679 -15.041 -0.950 1.00 66.06 292 GLU A C 1
ATOM 2322 O O . GLU A 1 292 ? 11.217 -14.747 0.147 1.00 66.06 292 GLU A O 1
ATOM 2327 N N . MET A 1 293 ? 11.111 -14.638 -2.092 1.00 66.69 293 MET A N 1
ATOM 2328 C CA . MET A 1 293 ? 9.810 -13.972 -2.154 1.00 66.69 293 MET A CA 1
ATOM 2329 C C . MET A 1 293 ? 8.711 -14.927 -1.729 1.00 66.69 293 MET A C 1
ATOM 2331 O O . MET A 1 293 ? 7.911 -14.535 -0.905 1.00 66.69 293 MET A O 1
ATOM 2335 N N . ILE A 1 294 ? 8.706 -16.169 -2.207 1.00 69.06 294 ILE A N 1
ATOM 2336 C CA . ILE A 1 294 ? 7.755 -17.210 -1.824 1.00 69.06 294 ILE A CA 1
ATOM 2337 C C . ILE A 1 294 ? 7.933 -17.529 -0.347 1.00 69.06 294 ILE A C 1
ATOM 2339 O O . ILE A 1 294 ? 6.947 -17.579 0.364 1.00 69.06 294 ILE A O 1
ATOM 2343 N N . MET A 1 295 ? 9.158 -17.666 0.166 1.00 69.81 295 MET A N 1
ATOM 2344 C CA . MET A 1 295 ? 9.390 -17.866 1.599 1.00 69.81 295 MET A CA 1
ATOM 2345 C C . MET A 1 295 ? 8.999 -16.648 2.433 1.00 69.81 295 MET A C 1
ATOM 2347 O O . MET A 1 295 ? 8.480 -16.821 3.529 1.00 69.81 295 MET A O 1
ATOM 2351 N N . LYS A 1 296 ? 9.236 -15.419 1.960 1.00 73.38 296 LYS A N 1
ATOM 2352 C CA . LYS A 1 296 ? 8.802 -14.200 2.656 1.00 73.38 296 LYS A CA 1
ATOM 2353 C C . LYS A 1 296 ? 7.298 -14.010 2.569 1.00 73.38 296 LYS A C 1
ATOM 2355 O O . LYS A 1 296 ? 6.725 -13.565 3.550 1.00 73.38 296 LYS A O 1
ATOM 2360 N N . ASP A 1 297 ? 6.670 -14.365 1.458 1.00 69.25 297 ASP A N 1
ATOM 2361 C CA . ASP A 1 297 ? 5.224 -14.351 1.266 1.00 69.25 297 ASP A CA 1
ATOM 2362 C C . ASP A 1 297 ? 4.578 -15.459 2.096 1.00 69.25 297 ASP A C 1
ATOM 2364 O O . ASP A 1 297 ? 3.551 -15.209 2.705 1.00 69.25 297 ASP A O 1
ATOM 2368 N N . GLU A 1 298 ? 5.205 -16.629 2.227 1.00 75.31 298 GLU A N 1
ATOM 2369 C CA . GLU A 1 298 ? 4.776 -17.724 3.101 1.00 75.31 298 GLU A CA 1
ATOM 2370 C C . GLU A 1 298 ? 4.967 -17.350 4.576 1.00 75.31 298 GLU A C 1
ATOM 2372 O O . GLU A 1 298 ? 4.077 -17.571 5.384 1.00 75.31 298 GLU A O 1
ATOM 2377 N N . GLN A 1 299 ? 6.076 -16.696 4.941 1.00 74.56 299 GLN A N 1
ATOM 2378 C CA . GLN A 1 299 ? 6.277 -16.139 6.283 1.00 74.56 299 GLN A CA 1
ATOM 2379 C C . GLN A 1 299 ? 5.286 -15.013 6.578 1.00 74.56 299 GLN A C 1
ATOM 2381 O O . GLN A 1 299 ? 4.750 -14.951 7.680 1.00 74.56 299 GLN A O 1
ATOM 2386 N N . LEU A 1 300 ? 5.021 -14.128 5.616 1.00 75.19 300 LEU A N 1
ATOM 2387 C CA . LEU A 1 300 ? 4.013 -13.078 5.732 1.00 75.19 300 LEU A CA 1
ATOM 2388 C C . LEU A 1 300 ? 2.616 -13.680 5.818 1.00 75.19 300 LEU A C 1
ATOM 2390 O O . LEU A 1 300 ? 1.812 -13.173 6.586 1.00 75.19 300 LEU A O 1
ATOM 2394 N N . ARG A 1 301 ? 2.338 -14.771 5.101 1.00 78.75 301 ARG A N 1
ATOM 2395 C CA . ARG A 1 301 ? 1.078 -15.512 5.160 1.00 78.75 301 ARG A CA 1
ATOM 2396 C C . ARG A 1 301 ? 0.924 -16.237 6.486 1.00 78.75 301 ARG A C 1
ATOM 2398 O O . ARG A 1 301 ? -0.134 -16.123 7.076 1.00 78.75 301 ARG A O 1
ATOM 2405 N N . GLU A 1 302 ? 1.967 -16.870 7.015 1.00 80.12 302 GLU A N 1
ATOM 2406 C CA . GLU A 1 302 ? 1.973 -17.436 8.369 1.00 80.12 302 GLU A CA 1
ATOM 2407 C C . GLU A 1 302 ? 1.787 -16.351 9.435 1.00 80.12 302 GLU A C 1
ATOM 2409 O O . GLU A 1 302 ? 1.092 -16.564 10.426 1.00 80.12 302 GLU A O 1
ATOM 2414 N N . ILE A 1 303 ? 2.437 -15.194 9.275 1.00 76.69 303 ILE A N 1
ATOM 2415 C CA . ILE A 1 303 ? 2.288 -14.054 10.184 1.00 76.69 303 ILE A CA 1
ATOM 2416 C C . ILE A 1 303 ? 0.868 -13.500 10.089 1.00 76.69 303 ILE A C 1
ATOM 2418 O O . ILE A 1 303 ? 0.277 -13.212 11.125 1.00 76.69 303 ILE A O 1
ATOM 2422 N N . GLN A 1 304 ? 0.315 -13.392 8.881 1.00 74.50 304 GLN A N 1
ATOM 2423 C CA . GLN A 1 304 ? -1.046 -12.932 8.638 1.00 74.50 304 GLN A CA 1
ATOM 2424 C C . GLN A 1 304 ? -2.066 -13.931 9.183 1.00 74.50 304 GLN A C 1
ATOM 2426 O O . GLN A 1 304 ? -2.970 -13.519 9.887 1.00 74.50 304 GLN A O 1
ATOM 2431 N N . GLU A 1 305 ? -1.884 -15.234 8.972 1.00 83.12 305 GLU A N 1
ATOM 2432 C CA . GLU A 1 305 ? -2.719 -16.282 9.562 1.00 83.12 305 GLU A CA 1
ATOM 2433 C C . GLU A 1 305 ? -2.631 -16.256 11.089 1.00 83.12 305 GLU A C 1
ATOM 2435 O O . GLU A 1 305 ? -3.656 -16.344 11.754 1.00 83.12 305 GLU A O 1
ATOM 2440 N N . LYS A 1 306 ? -1.440 -16.058 11.673 1.00 81.06 306 LYS A N 1
ATOM 2441 C CA . LYS A 1 306 ? -1.283 -15.872 13.126 1.00 81.06 306 LYS A CA 1
ATOM 2442 C C . LYS A 1 306 ? -1.977 -14.599 13.619 1.00 81.06 306 LYS A C 1
ATOM 2444 O O . LYS A 1 306 ? -2.564 -14.632 14.697 1.00 81.06 306 LYS A O 1
ATOM 2449 N N . LEU A 1 307 ? -1.927 -13.504 12.861 1.00 79.56 307 LEU A N 1
ATOM 2450 C CA . LEU A 1 307 ? -2.620 -12.247 13.164 1.00 79.56 307 LEU A CA 1
ATOM 2451 C C . LEU A 1 307 ? -4.138 -12.402 13.067 1.00 79.56 307 LEU A C 1
ATOM 2453 O O . LEU A 1 307 ? -4.836 -12.003 13.990 1.00 79.56 307 LEU A O 1
ATOM 2457 N N . ASP A 1 308 ? -4.640 -13.041 12.015 1.00 82.25 308 ASP A N 1
ATOM 2458 C CA . ASP A 1 308 ? -6.060 -13.322 11.809 1.00 82.25 308 ASP A CA 1
ATOM 2459 C C . ASP A 1 308 ? -6.573 -14.287 12.892 1.00 82.25 308 ASP A C 1
ATOM 2461 O O . ASP A 1 308 ? -7.670 -14.112 13.424 1.00 82.25 308 ASP A O 1
ATOM 2465 N N . GLN A 1 309 ? -5.762 -15.275 13.288 1.00 83.38 309 GLN A N 1
ATOM 2466 C CA . GLN A 1 309 ? -6.043 -16.162 14.418 1.00 83.38 309 GLN A CA 1
ATOM 2467 C C . GLN A 1 309 ? -6.118 -15.366 15.729 1.00 83.38 309 GLN A C 1
ATOM 2469 O O . GLN A 1 309 ? -7.076 -15.528 16.480 1.00 83.38 309 GLN A O 1
ATOM 2474 N N . GLN A 1 310 ? -5.161 -14.464 15.982 1.00 77.31 310 GLN A N 1
ATOM 2475 C CA . GLN A 1 310 ? -5.167 -13.582 17.155 1.00 77.31 310 GLN A CA 1
ATOM 2476 C C . GLN A 1 310 ? -6.348 -12.606 17.148 1.00 77.31 310 GLN A C 1
ATOM 2478 O O . GLN A 1 310 ? -6.926 -12.348 18.201 1.00 77.31 310 GLN A O 1
ATOM 2483 N N . GLU A 1 311 ? -6.737 -12.076 15.989 1.00 81.62 311 GLU A N 1
ATOM 2484 C CA . GLU A 1 311 ? -7.887 -11.185 15.849 1.00 81.62 311 GLU A CA 1
ATOM 2485 C C . GLU A 1 311 ? -9.199 -11.944 16.082 1.00 81.62 311 GLU A C 1
ATOM 2487 O O . GLU A 1 311 ? -10.098 -11.440 16.757 1.00 81.62 311 GLU A O 1
ATOM 2492 N N . ASN A 1 312 ? -9.303 -13.180 15.590 1.00 85.00 312 ASN A N 1
ATOM 2493 C CA . ASN A 1 312 ? -10.436 -14.062 15.860 1.00 85.00 312 ASN A CA 1
ATOM 2494 C C . ASN A 1 312 ? -10.508 -14.461 17.339 1.00 85.00 312 ASN A C 1
ATOM 2496 O O . ASN A 1 312 ? -11.594 -14.432 17.921 1.00 85.00 312 ASN A O 1
ATOM 2500 N N . ASP A 1 313 ? -9.373 -14.764 17.970 1.00 82.00 313 ASP A N 1
ATOM 2501 C CA . ASP A 1 313 ? -9.299 -15.039 19.406 1.00 82.00 313 ASP A CA 1
ATOM 2502 C C . ASP A 1 313 ? -9.677 -13.796 20.226 1.00 82.00 313 ASP A C 1
ATOM 2504 O O . ASP A 1 313 ? -10.458 -13.902 2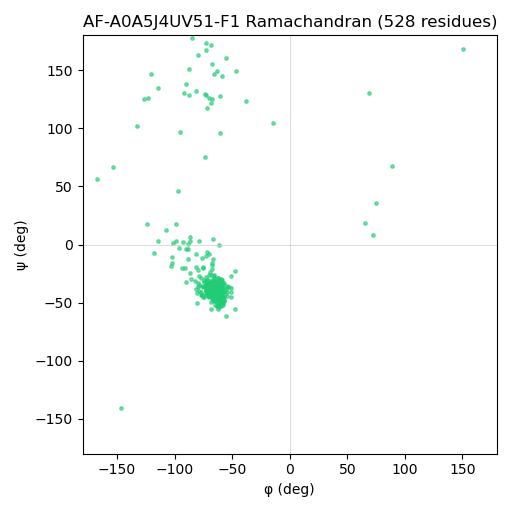1.170 1.00 82.00 313 ASP A O 1
ATOM 2508 N N . LEU A 1 314 ? -9.228 -12.599 19.830 1.00 79.00 314 LEU A N 1
ATOM 2509 C CA . LEU A 1 314 ? -9.634 -11.326 20.439 1.00 79.00 314 LEU A CA 1
ATOM 2510 C C . LEU A 1 314 ? -11.130 -11.055 20.268 1.00 79.00 314 LEU A C 1
ATOM 2512 O O . LEU A 1 314 ? -11.785 -10.651 21.227 1.00 79.00 314 LEU A O 1
ATOM 2516 N N . LYS A 1 315 ? -11.701 -11.305 19.084 1.00 83.25 315 LYS A N 1
ATOM 2517 C CA . LYS A 1 315 ? -13.153 -11.208 18.853 1.00 83.25 315 LYS A CA 1
ATOM 2518 C C . LYS A 1 315 ? -13.913 -12.183 19.744 1.00 83.25 315 LYS A C 1
ATOM 2520 O O . LYS A 1 315 ? -14.935 -11.808 20.316 1.00 83.25 315 LYS A O 1
ATOM 2525 N N . ARG A 1 316 ? -13.401 -13.404 19.915 1.00 84.00 316 ARG A N 1
ATOM 2526 C CA . ARG A 1 316 ? -13.999 -14.419 20.787 1.00 84.00 316 ARG A CA 1
ATOM 2527 C C . ARG A 1 316 ? -13.944 -13.993 22.254 1.00 84.00 316 ARG A C 1
ATOM 2529 O O . ARG A 1 316 ? -14.986 -13.986 22.901 1.00 84.00 316 ARG A O 1
ATOM 2536 N N . ILE A 1 317 ? -12.788 -13.533 22.732 1.00 79.50 317 ILE A N 1
ATOM 2537 C CA . ILE A 1 317 ? -12.608 -12.983 24.084 1.00 79.50 317 ILE A CA 1
ATOM 2538 C C . ILE A 1 317 ? -13.518 -11.772 24.303 1.00 79.50 317 ILE A C 1
ATOM 2540 O O . ILE A 1 317 ? -14.161 -11.678 25.341 1.00 79.50 317 ILE A O 1
ATOM 2544 N N . ASN A 1 318 ? -13.633 -10.865 23.331 1.00 79.06 318 ASN A N 1
ATOM 2545 C CA . ASN A 1 318 ? -14.523 -9.709 23.437 1.00 79.06 318 ASN A CA 1
ATOM 2546 C C . ASN A 1 318 ? -15.994 -10.129 23.490 1.00 79.06 318 ASN A C 1
ATOM 2548 O O . ASN A 1 318 ? -16.728 -9.619 24.328 1.00 79.06 318 ASN A O 1
ATOM 2552 N N . SER A 1 319 ? -16.416 -11.099 22.675 1.00 82.06 319 SER A N 1
ATOM 2553 C CA . SER A 1 319 ? -17.783 -11.633 22.734 1.00 82.06 319 SER A CA 1
ATOM 2554 C C . SER A 1 319 ? -18.080 -12.338 24.064 1.00 82.06 319 SER A C 1
ATOM 2556 O O . SER A 1 319 ? -19.186 -12.241 24.595 1.00 82.06 319 SER A O 1
ATOM 2558 N N . GLU A 1 320 ? -17.080 -13.009 24.642 1.00 83.50 320 GLU A N 1
ATOM 2559 C CA . GLU A 1 320 ? -17.182 -13.662 25.944 1.00 83.50 320 GLU A CA 1
ATOM 2560 C C . GLU A 1 320 ? -17.203 -12.632 27.081 1.00 83.50 320 GLU A C 1
ATOM 2562 O O . GLU A 1 320 ? -18.037 -12.736 27.975 1.00 83.50 320 GLU A O 1
ATOM 2567 N N . ASN A 1 321 ? -16.398 -11.571 26.992 1.00 78.75 321 ASN A N 1
ATOM 2568 C CA . ASN A 1 321 ? -16.435 -10.434 27.910 1.00 78.75 321 ASN A CA 1
ATOM 2569 C C . ASN A 1 321 ? -17.771 -9.687 27.841 1.00 78.75 321 ASN A C 1
ATOM 2571 O O . ASN A 1 321 ? -18.327 -9.361 28.882 1.00 78.75 321 ASN A O 1
ATOM 2575 N N . GLU A 1 322 ? -18.325 -9.443 26.651 1.00 81.81 322 GLU A N 1
ATOM 2576 C CA . GLU A 1 322 ? -19.654 -8.836 26.503 1.00 81.81 322 GLU A CA 1
ATOM 2577 C C . GLU A 1 322 ? -20.745 -9.713 27.122 1.00 81.81 322 GLU A C 1
ATOM 2579 O O . GLU A 1 322 ? -21.638 -9.210 27.807 1.00 81.81 322 GLU A O 1
ATOM 2584 N N . ARG A 1 323 ? -20.668 -11.034 26.917 1.00 89.56 323 ARG A N 1
ATOM 2585 C CA . ARG A 1 323 ? -21.591 -11.987 27.536 1.00 89.56 323 ARG A CA 1
ATOM 2586 C C . ARG A 1 323 ? -21.464 -11.976 29.062 1.00 89.56 323 ARG A C 1
ATOM 2588 O O . ARG A 1 323 ? -22.482 -11.880 29.740 1.00 89.56 323 ARG A O 1
ATOM 2595 N N . LEU A 1 324 ? -20.243 -12.037 29.593 1.00 83.31 324 LEU A N 1
ATOM 2596 C CA . LEU A 1 324 ? -19.978 -12.001 31.033 1.00 83.31 324 LEU A CA 1
ATOM 2597 C C . LEU A 1 324 ? -20.397 -10.667 31.655 1.00 83.31 324 LEU A C 1
ATOM 2599 O O . LEU A 1 324 ? -20.948 -10.655 32.748 1.00 83.31 324 LEU A O 1
ATOM 2603 N N . MET A 1 325 ? -20.197 -9.544 30.963 1.00 77.50 325 MET A N 1
ATOM 2604 C CA . MET A 1 325 ? -20.661 -8.233 31.422 1.00 77.50 325 MET A CA 1
ATOM 2605 C C . MET A 1 325 ? -22.185 -8.185 31.523 1.00 77.50 325 MET A C 1
ATOM 2607 O O . MET A 1 325 ? -22.695 -7.723 32.541 1.00 77.50 325 MET A O 1
ATOM 2611 N N . LYS A 1 326 ? -22.909 -8.730 30.534 1.00 85.12 326 LYS A N 1
ATOM 2612 C CA . LYS A 1 326 ? -24.373 -8.876 30.613 1.00 85.12 326 LYS A CA 1
ATOM 2613 C C . LYS A 1 326 ? -24.793 -9.770 31.779 1.00 85.12 326 LYS A C 1
ATOM 2615 O O . LYS A 1 326 ? -25.724 -9.427 32.494 1.00 85.12 326 LYS A O 1
ATOM 2620 N N . GLU A 1 327 ? -24.091 -10.877 32.009 1.00 83.88 327 GLU A N 1
ATOM 2621 C CA . GLU A 1 327 ? -24.368 -11.794 33.122 1.00 83.88 327 GLU A CA 1
ATOM 2622 C C . GLU A 1 327 ? -24.106 -11.136 34.490 1.00 83.88 327 GLU A C 1
ATOM 2624 O O . GLU A 1 327 ? -24.920 -11.253 35.404 1.00 83.88 327 GLU A O 1
ATOM 2629 N N . ILE A 1 328 ? -23.029 -10.353 34.621 1.00 80.31 328 ILE A N 1
ATOM 2630 C CA . ILE A 1 328 ? -22.735 -9.547 35.817 1.00 80.31 328 ILE A CA 1
ATOM 2631 C C . ILE A 1 328 ? -23.818 -8.488 36.045 1.00 80.31 328 ILE A C 1
ATOM 2633 O O . ILE A 1 328 ? -24.209 -8.240 37.187 1.00 80.31 328 ILE A O 1
ATOM 2637 N N . GLU A 1 329 ? -24.292 -7.839 34.985 1.00 80.88 329 GLU A N 1
ATOM 2638 C CA . GLU A 1 329 ? -25.328 -6.811 35.069 1.00 80.88 329 GLU A CA 1
ATOM 2639 C C . GLU A 1 329 ? -26.687 -7.412 35.468 1.00 80.88 329 GLU A C 1
ATOM 2641 O O . GLU A 1 329 ? -27.363 -6.876 36.350 1.00 80.88 329 GLU A O 1
ATOM 2646 N N . GLU A 1 330 ? -27.030 -8.584 34.927 1.00 83.38 330 GLU A N 1
ATOM 2647 C CA . GLU A 1 330 ? -28.202 -9.379 35.315 1.00 83.38 330 GLU A CA 1
ATOM 2648 C C . GLU A 1 330 ? -28.124 -9.802 36.793 1.00 83.38 330 GLU A C 1
ATOM 2650 O O . GLU A 1 330 ? -29.076 -9.599 37.548 1.00 83.38 330 GLU A O 1
ATOM 2655 N N . LEU A 1 331 ? -26.969 -10.303 37.248 1.00 79.25 331 LEU A N 1
ATOM 2656 C CA . LEU A 1 331 ? -26.738 -10.675 38.650 1.00 79.25 331 LEU A CA 1
ATOM 2657 C C . LEU A 1 331 ? -26.824 -9.469 39.592 1.00 79.25 331 LEU A C 1
ATOM 2659 O O . LEU A 1 331 ? -27.395 -9.568 40.680 1.00 79.25 331 LEU A O 1
ATOM 2663 N N . ARG A 1 332 ? -26.300 -8.303 39.189 1.00 78.19 332 ARG A N 1
ATOM 2664 C CA . ARG A 1 332 ? -26.462 -7.055 39.956 1.00 78.19 332 ARG A CA 1
ATOM 2665 C C . ARG A 1 332 ? -27.929 -6.662 40.064 1.00 78.19 332 ARG A C 1
ATOM 2667 O O . ARG A 1 332 ? -28.368 -6.290 41.151 1.00 78.19 332 ARG A O 1
ATOM 2674 N N . ARG A 1 333 ? -28.689 -6.785 38.974 1.00 80.19 333 ARG A N 1
ATOM 2675 C CA . ARG A 1 333 ? -30.125 -6.492 38.949 1.00 80.19 333 ARG A CA 1
ATOM 2676 C C . ARG A 1 333 ? -30.919 -7.458 39.829 1.00 80.19 333 ARG A C 1
ATOM 2678 O O . ARG A 1 333 ? -31.784 -7.012 40.577 1.00 80.19 333 ARG A O 1
ATOM 2685 N N . GLN A 1 334 ? -30.601 -8.753 39.795 1.00 75.81 334 GLN A N 1
ATOM 2686 C CA . GLN A 1 334 ? -31.198 -9.752 40.687 1.00 75.81 334 GLN A CA 1
ATOM 2687 C C . GLN A 1 334 ? -30.890 -9.450 42.153 1.00 75.81 334 GLN A C 1
ATOM 2689 O O . GLN A 1 334 ? -31.811 -9.392 42.961 1.00 75.81 334 GLN A O 1
ATOM 2694 N N . LYS A 1 335 ? -29.630 -9.148 42.484 1.00 78.31 335 LYS A N 1
ATOM 2695 C CA . LYS A 1 335 ? -29.231 -8.774 43.846 1.00 78.31 335 LYS A CA 1
ATOM 2696 C C . LYS A 1 335 ? -29.945 -7.512 44.336 1.00 78.31 335 LYS A C 1
ATOM 2698 O O . LYS A 1 335 ? -30.313 -7.429 45.504 1.00 78.31 335 LYS A O 1
ATOM 2703 N N . GLN A 1 336 ? -30.153 -6.532 43.457 1.00 75.62 336 GLN A N 1
ATOM 2704 C CA . GLN A 1 336 ? -30.903 -5.322 43.789 1.00 75.62 336 GLN A CA 1
ATOM 2705 C C . GLN A 1 336 ? -32.384 -5.635 44.040 1.00 75.62 336 GLN A C 1
ATOM 2707 O O . GLN A 1 336 ? -32.922 -5.214 45.056 1.00 75.62 336 GLN A O 1
ATOM 2712 N N . LEU A 1 337 ? -33.011 -6.457 43.192 1.00 76.88 337 LEU A N 1
ATOM 2713 C CA . LEU A 1 337 ? -34.388 -6.926 43.389 1.00 76.88 337 LEU A CA 1
ATOM 2714 C C . LEU A 1 337 ? -34.554 -7.752 44.674 1.00 76.88 337 LEU A C 1
ATOM 2716 O O . LEU A 1 337 ? -35.583 -7.652 45.338 1.00 76.88 337 LEU A O 1
ATOM 2720 N N . GLU A 1 338 ? -33.571 -8.576 45.031 1.00 74.25 338 GLU A N 1
ATOM 2721 C CA . GLU A 1 338 ? -33.553 -9.311 46.300 1.00 74.25 338 GLU A CA 1
ATOM 2722 C C . GLU A 1 338 ? -33.398 -8.374 47.498 1.00 74.25 338 GLU A C 1
ATOM 2724 O O . GLU A 1 338 ? -34.109 -8.542 48.488 1.00 74.25 338 GLU A O 1
ATOM 2729 N N . GLY A 1 339 ? -32.540 -7.355 47.391 1.00 76.38 339 GLY A N 1
ATOM 2730 C CA . GLY A 1 339 ? -32.412 -6.292 48.388 1.00 76.38 339 GLY A CA 1
ATOM 2731 C C . GLY A 1 339 ? -33.718 -5.518 48.585 1.00 76.38 339 GLY A C 1
ATOM 2732 O O . GLY A 1 339 ? -34.160 -5.343 49.719 1.00 76.38 339 GLY A O 1
ATOM 2733 N N . ASP A 1 340 ? -34.386 -5.141 47.494 1.00 76.19 340 ASP A N 1
ATOM 2734 C CA . ASP A 1 340 ? -35.675 -4.443 47.528 1.00 76.19 340 ASP A CA 1
ATOM 2735 C C . ASP A 1 340 ? -36.775 -5.322 48.143 1.00 76.19 340 ASP A C 1
ATOM 2737 O O . ASP A 1 340 ? -37.561 -4.854 48.968 1.00 76.19 340 ASP A O 1
ATOM 2741 N N . LYS A 1 341 ? -36.813 -6.620 47.805 1.00 74.31 341 LYS A N 1
ATOM 2742 C CA . LYS A 1 341 ? -37.740 -7.583 48.425 1.00 74.31 341 LYS A CA 1
ATOM 2743 C C . LYS A 1 341 ? -37.456 -7.769 49.912 1.00 74.31 341 LYS A C 1
ATOM 2745 O O . LYS A 1 341 ? -38.399 -7.816 50.697 1.00 74.31 341 LYS A O 1
ATOM 2750 N N . ALA A 1 342 ? -36.190 -7.862 50.313 1.00 69.38 342 ALA A N 1
ATOM 2751 C CA . ALA A 1 342 ? -35.810 -7.973 51.718 1.00 69.38 342 ALA A CA 1
ATOM 2752 C C . ALA A 1 342 ? -36.241 -6.728 52.508 1.00 69.38 342 ALA A C 1
ATOM 2754 O O . ALA A 1 342 ? -36.872 -6.867 53.555 1.00 69.38 342 ALA A O 1
ATOM 2755 N N . ALA A 1 343 ? -36.008 -5.530 51.962 1.00 71.88 343 ALA A N 1
ATOM 2756 C CA . ALA A 1 343 ? -36.446 -4.270 52.560 1.00 71.88 343 ALA A CA 1
ATOM 2757 C C . ALA A 1 343 ? -37.980 -4.161 52.641 1.00 71.88 343 ALA A C 1
ATOM 2759 O O . ALA A 1 343 ? -38.521 -3.709 53.649 1.00 71.88 343 ALA A O 1
ATOM 2760 N N . GLN A 1 344 ? -38.706 -4.619 51.615 1.00 73.50 344 GLN A N 1
ATOM 2761 C CA . GLN A 1 344 ? -40.172 -4.686 51.650 1.00 73.50 344 GLN A CA 1
ATOM 2762 C C . GLN A 1 344 ? -40.682 -5.660 52.717 1.00 73.50 344 GLN A C 1
ATOM 2764 O O . GLN A 1 344 ? -41.634 -5.337 53.425 1.00 73.50 344 GLN A O 1
ATOM 2769 N N . ILE A 1 345 ? -40.051 -6.829 52.864 1.00 72.38 345 ILE A N 1
ATOM 2770 C CA . ILE A 1 345 ? -40.403 -7.810 53.899 1.00 72.38 345 ILE A CA 1
ATOM 2771 C C . ILE A 1 345 ? -40.126 -7.243 55.295 1.00 72.38 345 ILE A C 1
ATOM 2773 O O . ILE A 1 345 ? -40.947 -7.416 56.194 1.00 72.38 345 ILE A O 1
ATOM 2777 N N . GLU A 1 346 ? -38.999 -6.562 55.491 1.00 71.56 346 GLU A N 1
ATOM 2778 C CA . GLU A 1 346 ? -38.641 -5.940 56.768 1.00 71.56 346 GLU A CA 1
ATOM 2779 C C . GLU A 1 346 ? -39.607 -4.805 57.139 1.00 71.56 346 GLU A C 1
ATOM 2781 O O . GLU A 1 346 ? -40.136 -4.794 58.251 1.00 71.56 346 GLU A O 1
ATOM 2786 N N . ASN A 1 347 ? -39.949 -3.931 56.187 1.00 77.00 347 ASN A N 1
ATOM 2787 C CA . ASN A 1 347 ? -40.961 -2.891 56.392 1.00 77.00 347 ASN A CA 1
ATOM 2788 C C . ASN A 1 347 ? -42.348 -3.479 56.687 1.00 77.00 347 ASN A C 1
ATOM 2790 O O . ASN A 1 347 ? -43.035 -3.005 57.590 1.00 77.00 347 ASN A O 1
ATOM 2794 N N . ALA A 1 348 ? -42.759 -4.533 55.977 1.00 73.56 348 ALA A N 1
ATOM 2795 C CA . ALA A 1 348 ? -44.034 -5.202 56.230 1.00 73.56 348 ALA A CA 1
ATOM 2796 C C . ALA A 1 348 ? -44.078 -5.852 57.623 1.00 73.56 348 ALA A C 1
ATOM 2798 O O . ALA A 1 348 ? -45.105 -5.779 58.301 1.00 73.56 348 ALA A O 1
ATOM 2799 N N . LYS A 1 349 ? -42.965 -6.447 58.078 1.00 76.31 349 LYS A N 1
ATOM 2800 C CA . LYS A 1 349 ? -42.832 -6.976 59.444 1.00 76.31 349 LYS A CA 1
ATOM 2801 C C . LYS A 1 349 ? -42.934 -5.867 60.482 1.00 76.31 349 LYS A C 1
ATOM 2803 O O . LYS A 1 349 ? -43.709 -6.008 61.421 1.00 76.31 349 LYS A O 1
ATOM 2808 N N . TRP A 1 350 ? -42.227 -4.756 60.283 1.00 78.94 350 TRP A N 1
ATOM 2809 C CA . TRP A 1 350 ? -42.292 -3.609 61.186 1.00 78.94 350 TRP A CA 1
ATOM 2810 C C . TRP A 1 350 ? -43.706 -3.018 61.265 1.00 78.94 350 TRP A C 1
ATOM 2812 O O . TRP A 1 350 ? -44.197 -2.724 62.352 1.00 78.94 350 TRP A O 1
ATOM 2822 N N . GLU A 1 351 ? -44.413 -2.896 60.137 1.00 77.31 351 GLU A N 1
ATOM 2823 C CA . GLU A 1 351 ? -45.806 -2.438 60.131 1.00 77.31 351 GLU A CA 1
ATOM 2824 C C . GLU A 1 351 ? -46.760 -3.413 60.829 1.00 77.31 351 GLU A C 1
ATOM 2826 O O . GLU A 1 351 ? -47.676 -2.972 61.528 1.00 77.31 351 GLU A O 1
ATOM 2831 N N . GLN A 1 352 ? -46.575 -4.725 60.651 1.00 74.38 352 GLN A N 1
ATOM 2832 C CA . GLN A 1 352 ? -47.363 -5.733 61.362 1.00 74.38 352 GLN A CA 1
ATOM 2833 C C . GLN A 1 352 ? -47.095 -5.698 62.867 1.00 74.38 352 GLN A C 1
ATOM 2835 O O . GLN A 1 352 ? -48.045 -5.693 63.646 1.00 74.38 352 GLN A O 1
ATOM 2840 N N . GLU A 1 353 ? -45.832 -5.611 63.276 1.00 75.88 353 GLU A N 1
ATOM 2841 C CA . GLU A 1 353 ? -45.432 -5.522 64.679 1.00 75.88 353 GLU A CA 1
ATOM 2842 C C . GLU A 1 353 ? -45.951 -4.234 65.324 1.00 75.88 353 GLU A C 1
ATOM 2844 O O . GLU A 1 353 ? -46.481 -4.258 66.434 1.00 75.88 353 GLU A O 1
ATOM 2849 N N . LYS A 1 354 ? -45.914 -3.114 64.596 1.00 83.00 354 LYS A N 1
ATOM 2850 C CA . LYS A 1 354 ? -46.516 -1.853 65.034 1.00 83.00 354 LYS A CA 1
ATOM 2851 C C . LYS A 1 354 ? -48.031 -1.973 65.204 1.00 83.00 354 LYS A C 1
ATOM 2853 O O . LYS A 1 354 ? -48.548 -1.568 66.239 1.00 83.00 354 LYS A O 1
ATOM 2858 N N . LYS A 1 355 ? -48.744 -2.565 64.237 1.00 77.94 355 LYS A N 1
ATOM 2859 C CA . LYS A 1 355 ? -50.198 -2.803 64.339 1.00 77.94 355 LYS A CA 1
ATOM 2860 C C . LYS A 1 355 ? -50.546 -3.715 65.515 1.00 77.94 355 LYS A C 1
ATOM 2862 O O . LYS A 1 355 ? -51.515 -3.438 66.218 1.00 77.94 355 LYS A O 1
ATOM 2867 N N . TYR A 1 356 ? -49.761 -4.767 65.729 1.00 76.81 356 TYR A N 1
ATOM 2868 C CA . TYR A 1 356 ? -49.931 -5.689 66.847 1.00 76.81 356 TYR A CA 1
ATOM 2869 C C . TYR A 1 356 ? -49.689 -4.987 68.188 1.00 76.81 356 TYR A C 1
ATOM 2871 O O . TYR A 1 356 ? -50.542 -5.045 69.067 1.00 76.81 356 TYR A O 1
ATOM 2879 N N . ASN A 1 357 ? -48.601 -4.223 68.319 1.00 75.06 357 ASN A N 1
ATOM 2880 C CA . ASN A 1 357 ? -48.306 -3.441 69.523 1.00 75.06 357 ASN A CA 1
ATOM 2881 C C . ASN A 1 357 ? -49.362 -2.360 69.800 1.00 75.06 357 ASN A C 1
ATOM 2883 O O . ASN A 1 357 ? -49.746 -2.160 70.952 1.00 75.06 357 ASN A O 1
ATOM 2887 N N . ASP A 1 358 ? -49.879 -1.695 68.765 1.00 76.62 358 ASP A N 1
ATOM 2888 C CA . ASP A 1 358 ? -50.967 -0.723 68.901 1.00 76.62 358 ASP A CA 1
ATOM 2889 C C . ASP A 1 358 ? -52.281 -1.390 69.349 1.00 76.62 358 ASP A C 1
ATOM 2891 O O . ASP A 1 358 ? -53.037 -0.802 70.128 1.00 76.62 358 ASP A O 1
ATOM 2895 N N . GLN A 1 359 ? -52.568 -2.615 68.892 1.00 75.75 359 GLN A N 1
ATOM 2896 C CA . GLN A 1 359 ? -53.706 -3.408 69.373 1.00 75.75 359 GLN A CA 1
ATOM 2897 C C . GLN A 1 359 ? -53.523 -3.819 70.834 1.00 75.75 359 GLN A C 1
ATOM 2899 O O . GLN A 1 359 ? -54.422 -3.589 71.641 1.00 75.75 359 GLN A O 1
ATOM 2904 N N . LEU A 1 360 ? -52.345 -4.329 71.187 1.00 74.62 360 LEU A N 1
ATOM 2905 C CA . LEU A 1 360 ? -52.004 -4.753 72.544 1.00 74.62 360 LEU A CA 1
ATOM 2906 C C . LEU A 1 360 ? -52.095 -3.587 73.533 1.00 74.62 360 LEU A C 1
ATOM 2908 O O . LEU A 1 360 ? -52.635 -3.729 74.627 1.00 74.62 360 LEU A O 1
ATOM 2912 N N . LYS A 1 361 ? -51.640 -2.400 73.119 1.00 79.19 361 LYS A N 1
ATOM 2913 C CA . LYS A 1 361 ? -51.778 -1.171 73.903 1.00 79.19 361 LYS A CA 1
ATOM 2914 C C . LYS A 1 361 ? -53.243 -0.782 74.095 1.00 79.19 361 LYS A C 1
ATOM 2916 O O . LYS A 1 361 ? -53.639 -0.494 75.215 1.00 79.19 361 LYS A O 1
ATOM 2921 N N . LYS A 1 362 ? -54.068 -0.830 73.044 1.00 78.88 362 LYS A N 1
ATOM 2922 C CA . LYS A 1 362 ? -55.510 -0.539 73.152 1.00 78.88 362 LYS A CA 1
ATOM 2923 C C . LYS A 1 362 ? -56.254 -1.535 74.039 1.00 78.88 362 LYS A C 1
ATOM 2925 O O . LYS A 1 362 ? -57.181 -1.137 74.739 1.00 78.88 362 LYS A O 1
ATOM 2930 N N . GLU A 1 363 ? -55.904 -2.816 73.986 1.00 74.69 363 GLU A N 1
ATOM 2931 C CA . GLU A 1 363 ? -56.492 -3.832 74.863 1.00 74.69 363 GLU A CA 1
ATOM 2932 C C . GLU A 1 363 ? -56.057 -3.642 76.311 1.00 74.69 363 GLU A C 1
ATOM 2934 O O . GLU A 1 363 ? -56.902 -3.689 77.203 1.00 74.69 363 GLU A O 1
ATOM 2939 N N . LYS A 1 364 ? -54.778 -3.326 76.538 1.00 75.38 364 LYS A N 1
ATOM 2940 C CA . LYS A 1 364 ? -54.267 -2.970 77.861 1.00 75.38 364 LYS A CA 1
ATOM 2941 C C . LYS A 1 364 ? -54.969 -1.736 78.424 1.00 75.38 364 LYS A C 1
ATOM 2943 O O . LYS A 1 364 ? -55.471 -1.798 79.537 1.00 75.38 364 LYS A O 1
ATOM 2948 N N . ASP A 1 365 ? -55.085 -0.664 77.642 1.00 74.06 365 ASP A N 1
ATOM 2949 C CA . ASP A 1 365 ? -55.765 0.565 78.061 1.00 74.06 365 ASP A CA 1
ATOM 2950 C C . ASP A 1 365 ? -57.247 0.291 78.390 1.00 74.06 365 ASP A C 1
ATOM 2952 O O . ASP A 1 365 ? -57.767 0.797 79.381 1.00 74.06 365 ASP A O 1
ATOM 2956 N N . LYS A 1 366 ? -57.932 -0.566 77.614 1.00 78.56 366 LYS A N 1
ATOM 2957 C CA . LYS A 1 366 ? -59.304 -1.009 77.928 1.00 78.56 366 LYS A CA 1
ATOM 2958 C C . LYS A 1 366 ? -59.380 -1.805 79.227 1.00 78.56 366 LYS A C 1
ATOM 2960 O O . LYS A 1 366 ? -60.320 -1.603 79.991 1.00 78.56 366 LYS A O 1
ATOM 2965 N N . TYR A 1 367 ? -58.432 -2.708 79.460 1.00 71.62 367 TYR A N 1
ATOM 2966 C CA . TYR A 1 367 ? -58.394 -3.530 80.666 1.00 71.62 367 TYR A CA 1
ATOM 2967 C C . TYR A 1 367 ? -58.096 -2.677 81.904 1.00 71.62 367 TYR A C 1
ATOM 2969 O O . TYR A 1 367 ? -58.799 -2.776 82.906 1.00 71.62 367 TYR A O 1
ATOM 2977 N N . ASP A 1 368 ? -57.126 -1.766 81.811 1.00 70.75 368 ASP A N 1
ATOM 2978 C CA . ASP A 1 368 ? -56.791 -0.809 82.867 1.00 70.75 368 ASP A CA 1
ATOM 2979 C C . ASP A 1 368 ? -57.989 0.107 83.178 1.00 70.75 368 ASP A C 1
ATOM 2981 O O . ASP A 1 368 ? -58.291 0.357 84.347 1.00 70.75 368 ASP A O 1
ATOM 2985 N N . GLN A 1 369 ? -58.735 0.539 82.155 1.00 75.50 369 GLN A N 1
ATOM 2986 C CA . GLN A 1 369 ? -59.962 1.321 82.322 1.00 75.50 369 GLN A CA 1
ATOM 2987 C C . GLN A 1 369 ? -61.084 0.512 82.992 1.00 75.50 369 GLN A C 1
ATOM 2989 O O . GLN A 1 369 ? -61.726 1.010 83.912 1.00 75.50 369 GLN A O 1
ATOM 2994 N N . GLN A 1 370 ? -61.291 -0.748 82.594 1.00 74.25 370 GLN A N 1
ATOM 2995 C CA . GLN A 1 370 ? -62.263 -1.637 83.240 1.00 74.25 370 GLN A CA 1
ATOM 2996 C C . GLN A 1 370 ? -61.914 -1.887 84.709 1.00 74.25 370 GLN A C 1
ATOM 2998 O O . GLN A 1 370 ? -62.787 -1.798 85.570 1.00 74.25 370 GLN A O 1
ATOM 3003 N N . MET A 1 371 ? -60.637 -2.125 85.013 1.00 70.19 371 MET A N 1
ATOM 3004 C CA . MET A 1 371 ? -60.156 -2.305 86.383 1.00 70.19 371 MET A CA 1
ATOM 3005 C C . MET A 1 371 ? -60.313 -1.029 87.217 1.00 70.19 371 MET A C 1
ATOM 3007 O O . MET A 1 371 ? -60.681 -1.104 88.390 1.00 70.19 371 MET A O 1
ATOM 3011 N N . ALA A 1 372 ? -60.066 0.145 86.627 1.00 71.56 372 ALA A N 1
ATOM 3012 C CA . ALA A 1 372 ? -60.288 1.430 87.282 1.00 71.56 372 ALA A CA 1
ATOM 3013 C C . ALA A 1 372 ? -61.780 1.683 87.561 1.00 71.56 372 ALA A C 1
ATOM 3015 O O . ALA A 1 372 ? -62.125 2.093 88.669 1.00 71.56 372 ALA A O 1
ATOM 3016 N N . ASP A 1 373 ? -62.662 1.376 86.608 1.00 74.69 373 ASP A N 1
ATOM 3017 C CA . ASP A 1 373 ? -64.114 1.519 86.754 1.00 74.69 373 ASP A CA 1
ATOM 3018 C C . ASP A 1 373 ? -64.691 0.530 87.780 1.00 74.69 373 ASP A C 1
ATOM 3020 O O . ASP A 1 373 ? -65.552 0.894 88.584 1.00 74.69 373 ASP A O 1
ATOM 3024 N N . GLU A 1 374 ? -64.217 -0.719 87.795 1.00 74.06 374 GLU A N 1
ATOM 3025 C CA . GLU A 1 374 ? -64.598 -1.709 88.808 1.00 74.06 374 GLU A CA 1
ATOM 3026 C C . GLU A 1 374 ? -64.115 -1.314 90.200 1.00 74.06 374 GLU A C 1
ATOM 3028 O O . GLU A 1 374 ? -64.870 -1.431 91.169 1.00 74.06 374 GLU A O 1
ATOM 3033 N N . LYS A 1 375 ? -62.884 -0.803 90.305 1.00 74.31 375 LYS A N 1
ATOM 3034 C CA . LYS A 1 375 ? -62.354 -0.274 91.560 1.00 74.31 375 LYS A CA 1
ATOM 3035 C C . LYS A 1 375 ? -63.180 0.918 92.037 1.00 74.31 375 LYS A C 1
ATOM 3037 O O . LYS A 1 375 ? -63.609 0.916 93.181 1.00 74.31 375 LYS A O 1
ATOM 3042 N N . ALA A 1 376 ? -63.497 1.871 91.160 1.00 74.25 376 ALA A N 1
ATOM 3043 C CA . ALA A 1 376 ? -64.333 3.021 91.497 1.00 74.25 376 ALA A CA 1
ATOM 3044 C C . ALA A 1 376 ? -65.756 2.611 91.922 1.00 74.25 376 ALA A C 1
ATOM 3046 O O . ALA A 1 376 ? -66.311 3.186 92.859 1.00 74.25 376 ALA A O 1
ATOM 3047 N N . LYS A 1 377 ? -66.350 1.594 91.279 1.00 75.19 377 LYS A N 1
ATOM 3048 C CA . LYS A 1 377 ? -67.648 1.030 91.687 1.00 75.19 377 LYS A CA 1
ATOM 3049 C C . LYS A 1 377 ? -67.580 0.363 93.059 1.00 75.19 377 LYS A C 1
ATOM 3051 O O . LYS A 1 377 ? -68.482 0.586 93.863 1.00 75.19 377 LYS A O 1
ATOM 3056 N N . ARG A 1 378 ? -66.535 -0.426 93.330 1.00 72.50 378 ARG A N 1
ATOM 3057 C CA . ARG A 1 378 ? -66.325 -1.065 94.639 1.00 72.50 378 ARG A CA 1
ATOM 3058 C C . ARG A 1 378 ? -66.073 -0.039 95.730 1.00 72.50 378 ARG A C 1
ATOM 3060 O O . ARG A 1 378 ? -66.725 -0.116 96.760 1.00 72.50 378 ARG A O 1
ATOM 3067 N N . ASP A 1 379 ? -65.200 0.934 95.488 1.00 71.31 379 ASP A N 1
ATOM 3068 C CA . ASP A 1 379 ? -64.895 1.999 96.445 1.00 71.31 379 ASP A CA 1
ATOM 3069 C C . ASP A 1 379 ? -66.167 2.793 96.778 1.00 71.31 379 ASP A C 1
ATOM 3071 O O . ASP A 1 379 ? -66.438 3.043 97.948 1.00 71.31 379 ASP A O 1
ATOM 3075 N N . LYS A 1 380 ? -67.010 3.092 95.777 1.00 76.12 380 LYS A N 1
ATOM 3076 C CA . LYS A 1 380 ? -68.311 3.743 95.984 1.00 76.12 380 LYS A CA 1
ATOM 3077 C C . LYS A 1 380 ? -69.297 2.878 96.775 1.00 76.12 380 LYS A C 1
ATOM 3079 O O . LYS A 1 380 ? -69.939 3.392 97.682 1.00 76.12 380 LYS A O 1
ATOM 3084 N N . GLN A 1 381 ? -69.405 1.582 96.472 1.00 74.62 381 GLN A N 1
ATOM 3085 C CA . GLN A 1 381 ? -70.239 0.657 97.252 1.00 74.62 381 GLN A CA 1
ATOM 3086 C C . GLN A 1 381 ? -69.789 0.587 98.713 1.00 74.62 381 GLN A C 1
ATOM 3088 O O . GLN A 1 381 ? -70.621 0.667 99.610 1.00 74.62 381 GLN A O 1
ATOM 3093 N N . LEU A 1 382 ? -68.478 0.510 98.946 1.00 70.50 382 LEU A N 1
ATOM 3094 C CA . LEU A 1 382 ? -67.896 0.464 100.284 1.00 70.50 382 LEU A CA 1
ATOM 3095 C C . LEU A 1 382 ? -68.158 1.770 101.047 1.00 70.50 382 LEU A C 1
ATOM 3097 O O . LEU A 1 382 ? -68.460 1.738 102.236 1.00 70.50 382 LEU A O 1
ATOM 3101 N N . GLN A 1 383 ? -68.092 2.914 100.360 1.00 72.00 383 GLN A N 1
ATOM 3102 C CA . GLN A 1 383 ? -68.419 4.223 100.927 1.00 72.00 383 GLN A CA 1
ATOM 3103 C C . GLN A 1 383 ? -69.910 4.345 101.272 1.00 72.00 383 GLN A C 1
ATOM 3105 O O . GLN A 1 383 ? -70.246 4.789 102.367 1.00 72.00 383 GLN A O 1
ATOM 3110 N N . ASP A 1 384 ? -70.798 3.909 100.374 1.00 74.25 384 ASP A N 1
ATOM 3111 C CA . ASP A 1 384 ? -72.249 3.916 100.584 1.00 74.25 384 ASP A CA 1
ATOM 3112 C C . ASP A 1 384 ? -72.654 2.975 101.740 1.00 74.25 384 ASP A C 1
ATOM 3114 O O . ASP A 1 384 ? -73.552 3.293 102.524 1.00 74.25 384 ASP A O 1
ATOM 3118 N N . GLU A 1 385 ? -71.985 1.827 101.885 1.00 73.19 385 GLU A N 1
ATOM 3119 C CA . GLU A 1 385 ? -72.181 0.888 102.998 1.00 73.19 385 GLU A CA 1
ATOM 3120 C C . GLU A 1 385 ? -71.640 1.435 104.324 1.00 73.19 385 GLU A C 1
ATOM 3122 O O . GLU A 1 385 ? -72.338 1.368 105.337 1.00 73.19 385 GLU A O 1
ATOM 3127 N N . GLN A 1 386 ? -70.449 2.042 104.328 1.00 69.25 386 GLN A N 1
ATOM 3128 C CA . GLN A 1 386 ? -69.900 2.713 105.510 1.00 69.25 386 GLN A CA 1
ATOM 3129 C C . GLN A 1 386 ? -70.782 3.879 105.966 1.00 69.25 386 GLN A C 1
ATOM 3131 O O . GLN A 1 386 ? -71.003 4.045 107.166 1.00 69.25 386 GLN A O 1
ATOM 3136 N N . GLU A 1 387 ? -71.324 4.664 105.034 1.00 74.38 387 GLU A N 1
ATOM 3137 C CA . GLU A 1 387 ? -72.217 5.782 105.344 1.00 74.38 387 GLU A CA 1
ATOM 3138 C C . GLU A 1 387 ? -73.559 5.284 105.899 1.00 74.38 387 GLU A C 1
ATOM 3140 O O . GLU A 1 387 ? -74.037 5.807 106.906 1.00 74.38 387 GLU A O 1
ATOM 3145 N N . LYS A 1 388 ? -74.132 4.211 105.332 1.00 74.44 388 LYS A N 1
ATOM 3146 C CA . LYS A 1 388 ? -75.313 3.544 105.909 1.00 74.44 388 LYS A CA 1
ATOM 3147 C C . LYS A 1 388 ? -75.040 3.021 107.314 1.00 74.44 388 LYS A C 1
ATOM 3149 O O . LYS A 1 388 ? -75.846 3.253 108.212 1.00 74.44 388 LYS A O 1
ATOM 3154 N N . HIS A 1 389 ? -73.904 2.358 107.521 1.00 71.69 389 HIS A N 1
ATOM 3155 C CA . HIS A 1 389 ? -73.525 1.850 108.835 1.00 71.69 389 HIS A CA 1
ATOM 3156 C C . HIS A 1 389 ? -73.316 2.996 109.835 1.00 71.69 389 HIS A C 1
ATOM 3158 O O . HIS A 1 389 ? -73.691 2.881 110.999 1.00 71.69 389 HIS A O 1
ATOM 3164 N N . ARG A 1 390 ? -72.760 4.131 109.400 1.00 71.31 390 ARG A N 1
ATOM 3165 C CA . ARG A 1 390 ? -72.585 5.327 110.233 1.00 71.31 390 ARG A CA 1
ATOM 3166 C C . ARG A 1 390 ? -73.920 5.974 110.603 1.00 71.31 390 ARG A C 1
ATOM 3168 O O . ARG A 1 390 ? -74.098 6.356 111.758 1.00 71.31 390 ARG A O 1
ATOM 3175 N N . GLN A 1 391 ? -74.851 6.078 109.655 1.00 73.94 391 GLN A N 1
ATOM 3176 C CA . GLN A 1 391 ? -76.208 6.577 109.901 1.00 73.94 391 GLN A CA 1
ATOM 3177 C C . GLN A 1 391 ? -76.978 5.664 110.860 1.00 73.94 391 GLN A C 1
ATOM 3179 O O . GLN A 1 391 ? -77.636 6.157 111.775 1.00 73.94 391 GLN A O 1
ATOM 3184 N N . GLU A 1 392 ? -76.840 4.347 110.708 1.00 73.94 392 GLU A N 1
ATOM 3185 C CA . GLU A 1 392 ? -77.452 3.376 111.614 1.00 73.94 392 GLU A CA 1
ATOM 3186 C C . GLU A 1 392 ? -76.832 3.444 113.018 1.00 73.94 392 GLU A C 1
ATOM 3188 O O . GLU A 1 392 ? -77.556 3.453 114.011 1.00 73.94 392 GLU A O 1
ATOM 3193 N N . LEU A 1 393 ? -75.508 3.605 113.127 1.00 71.19 393 LEU A N 1
ATOM 3194 C CA . LEU A 1 393 ? -74.825 3.767 114.415 1.00 71.19 393 LEU A CA 1
ATOM 3195 C C . LEU A 1 393 ? -75.246 5.061 115.134 1.00 71.19 393 LEU A C 1
ATOM 3197 O O . LEU A 1 393 ? -75.450 5.061 116.347 1.00 71.19 393 LEU A O 1
ATOM 3201 N N . LEU A 1 394 ? -75.408 6.162 114.391 1.00 73.56 394 LEU A N 1
ATOM 3202 C CA . LEU A 1 394 ? -75.927 7.429 114.918 1.00 73.56 394 LEU A CA 1
ATOM 3203 C C . LEU A 1 394 ? -77.371 7.279 115.404 1.00 73.56 394 LEU A C 1
ATOM 3205 O O . LEU A 1 394 ? -77.689 7.708 116.513 1.00 73.56 394 LEU A O 1
ATOM 3209 N N . ARG A 1 395 ? -78.224 6.605 114.624 1.00 73.75 395 ARG A N 1
ATOM 3210 C CA . ARG A 1 395 ? -79.602 6.286 115.015 1.00 73.75 395 ARG A CA 1
ATOM 3211 C C . ARG A 1 395 ? -79.641 5.440 116.290 1.00 73.75 395 ARG A C 1
ATOM 3213 O O . ARG A 1 395 ? -80.443 5.718 117.180 1.00 73.75 395 ARG A O 1
ATOM 3220 N N . GLN A 1 396 ? -78.774 4.435 116.402 1.00 70.69 396 GLN A N 1
ATOM 3221 C CA . GLN A 1 396 ? -78.659 3.606 117.602 1.00 70.69 396 GLN A CA 1
ATOM 3222 C C . GLN A 1 396 ? -78.168 4.414 118.809 1.00 70.69 396 GLN A C 1
ATOM 3224 O O . GLN A 1 396 ? -78.746 4.284 119.881 1.00 70.69 396 GLN A O 1
ATOM 3229 N N . GLN A 1 397 ? -77.175 5.299 118.652 1.00 68.88 397 GLN A N 1
ATOM 3230 C CA . GLN A 1 397 ? -76.731 6.197 119.728 1.00 68.88 397 GLN A CA 1
ATOM 3231 C C . GLN A 1 397 ? -77.831 7.161 120.188 1.00 68.88 397 GLN A C 1
ATOM 3233 O O . GLN A 1 397 ? -77.916 7.473 121.376 1.00 68.88 397 GLN A O 1
ATOM 3238 N N . GLU A 1 398 ? -78.663 7.646 119.270 1.00 71.38 398 GLU A N 1
ATOM 3239 C CA . GLU A 1 398 ? -79.762 8.557 119.585 1.00 71.38 398 GLU A CA 1
ATOM 3240 C C . GLU A 1 398 ? -80.912 7.843 120.304 1.00 71.38 398 GLU A C 1
ATOM 3242 O O . GLU A 1 398 ? -81.415 8.357 121.305 1.00 71.38 398 GLU A O 1
ATOM 3247 N N . LEU A 1 399 ? -81.240 6.616 119.884 1.00 72.88 399 LEU A N 1
ATOM 3248 C CA . LEU A 1 399 ? -82.129 5.716 120.624 1.00 72.88 399 LEU A CA 1
ATOM 3249 C C . LEU A 1 399 ? -81.589 5.447 122.033 1.00 72.88 399 LEU A C 1
ATOM 3251 O O . LEU A 1 399 ? -82.312 5.639 123.005 1.00 72.88 399 LEU A O 1
ATOM 3255 N N . LEU A 1 400 ? -80.300 5.116 122.161 1.00 68.56 400 LEU A N 1
ATOM 3256 C CA . LEU A 1 400 ? -79.668 4.853 123.455 1.00 68.56 400 LEU A CA 1
ATOM 3257 C C . LEU A 1 400 ? -79.693 6.087 124.364 1.00 68.56 400 LEU A C 1
ATOM 3259 O O . LEU A 1 400 ? -79.971 5.958 125.551 1.00 68.56 400 LEU A O 1
ATOM 3263 N N . LYS A 1 401 ? -79.472 7.296 123.829 1.00 69.06 401 LYS A N 1
ATOM 3264 C CA . LYS A 1 401 ? -79.611 8.552 124.586 1.00 69.06 401 LYS A CA 1
ATOM 3265 C C . LYS A 1 401 ? -81.044 8.785 125.058 1.00 69.06 401 LYS A C 1
ATOM 3267 O O . LYS A 1 401 ? -81.236 9.110 126.226 1.00 69.06 401 LYS A O 1
ATOM 3272 N N . GLN A 1 402 ? -82.039 8.600 124.189 1.00 69.06 402 GLN A N 1
ATOM 3273 C CA . GLN A 1 402 ? -83.455 8.737 124.555 1.00 69.06 402 GLN A CA 1
ATOM 3274 C C . GLN A 1 402 ? -83.876 7.707 125.613 1.00 69.06 402 GLN A C 1
ATOM 3276 O O . GLN A 1 402 ? -84.642 8.024 126.522 1.00 69.06 402 GLN A O 1
ATOM 3281 N N . GLU A 1 403 ? -83.344 6.490 125.530 1.00 62.53 403 GLU A N 1
ATOM 3282 C CA . GLU A 1 403 ? -83.590 5.407 126.482 1.00 62.53 403 GLU A CA 1
ATOM 3283 C C . GLU A 1 403 ? -82.875 5.645 127.818 1.00 62.53 403 GLU A C 1
ATOM 3285 O O . GLU A 1 403 ? -83.467 5.449 128.873 1.00 62.53 403 GLU A O 1
ATOM 3290 N N . THR A 1 404 ? -81.644 6.166 127.795 1.00 61.62 404 THR A N 1
ATOM 3291 C CA . THR A 1 404 ? -80.908 6.569 129.006 1.00 61.62 404 THR A CA 1
ATOM 3292 C C . THR A 1 404 ? -81.627 7.721 129.709 1.00 61.62 404 THR A C 1
ATOM 3294 O O . THR A 1 404 ? -81.744 7.714 130.933 1.00 61.62 404 THR A O 1
ATOM 3297 N N . GLN A 1 405 ? -82.180 8.670 128.946 1.00 62.56 405 GLN A N 1
ATOM 3298 C CA . GLN A 1 405 ? -83.028 9.741 129.469 1.00 62.56 405 GLN A CA 1
ATOM 3299 C C . GLN A 1 405 ? -84.303 9.162 130.106 1.00 62.56 405 GLN A C 1
ATOM 3301 O O . GLN A 1 405 ? -84.598 9.468 131.255 1.00 62.56 405 GLN A O 1
ATOM 3306 N N . ARG A 1 406 ? -84.993 8.232 129.426 1.00 62.91 406 ARG A N 1
ATOM 3307 C CA . ARG A 1 406 ? -86.175 7.531 129.964 1.00 62.91 406 ARG A CA 1
ATOM 3308 C C . ARG A 1 406 ? -85.882 6.699 131.210 1.00 62.91 406 ARG A C 1
ATOM 3310 O O . ARG A 1 406 ? -86.703 6.685 132.118 1.00 62.91 406 ARG A O 1
ATOM 3317 N N . LEU A 1 407 ? -84.749 6.002 131.267 1.00 58.72 407 LEU A N 1
ATOM 3318 C CA . LEU A 1 407 ? -84.323 5.228 132.436 1.00 58.72 407 LEU A CA 1
ATOM 3319 C C . LEU A 1 407 ? -83.939 6.147 133.601 1.00 58.72 407 LEU A C 1
ATOM 3321 O O . LEU A 1 407 ? -84.241 5.829 134.747 1.00 58.72 407 LEU A O 1
ATOM 3325 N N . THR A 1 408 ? -83.341 7.306 133.316 1.00 58.41 408 THR A N 1
ATOM 3326 C CA . THR A 1 408 ? -83.056 8.348 134.316 1.00 58.41 408 THR A CA 1
ATOM 3327 C C . THR A 1 408 ? -84.353 8.965 134.855 1.00 58.41 408 THR A C 1
ATOM 3329 O O . THR A 1 408 ? -84.483 9.161 136.063 1.00 58.41 408 THR A O 1
ATOM 3332 N N . ASP A 1 409 ? -85.352 9.188 133.997 1.00 54.69 409 ASP A N 1
ATOM 3333 C CA . ASP A 1 409 ? -86.682 9.672 134.391 1.00 54.69 409 ASP A CA 1
ATOM 3334 C C . ASP A 1 409 ? -87.480 8.602 135.169 1.00 54.69 409 ASP A C 1
ATOM 3336 O O . ASP A 1 409 ? -88.175 8.913 136.140 1.00 54.69 409 ASP A O 1
ATOM 3340 N N . ALA A 1 410 ? -87.326 7.324 134.808 1.00 55.00 410 ALA A N 1
ATOM 3341 C CA . ALA A 1 410 ? -87.928 6.187 135.506 1.00 55.00 410 ALA A CA 1
ATOM 3342 C C . ALA A 1 410 ? -87.259 5.882 136.861 1.00 55.00 410 ALA A C 1
ATOM 3344 O O . ALA A 1 410 ? -87.921 5.393 137.769 1.00 55.00 410 ALA A O 1
ATOM 3345 N N . LEU A 1 411 ? -85.970 6.196 137.036 1.00 55.12 411 LEU A N 1
ATOM 3346 C CA . LEU A 1 411 ? -85.268 6.091 138.325 1.00 55.12 411 LEU A CA 1
ATOM 3347 C C . LEU A 1 411 ? -85.640 7.216 139.307 1.00 55.12 411 LEU A C 1
ATOM 3349 O O . LEU A 1 411 ? -85.480 7.041 140.512 1.00 55.12 411 LEU A O 1
ATOM 3353 N N . ASN A 1 412 ? -86.172 8.340 138.814 1.00 53.50 412 ASN A N 1
ATOM 3354 C CA . ASN A 1 412 ? -86.611 9.479 139.630 1.00 53.50 412 ASN A CA 1
ATOM 3355 C C . ASN A 1 412 ? -88.098 9.433 140.031 1.00 53.50 412 ASN A C 1
ATOM 3357 O O . ASN A 1 412 ? -88.580 10.347 140.702 1.00 53.50 412 ASN A O 1
ATOM 3361 N N . THR A 1 413 ? -88.835 8.380 139.666 1.00 46.56 413 THR A N 1
ATOM 3362 C CA . THR A 1 413 ? -90.237 8.194 140.068 1.00 46.56 413 THR A CA 1
ATOM 3363 C C . THR A 1 413 ? -90.426 6.860 140.788 1.00 46.56 413 THR A C 1
ATOM 3365 O O . THR A 1 413 ? -90.002 5.802 140.337 1.00 46.56 413 THR A O 1
ATOM 3368 N N . ASN A 1 414 ? -91.000 6.941 141.988 1.00 41.91 414 ASN A N 1
ATOM 3369 C CA . ASN A 1 414 ? -90.983 5.877 142.982 1.00 41.91 414 ASN A CA 1
ATOM 3370 C C . ASN A 1 414 ? -92.057 4.802 142.721 1.00 41.91 414 ASN A C 1
ATOM 3372 O O . ASN A 1 414 ? -93.238 5.113 142.597 1.00 41.91 414 ASN A O 1
ATOM 3376 N N . ASP A 1 415 ? -91.590 3.556 142.786 1.00 46.44 415 ASP A N 1
ATOM 3377 C CA . ASP A 1 415 ? -92.258 2.301 143.141 1.00 46.44 415 ASP A CA 1
ATOM 3378 C C . ASP A 1 415 ? -93.345 1.647 142.254 1.00 46.44 415 ASP A C 1
ATOM 3380 O O . ASP A 1 415 ? -94.410 2.190 141.978 1.00 46.44 415 ASP A O 1
ATOM 3384 N N . LYS A 1 416 ? -93.088 0.338 142.037 1.00 46.38 416 LYS A N 1
ATOM 3385 C CA . LYS A 1 416 ? -93.947 -0.767 141.548 1.00 46.38 416 LYS A CA 1
ATOM 3386 C C . LYS A 1 416 ? -94.018 -1.012 140.034 1.00 46.38 416 LYS A C 1
ATOM 3388 O O . LYS A 1 416 ? -95.095 -0.913 139.475 1.00 46.38 416 LYS A O 1
ATOM 3393 N N . ASP A 1 417 ? -92.925 -1.466 139.404 1.00 51.62 417 ASP A N 1
ATOM 3394 C CA . ASP A 1 417 ? -93.033 -2.431 138.280 1.00 51.62 417 ASP A CA 1
ATOM 3395 C C . ASP A 1 417 ? -91.698 -3.089 137.858 1.00 51.62 417 ASP A C 1
ATOM 3397 O O . ASP A 1 417 ? -91.271 -3.083 136.704 1.00 51.62 417 ASP A O 1
ATOM 3401 N N . LYS A 1 418 ? -91.012 -3.741 138.809 1.00 51.56 418 LYS A N 1
ATOM 3402 C CA . LYS A 1 418 ? -89.768 -4.495 138.529 1.00 51.56 418 LYS A CA 1
ATOM 3403 C C . LYS A 1 418 ? -89.968 -5.740 137.640 1.00 51.56 418 LYS A C 1
ATOM 3405 O O . LYS A 1 418 ? -88.990 -6.291 137.149 1.00 51.56 418 LYS A O 1
ATOM 3410 N N . SER A 1 419 ? -91.210 -6.172 137.410 1.00 52.25 419 SER A N 1
ATOM 3411 C CA . SER A 1 419 ? -91.546 -7.352 136.597 1.00 52.25 419 SER A CA 1
ATOM 3412 C C . SER A 1 419 ? -91.550 -7.056 135.090 1.00 52.25 419 SER A C 1
ATOM 3414 O O . SER A 1 419 ? -91.075 -7.868 134.302 1.00 52.25 419 SER A O 1
ATOM 3416 N N . ALA A 1 420 ? -92.033 -5.881 134.670 1.00 56.31 420 ALA A N 1
ATOM 3417 C CA . ALA A 1 420 ? -92.139 -5.525 133.251 1.00 56.31 420 ALA A CA 1
ATOM 3418 C C . ALA A 1 420 ? -90.778 -5.184 132.609 1.00 56.31 420 ALA A C 1
ATOM 3420 O O . ALA A 1 420 ? -90.551 -5.480 131.437 1.00 56.31 420 ALA A O 1
ATOM 3421 N N . GLY A 1 421 ? -89.844 -4.615 133.382 1.00 57.88 421 GLY A N 1
ATOM 3422 C CA . GLY A 1 421 ? -88.494 -4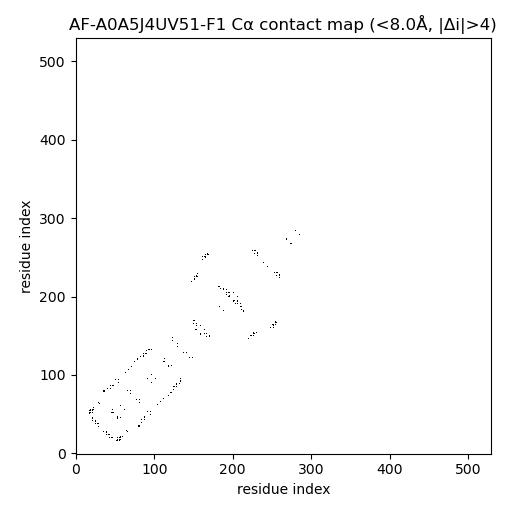.287 132.904 1.00 57.88 421 GLY A CA 1
ATOM 3423 C C . GLY A 1 421 ? -87.629 -5.514 132.589 1.00 57.88 421 GLY A C 1
ATOM 3424 O O . GLY A 1 421 ? -86.817 -5.472 131.671 1.00 57.88 421 GLY A O 1
ATOM 3425 N N . LEU A 1 422 ? -87.838 -6.628 133.300 1.00 56.97 422 LEU A N 1
ATOM 3426 C CA . LEU A 1 422 ? -87.080 -7.873 133.118 1.00 56.97 422 LEU A CA 1
ATOM 3427 C C . LEU A 1 422 ? -87.471 -8.617 131.831 1.00 56.97 422 LEU A C 1
ATOM 3429 O O . LEU A 1 422 ? -86.600 -9.151 131.148 1.00 56.97 422 LEU A O 1
ATOM 3433 N N . GLN A 1 423 ? -88.756 -8.589 131.465 1.00 58.22 423 GLN A N 1
ATOM 3434 C CA . GLN A 1 423 ? -89.244 -9.167 130.208 1.00 58.22 423 GLN A CA 1
ATOM 3435 C C . GLN A 1 423 ? -88.713 -8.389 128.993 1.00 58.22 423 GLN A C 1
ATOM 3437 O O . GLN A 1 423 ? -88.265 -8.980 128.015 1.00 58.22 423 GLN A O 1
ATOM 3442 N N . LYS A 1 424 ? -88.679 -7.054 129.093 1.00 63.31 424 LYS A N 1
ATOM 3443 C CA . LYS A 1 424 ? -88.151 -6.169 128.047 1.00 63.31 424 LYS A CA 1
ATOM 3444 C C . LYS A 1 424 ? -86.649 -6.369 127.814 1.00 63.31 424 LYS A C 1
ATOM 3446 O O . LYS A 1 424 ? -86.215 -6.463 126.672 1.00 63.31 424 LYS A O 1
ATOM 3451 N N . ALA A 1 425 ? -85.882 -6.535 128.894 1.00 58.34 425 ALA A N 1
ATOM 3452 C CA . ALA A 1 425 ? -84.458 -6.859 128.811 1.00 58.34 425 ALA A CA 1
ATOM 3453 C C . ALA A 1 425 ? -84.204 -8.240 128.171 1.00 58.34 425 ALA A C 1
ATOM 3455 O O . ALA A 1 425 ? -83.220 -8.415 127.456 1.00 58.34 425 ALA A O 1
ATOM 3456 N N . GLN A 1 426 ? -85.083 -9.228 128.390 1.00 66.56 426 GLN A N 1
ATOM 3457 C CA . GLN A 1 426 ? -84.982 -10.535 127.725 1.00 66.56 426 GLN A CA 1
ATOM 3458 C C . GLN A 1 426 ? -85.264 -10.458 126.219 1.00 66.56 426 GLN A C 1
ATOM 3460 O O . GLN A 1 426 ? -84.537 -11.075 125.438 1.00 66.56 426 GLN A O 1
ATOM 3465 N N . ASP A 1 427 ? -86.265 -9.682 125.802 1.00 70.19 427 ASP A N 1
ATOM 3466 C CA . ASP A 1 427 ? -86.563 -9.470 124.379 1.00 70.19 427 ASP A CA 1
ATOM 3467 C C . ASP A 1 427 ? -85.434 -8.696 123.664 1.00 70.19 427 ASP A C 1
ATOM 3469 O O . ASP A 1 427 ? -85.112 -8.971 122.507 1.00 70.19 427 ASP A O 1
ATOM 3473 N N . GLU A 1 428 ? -84.759 -7.784 124.365 1.00 65.75 428 GLU A N 1
ATOM 3474 C CA . GLU A 1 428 ? -83.587 -7.058 123.856 1.00 65.75 428 GLU A CA 1
ATOM 3475 C C . GLU A 1 428 ? -82.333 -7.936 123.742 1.00 65.75 428 GLU A C 1
ATOM 3477 O O . GLU A 1 428 ? -81.625 -7.853 122.737 1.00 65.75 428 GLU A O 1
ATOM 3482 N N . ILE A 1 429 ? -82.084 -8.833 124.705 1.00 70.88 429 ILE A N 1
ATOM 3483 C CA . ILE A 1 429 ? -81.003 -9.831 124.603 1.00 70.88 429 ILE A CA 1
ATOM 3484 C C . ILE A 1 429 ? -81.216 -10.723 123.374 1.00 70.88 429 ILE A C 1
ATOM 3486 O O . ILE A 1 429 ? -80.261 -11.007 122.647 1.00 70.88 429 ILE A O 1
ATOM 3490 N N . LYS A 1 430 ? -82.468 -11.103 123.095 1.00 74.62 430 LYS A N 1
ATOM 3491 C CA . LYS A 1 430 ? -82.821 -11.895 121.914 1.00 74.62 430 LYS A CA 1
ATOM 3492 C C . LYS A 1 430 ? -82.568 -11.133 120.607 1.00 74.62 430 LYS A C 1
ATOM 3494 O O . LYS A 1 430 ? -81.965 -11.684 119.692 1.00 74.62 430 LYS A O 1
ATOM 3499 N N . ASN A 1 431 ? -82.941 -9.854 120.535 1.00 73.44 431 ASN A N 1
ATOM 3500 C CA . ASN A 1 431 ? -82.664 -9.017 119.360 1.00 73.44 431 ASN A CA 1
ATOM 3501 C C . ASN A 1 431 ? -81.159 -8.795 119.122 1.00 73.44 431 ASN A C 1
ATOM 3503 O O . ASN A 1 431 ? -80.715 -8.762 117.974 1.00 73.44 431 ASN A O 1
ATOM 3507 N N . LEU A 1 432 ? -80.361 -8.662 120.186 1.00 68.88 432 LEU A N 1
ATOM 3508 C CA . LEU A 1 432 ? -78.903 -8.551 120.073 1.00 68.88 432 LEU A CA 1
ATOM 3509 C C . LEU A 1 432 ? -78.257 -9.868 119.617 1.00 68.88 432 LEU A C 1
ATOM 3511 O O . LEU A 1 432 ? -77.298 -9.838 118.847 1.00 68.88 432 LEU A O 1
ATOM 3515 N N . GLN A 1 433 ? -78.797 -11.018 120.030 1.00 71.06 433 GLN A N 1
ATOM 3516 C CA . GLN A 1 433 ? -78.375 -12.326 119.517 1.00 71.06 433 GLN A CA 1
ATOM 3517 C C . GLN A 1 433 ? -78.699 -12.490 118.025 1.00 71.06 433 GLN A C 1
ATOM 3519 O O . GLN A 1 433 ? -77.822 -12.899 117.265 1.00 71.06 433 GLN A O 1
ATOM 3524 N N . ASP A 1 434 ? -79.884 -12.066 117.579 1.00 75.00 434 ASP A N 1
ATOM 3525 C CA . ASP A 1 434 ? -80.262 -12.104 116.158 1.00 75.00 434 ASP A CA 1
ATOM 3526 C C . ASP A 1 434 ? -79.386 -11.179 115.282 1.00 75.00 434 ASP A C 1
ATOM 3528 O O . ASP A 1 434 ? -79.107 -11.492 114.121 1.00 75.00 434 ASP A O 1
ATOM 3532 N N . LEU A 1 435 ? -78.928 -10.039 115.815 1.00 73.75 435 LEU A N 1
ATOM 3533 C CA . LEU A 1 435 ? -77.979 -9.151 115.128 1.00 73.75 435 LEU A CA 1
ATOM 3534 C C . LEU A 1 435 ? -76.579 -9.768 115.028 1.00 73.75 435 LEU A C 1
ATOM 3536 O O . LEU A 1 435 ? -75.971 -9.722 113.959 1.00 73.75 435 LEU A O 1
ATOM 3540 N N . LEU A 1 436 ? -76.101 -10.397 116.104 1.00 73.81 436 LEU A N 1
ATOM 3541 C CA . LEU A 1 436 ? -74.804 -11.075 116.125 1.00 73.81 436 LEU A CA 1
ATOM 3542 C C . LEU A 1 436 ? -74.756 -12.245 115.128 1.00 73.81 436 LEU A C 1
ATOM 3544 O O . LEU A 1 436 ? -73.738 -12.472 114.473 1.00 73.81 436 LEU A O 1
ATOM 3548 N N . ASP A 1 437 ? -75.858 -12.980 114.982 1.00 74.25 437 ASP A N 1
ATOM 3549 C CA . ASP A 1 437 ? -75.943 -14.087 114.028 1.00 74.25 437 ASP A CA 1
ATOM 3550 C C . ASP A 1 437 ? -76.014 -13.598 112.570 1.00 74.25 437 ASP A C 1
ATOM 3552 O O . ASP A 1 437 ? -75.425 -14.226 111.684 1.00 74.25 437 ASP A O 1
ATOM 3556 N N . LYS A 1 438 ? -76.633 -12.437 112.308 1.00 76.00 438 LYS A N 1
ATOM 3557 C CA . LYS A 1 438 ? -76.564 -11.778 110.989 1.00 76.00 438 LYS A CA 1
ATOM 3558 C C . LYS A 1 438 ? -75.146 -11.325 110.644 1.00 76.00 438 LYS A C 1
ATOM 3560 O O . LYS A 1 438 ? -74.700 -11.562 109.523 1.00 76.00 438 LYS A O 1
ATOM 3565 N N . GLU A 1 439 ? -74.427 -10.741 111.597 1.00 70.38 439 GLU A N 1
ATOM 3566 C CA . GLU A 1 439 ? -73.052 -10.272 111.395 1.00 70.38 439 GLU A CA 1
ATOM 3567 C C . GLU A 1 439 ? -72.086 -11.441 111.123 1.00 70.38 439 GLU A C 1
ATOM 3569 O O . GLU A 1 439 ? -71.243 -11.381 110.223 1.00 70.38 439 GLU A O 1
ATOM 3574 N N . LYS A 1 440 ? -72.265 -12.571 111.821 1.00 73.81 440 LYS A N 1
ATOM 3575 C CA . LYS A 1 440 ? -71.525 -13.811 111.532 1.00 73.81 440 LYS A CA 1
ATOM 3576 C C . LYS A 1 440 ? -71.816 -14.345 110.130 1.00 73.81 440 LYS A C 1
ATOM 3578 O O . LYS A 1 440 ? -70.881 -14.723 109.424 1.00 73.81 440 LYS A O 1
ATOM 3583 N N . ALA A 1 441 ? -73.082 -14.347 109.706 1.00 73.69 441 ALA A N 1
ATOM 3584 C CA . ALA A 1 441 ? -73.463 -14.796 108.367 1.00 73.69 441 ALA A CA 1
ATOM 3585 C C . ALA A 1 441 ? -72.856 -13.912 107.260 1.00 73.69 441 ALA A C 1
ATOM 3587 O O . ALA A 1 441 ? -72.460 -14.415 106.205 1.00 73.69 441 ALA A O 1
ATOM 3588 N N . GLU A 1 442 ? -72.747 -12.606 107.498 1.00 73.19 442 GLU A N 1
ATOM 3589 C CA . GLU A 1 442 ? -72.141 -11.654 106.567 1.00 73.19 442 GLU A CA 1
ATOM 3590 C C . GLU A 1 442 ? -70.613 -11.806 106.489 1.00 73.19 442 GLU A C 1
ATOM 3592 O O . GLU A 1 442 ? -70.051 -11.882 105.391 1.00 73.19 442 GLU A O 1
ATOM 3597 N N . SER A 1 443 ? -69.951 -11.990 107.635 1.00 70.44 443 SER A N 1
ATOM 3598 C CA . SER A 1 443 ? -68.513 -12.284 107.713 1.00 70.44 443 SER A CA 1
ATOM 3599 C C . SER A 1 443 ? -68.144 -13.580 106.974 1.00 70.44 443 SER A C 1
ATOM 3601 O O . SER A 1 443 ? -67.169 -13.639 106.217 1.00 70.44 443 SER A O 1
ATOM 3603 N N . GLU A 1 444 ? -68.977 -14.616 107.091 1.00 74.75 444 GLU A N 1
ATOM 3604 C CA . GLU A 1 444 ? -68.762 -15.884 106.393 1.00 74.75 444 GLU A CA 1
ATOM 3605 C C . GLU A 1 444 ? -68.991 -15.779 104.874 1.00 74.75 444 GLU A C 1
ATOM 3607 O O . GLU A 1 444 ? -68.311 -16.441 104.080 1.00 74.75 444 GLU A O 1
ATOM 3612 N N . ARG A 1 445 ? -69.890 -14.889 104.437 1.00 78.69 445 ARG A N 1
ATOM 3613 C CA . ARG A 1 445 ? -70.112 -14.592 103.014 1.00 78.69 445 ARG A CA 1
ATOM 3614 C C . ARG A 1 445 ? -68.917 -13.863 102.392 1.00 78.69 445 ARG A C 1
ATOM 3616 O O . ARG A 1 445 ? -68.501 -14.219 101.288 1.00 78.69 445 ARG A O 1
ATOM 3623 N N . LEU A 1 446 ? -68.334 -12.901 103.112 1.00 71.62 446 LEU A N 1
ATOM 3624 C CA . LEU A 1 446 ? -67.122 -12.186 102.697 1.00 71.62 446 LEU A CA 1
ATOM 3625 C C . LEU A 1 446 ? -65.910 -13.120 102.598 1.00 71.62 446 LEU A C 1
ATOM 3627 O O . LEU A 1 446 ? -65.156 -13.053 101.625 1.00 71.62 446 LEU A O 1
ATOM 3631 N N . ARG A 1 447 ? -65.760 -14.053 103.545 1.00 74.81 447 ARG A N 1
ATOM 3632 C CA . ARG A 1 447 ? -64.687 -15.057 103.510 1.00 74.81 447 ARG A CA 1
ATOM 3633 C C . ARG A 1 447 ? -64.760 -15.952 102.266 1.00 74.81 447 ARG A C 1
ATOM 3635 O O . ARG A 1 447 ? -63.738 -16.175 101.623 1.00 74.81 447 ARG A O 1
ATOM 3642 N N . LYS A 1 448 ? -65.958 -16.407 101.877 1.00 78.25 448 LYS A N 1
ATOM 3643 C CA . LYS A 1 448 ? -66.153 -17.216 100.654 1.00 78.25 448 LYS A CA 1
ATOM 3644 C C . LYS A 1 448 ? -65.826 -16.451 99.367 1.00 78.25 448 LYS A C 1
ATOM 3646 O O . LYS A 1 448 ? -65.284 -17.037 98.433 1.00 78.25 448 LYS A O 1
ATOM 3651 N N . LEU A 1 449 ? -66.129 -15.153 99.312 1.00 74.81 449 LEU A N 1
ATOM 3652 C CA . LEU A 1 449 ? -65.770 -14.288 98.180 1.00 74.81 449 LEU A CA 1
ATOM 3653 C C . LEU A 1 449 ? -64.248 -14.111 98.047 1.00 74.81 449 LEU A C 1
ATOM 3655 O O . LEU A 1 449 ? -63.720 -14.140 96.935 1.00 74.81 449 LEU A O 1
ATOM 3659 N N . LEU A 1 450 ? -63.541 -13.978 99.173 1.00 71.94 450 LEU A N 1
ATOM 3660 C CA . LEU A 1 450 ? -62.076 -13.939 99.211 1.00 71.94 450 LEU A CA 1
ATOM 3661 C C . LEU A 1 450 ? -61.454 -15.253 98.716 1.00 71.94 450 LEU A C 1
ATOM 3663 O O . LEU A 1 450 ? -60.590 -15.212 97.843 1.00 71.94 450 LEU A O 1
ATOM 3667 N N . GLU A 1 451 ? -61.948 -16.405 99.179 1.00 78.25 451 GLU A N 1
ATOM 3668 C CA . GLU A 1 451 ? -61.477 -17.720 98.711 1.00 78.25 451 GLU A CA 1
ATOM 3669 C C . GLU A 1 451 ? -61.689 -17.924 97.200 1.00 78.25 451 GLU A C 1
ATOM 3671 O O . GLU A 1 451 ? -60.813 -18.460 96.517 1.00 78.25 451 GLU A O 1
ATOM 3676 N N . GLN A 1 452 ? -62.818 -17.471 96.641 1.00 76.50 452 GLN A N 1
ATOM 3677 C CA . GLN A 1 452 ? -63.057 -17.536 95.192 1.00 76.50 452 GLN A CA 1
ATOM 3678 C C . GLN A 1 452 ? -62.091 -16.641 94.404 1.00 76.50 452 GLN A C 1
ATOM 3680 O O . GLN A 1 452 ? -61.538 -17.074 93.394 1.00 76.50 452 GLN A O 1
ATOM 3685 N N . SER A 1 453 ? -61.837 -15.426 94.894 1.00 70.88 453 SER A N 1
ATOM 3686 C CA . SER A 1 453 ? -60.891 -14.480 94.288 1.00 70.88 453 SER A CA 1
ATOM 3687 C C . SER A 1 453 ? -59.451 -15.013 94.286 1.00 70.88 453 SER A C 1
ATOM 3689 O O . SER A 1 453 ? -58.747 -14.923 93.278 1.00 70.88 453 SER A O 1
ATOM 3691 N N . GLU A 1 454 ? -59.008 -15.626 95.387 1.00 74.50 454 GLU A N 1
ATOM 3692 C CA . GLU A 1 454 ? -57.674 -16.232 95.477 1.00 74.50 454 GLU A CA 1
ATOM 3693 C C . GLU A 1 454 ? -57.516 -17.438 94.549 1.00 74.50 454 GLU A C 1
ATOM 3695 O O . GLU A 1 454 ? -56.472 -17.595 93.910 1.00 74.50 454 GLU A O 1
ATOM 3700 N N . LYS A 1 455 ? -58.562 -18.262 94.417 1.00 77.50 455 LYS A N 1
ATOM 3701 C CA . LYS A 1 455 ? -58.556 -19.401 93.496 1.00 77.50 455 LYS A CA 1
ATOM 3702 C C . LYS A 1 455 ? -58.424 -18.947 92.041 1.00 77.50 455 LYS A C 1
ATOM 3704 O O . LYS A 1 455 ? -57.626 -19.513 91.298 1.00 77.50 455 LYS A O 1
ATOM 3709 N N . GLN A 1 456 ? -59.125 -17.880 91.669 1.00 72.19 456 GLN A N 1
ATOM 3710 C CA . GLN A 1 456 ? -59.084 -17.334 90.315 1.00 72.19 456 GLN A CA 1
ATOM 3711 C C . GLN A 1 456 ? -57.725 -16.696 89.989 1.00 72.19 456 GLN A C 1
ATOM 3713 O O . GLN A 1 456 ? -57.159 -16.956 88.931 1.00 72.19 456 GLN A O 1
ATOM 3718 N N . ARG A 1 457 ? -57.113 -15.986 90.950 1.00 69.62 457 ARG A N 1
ATOM 3719 C CA . ARG A 1 457 ? -55.725 -15.497 90.816 1.00 69.62 457 ARG A CA 1
ATOM 3720 C C . ARG A 1 457 ? -54.713 -16.620 90.600 1.00 69.62 457 ARG A C 1
ATOM 3722 O O . ARG A 1 457 ? -53.726 -16.420 89.895 1.00 69.62 457 ARG A O 1
ATOM 3729 N N . LYS A 1 458 ? -54.922 -17.777 91.231 1.00 77.44 458 LYS A N 1
ATOM 3730 C CA . LYS A 1 458 ? -54.043 -18.936 91.062 1.00 77.44 458 LYS A CA 1
ATOM 3731 C C . LYS A 1 458 ? -54.192 -19.548 89.667 1.00 77.44 458 LYS A C 1
ATOM 3733 O O . LYS A 1 458 ? -53.185 -19.811 89.023 1.00 77.44 458 LYS A O 1
ATOM 3738 N N . GLU A 1 459 ? -55.422 -19.689 89.175 1.00 77.88 459 GLU A N 1
ATOM 3739 C CA . GLU A 1 459 ? -55.699 -20.194 87.823 1.00 77.88 459 GLU A CA 1
ATOM 3740 C C . GLU A 1 459 ? -55.127 -19.277 86.726 1.00 77.88 459 GLU A C 1
ATOM 3742 O O . GLU A 1 459 ? -54.524 -19.771 85.771 1.00 77.88 459 GLU A O 1
ATOM 3747 N N . ASP A 1 460 ? -55.230 -17.955 86.889 1.00 73.56 460 ASP A N 1
ATOM 3748 C CA . ASP A 1 460 ? -54.646 -16.987 85.951 1.00 73.56 460 ASP A CA 1
ATOM 3749 C C . ASP A 1 460 ? -53.111 -17.038 85.948 1.00 73.56 460 ASP A C 1
ATOM 3751 O O . ASP A 1 460 ? -52.482 -16.961 84.889 1.00 73.56 460 ASP A O 1
ATOM 3755 N N . LYS A 1 461 ? -52.493 -17.225 87.121 1.00 77.06 461 LYS A N 1
ATOM 3756 C CA . LYS A 1 461 ? -51.038 -17.380 87.240 1.00 77.06 461 LYS A CA 1
ATOM 3757 C C . LYS A 1 461 ? -50.549 -18.672 86.574 1.00 77.06 461 LYS A C 1
ATOM 3759 O O . LYS A 1 461 ? -49.602 -18.624 85.792 1.00 77.06 461 LYS A O 1
ATOM 3764 N N . ASP A 1 462 ? -51.234 -19.790 86.810 1.00 78.94 462 ASP A N 1
ATOM 3765 C CA . ASP A 1 462 ? -50.909 -21.090 86.204 1.00 78.94 462 ASP A CA 1
ATOM 3766 C C . ASP A 1 462 ? -51.129 -21.092 84.678 1.00 78.94 462 ASP A C 1
ATOM 3768 O O . ASP A 1 462 ? -50.527 -21.885 83.947 1.00 78.94 462 ASP A O 1
ATOM 3772 N N . LYS A 1 463 ? -52.024 -20.234 84.171 1.00 83.25 463 LYS A N 1
ATOM 3773 C CA . LYS A 1 463 ? -52.210 -20.017 82.732 1.00 83.25 463 LYS A CA 1
ATOM 3774 C C . LYS A 1 463 ? -51.064 -19.190 82.145 1.00 83.25 463 LYS A C 1
ATOM 3776 O O . LYS A 1 463 ? -50.509 -19.579 81.123 1.00 83.25 463 LYS A O 1
ATOM 3781 N N . TYR A 1 464 ? -50.667 -18.111 82.817 1.00 74.56 464 TYR A N 1
ATOM 3782 C CA . TYR A 1 464 ? -49.549 -17.270 82.384 1.00 74.56 464 TYR A CA 1
ATOM 3783 C C . TYR A 1 464 ? -48.220 -18.041 82.334 1.00 74.56 464 TYR A C 1
ATOM 3785 O O . TYR A 1 464 ? -47.466 -17.900 81.374 1.00 74.56 464 TYR A O 1
ATOM 3793 N N . GLU A 1 465 ? -47.940 -18.883 83.334 1.00 75.19 465 GLU A N 1
ATOM 3794 C CA . GLU A 1 465 ? -46.726 -19.714 83.354 1.00 75.19 465 GLU A CA 1
ATOM 3795 C C . GLU A 1 465 ? -46.698 -20.714 82.184 1.00 75.19 465 GLU A C 1
ATOM 3797 O O . GLU A 1 465 ? -45.667 -20.849 81.524 1.00 75.19 465 GLU A O 1
ATOM 3802 N N . ARG A 1 466 ? -47.841 -21.329 81.842 1.00 78.31 466 ARG A N 1
ATOM 3803 C CA . ARG A 1 466 ? -47.956 -22.220 80.672 1.00 78.31 466 ARG A CA 1
ATOM 3804 C C . ARG A 1 466 ? -47.754 -21.494 79.345 1.00 78.31 466 ARG A C 1
ATOM 3806 O O . ARG A 1 466 ? -46.999 -21.976 78.502 1.00 78.31 466 ARG A O 1
ATOM 3813 N N . ASP A 1 467 ? -48.394 -20.340 79.169 1.00 76.94 467 ASP A N 1
ATOM 3814 C CA . ASP A 1 467 ? -48.265 -19.551 77.940 1.00 76.94 467 ASP A CA 1
ATOM 3815 C C . ASP A 1 467 ? -46.812 -19.066 77.753 1.00 76.94 467 ASP A C 1
ATOM 3817 O O . ASP A 1 467 ? -46.290 -19.072 76.636 1.00 76.94 467 ASP A O 1
ATOM 3821 N N . TYR A 1 468 ? -46.121 -18.720 78.846 1.00 73.38 468 TYR A N 1
ATOM 3822 C CA . TYR A 1 468 ? -44.712 -18.319 78.827 1.00 73.38 468 TYR A CA 1
ATOM 3823 C C . TYR A 1 468 ? -43.766 -19.475 78.461 1.00 73.38 468 TYR A C 1
ATOM 3825 O O . TYR A 1 468 ? -42.886 -19.302 77.615 1.00 73.38 468 TYR A O 1
ATOM 3833 N N . GLU A 1 469 ? -43.955 -20.667 79.038 1.00 79.38 469 GLU A N 1
ATOM 3834 C CA . GLU A 1 469 ? -43.162 -21.856 78.687 1.00 79.38 469 GLU A CA 1
ATOM 3835 C C . GLU A 1 469 ? -43.351 -22.271 77.223 1.00 79.38 469 GLU A C 1
ATOM 3837 O O . GLU A 1 469 ? -42.388 -22.655 76.550 1.00 79.38 469 GLU A O 1
ATOM 3842 N N . GLN A 1 470 ? -44.572 -22.154 76.699 1.00 80.50 470 GLN A N 1
ATOM 3843 C CA . GLN A 1 470 ? -44.861 -22.467 75.303 1.00 80.50 470 GLN A CA 1
ATOM 3844 C C . GLN A 1 470 ? -44.161 -21.487 74.349 1.00 80.50 470 GLN A C 1
ATOM 3846 O O . GLN A 1 470 ? -43.497 -21.917 73.405 1.00 80.50 470 GLN A O 1
ATOM 3851 N N . LEU A 1 471 ? -44.182 -20.189 74.663 1.00 76.44 471 LEU A N 1
ATOM 3852 C CA . LEU A 1 471 ? -43.458 -19.156 73.913 1.00 76.44 471 LEU A CA 1
ATOM 3853 C C . LEU A 1 471 ? -41.936 -19.377 73.918 1.00 76.44 471 LEU A C 1
ATOM 3855 O O . LEU A 1 471 ? -41.265 -19.181 72.900 1.00 76.44 471 LEU A O 1
ATOM 3859 N N . GLN A 1 472 ? -41.385 -19.810 75.054 1.00 75.62 472 GLN A N 1
ATOM 3860 C CA . GLN A 1 472 ? -39.964 -20.127 75.190 1.00 75.62 472 GLN A CA 1
ATOM 3861 C C . GLN A 1 472 ? -39.570 -21.331 74.313 1.00 75.62 472 GLN A C 1
ATOM 3863 O O . GLN A 1 472 ? -38.524 -21.316 73.659 1.00 75.62 472 GLN A O 1
ATOM 3868 N N . ASN A 1 473 ? -40.420 -22.360 74.265 1.00 81.06 473 ASN A N 1
ATOM 3869 C CA . ASN A 1 473 ? -40.204 -23.550 73.443 1.00 81.06 473 ASN A CA 1
ATOM 3870 C C . ASN A 1 473 ? -40.301 -23.251 71.943 1.00 81.06 473 ASN A C 1
ATOM 3872 O O . ASN A 1 473 ? -39.439 -23.700 71.183 1.00 81.06 473 ASN A O 1
ATOM 3876 N N . ASP A 1 474 ? -41.278 -22.449 71.522 1.00 78.06 474 ASP A N 1
ATOM 3877 C CA . ASP A 1 474 ? -41.440 -22.050 70.121 1.00 78.06 474 ASP A CA 1
ATOM 3878 C C . ASP A 1 474 ? -40.241 -21.225 69.634 1.00 78.06 474 ASP A C 1
ATOM 3880 O O . ASP A 1 474 ? -39.717 -21.458 68.540 1.00 78.06 474 ASP A O 1
ATOM 3884 N N . LYS A 1 475 ? -39.724 -20.321 70.480 1.00 79.44 475 LYS A N 1
ATOM 3885 C CA . LYS A 1 475 ? -38.500 -19.558 70.195 1.00 79.44 475 LYS A CA 1
ATOM 3886 C C . LYS A 1 475 ? -37.290 -20.476 69.994 1.00 79.44 475 LYS A C 1
ATOM 3888 O O . LYS A 1 475 ? -36.563 -20.317 69.013 1.00 79.44 475 LYS A O 1
ATOM 3893 N N . ASN A 1 476 ? -37.102 -21.456 70.877 1.00 81.12 476 ASN A N 1
ATOM 3894 C CA . ASN A 1 476 ? -35.998 -22.414 70.778 1.00 81.12 476 ASN A CA 1
ATOM 3895 C C . ASN A 1 476 ? -36.113 -23.306 69.526 1.00 81.12 476 ASN A C 1
ATOM 3897 O O . ASN A 1 476 ? -35.100 -23.622 68.897 1.00 81.12 476 ASN A O 1
ATOM 3901 N N . GLN A 1 477 ? -37.329 -23.695 69.124 1.00 78.88 477 GLN A N 1
ATOM 3902 C CA . GLN A 1 477 ? -37.546 -24.452 67.885 1.00 78.88 477 GLN A CA 1
ATOM 3903 C C . GLN A 1 477 ? -37.217 -23.627 66.636 1.00 78.88 477 GLN A C 1
ATOM 3905 O O . GLN A 1 477 ? -36.554 -24.134 65.729 1.00 78.88 477 GLN A O 1
ATOM 3910 N N . LEU A 1 478 ? -37.624 -22.357 66.601 1.00 76.88 478 LEU A N 1
ATOM 3911 C CA . LEU A 1 478 ? -37.307 -21.431 65.509 1.00 76.88 478 LEU A CA 1
ATOM 3912 C C . LEU A 1 478 ? -35.799 -21.189 65.374 1.00 76.88 478 LEU A C 1
ATOM 3914 O O . LEU A 1 478 ? -35.265 -21.177 64.263 1.00 76.88 478 LEU A O 1
ATOM 3918 N N . GLU A 1 479 ? -35.097 -21.035 66.495 1.00 78.06 479 GLU A N 1
ATOM 3919 C CA . GLU A 1 479 ? -33.646 -20.840 66.507 1.00 78.06 479 GLU A CA 1
ATOM 3920 C C . GLU A 1 479 ? -32.903 -22.089 66.007 1.00 78.06 479 GLU A C 1
ATOM 3922 O O . GLU A 1 479 ? -31.970 -21.983 65.207 1.00 78.06 479 GLU A O 1
ATOM 3927 N N . LYS A 1 480 ? -33.390 -23.282 66.369 1.00 84.06 480 LYS A N 1
ATOM 3928 C CA . LYS A 1 480 ? -32.869 -24.551 65.850 1.00 84.06 480 LYS A CA 1
ATOM 3929 C C . LYS A 1 480 ? -33.091 -24.699 64.340 1.00 84.06 480 LYS A C 1
ATOM 3931 O O . LYS A 1 480 ? -32.147 -25.010 63.623 1.00 84.06 480 LYS A O 1
ATOM 3936 N N . GLN A 1 481 ? -34.291 -24.393 63.838 1.00 76.44 481 GLN A N 1
ATOM 3937 C CA . GLN A 1 481 ? -34.585 -24.434 62.397 1.00 76.44 481 GLN A CA 1
ATOM 3938 C C . GLN A 1 481 ? -33.715 -23.461 61.590 1.00 76.44 481 GLN A C 1
ATOM 3940 O O . GLN A 1 481 ? -33.284 -23.786 60.482 1.00 76.44 481 GLN A O 1
ATOM 3945 N N . LYS A 1 482 ? -33.436 -22.275 62.142 1.00 78.38 482 LYS A N 1
ATOM 3946 C CA . LYS A 1 482 ? -32.564 -21.282 61.506 1.00 78.38 482 LYS A CA 1
ATOM 3947 C C . LYS A 1 482 ? -31.116 -21.770 61.428 1.00 78.38 482 LYS A C 1
ATOM 3949 O O . LYS A 1 482 ? -30.486 -21.617 60.383 1.00 78.38 482 LYS A O 1
ATOM 3954 N N . ASN A 1 483 ? -30.604 -22.378 62.496 1.00 79.44 483 ASN A N 1
ATOM 3955 C CA . ASN A 1 483 ? -29.250 -22.931 62.510 1.00 79.44 483 ASN A CA 1
ATOM 3956 C C . ASN A 1 483 ? -29.114 -24.119 61.544 1.00 79.44 483 ASN A C 1
ATOM 3958 O O . ASN A 1 483 ? -28.178 -24.136 60.749 1.00 79.44 483 ASN A O 1
ATOM 3962 N N . ASP A 1 484 ? -30.106 -25.015 61.491 1.00 80.44 484 ASP A N 1
ATOM 3963 C CA . ASP A 1 484 ? -30.124 -26.133 60.535 1.00 80.44 484 ASP A CA 1
ATOM 3964 C C . ASP A 1 484 ? -30.140 -25.653 59.065 1.00 80.44 484 ASP A C 1
ATOM 3966 O O . ASP A 1 484 ? -29.569 -26.300 58.184 1.00 80.44 484 ASP A O 1
ATOM 3970 N N . GLN A 1 485 ? -30.785 -24.517 58.764 1.00 74.25 485 GLN A N 1
ATOM 3971 C CA . GLN A 1 485 ? -30.741 -23.908 57.425 1.00 74.25 485 GLN A CA 1
ATOM 3972 C C . GLN A 1 485 ? -29.373 -23.301 57.102 1.00 74.25 485 GLN A C 1
ATOM 3974 O O . GLN A 1 485 ? -28.896 -23.441 55.976 1.00 74.25 485 GLN A O 1
ATOM 3979 N N . ILE A 1 486 ? -28.735 -22.644 58.072 1.00 74.88 486 ILE A N 1
ATOM 3980 C CA . ILE A 1 486 ? -27.393 -22.076 57.903 1.00 74.88 486 ILE A CA 1
ATOM 3981 C C . ILE A 1 486 ? -26.373 -23.187 57.639 1.00 74.88 486 ILE A C 1
ATOM 3983 O O . ILE A 1 486 ? -25.546 -23.043 56.740 1.00 74.88 486 ILE A O 1
ATOM 3987 N N . ASP A 1 487 ? -26.456 -24.298 58.369 1.00 80.62 487 ASP A N 1
ATOM 3988 C CA . ASP A 1 487 ? -25.535 -25.422 58.196 1.00 80.62 487 ASP A CA 1
ATOM 3989 C C . ASP A 1 487 ? -25.723 -26.107 56.833 1.00 80.62 487 ASP A C 1
ATOM 3991 O O . ASP A 1 487 ? -24.741 -26.384 56.148 1.00 80.62 487 ASP A O 1
ATOM 3995 N N . LYS A 1 488 ? -26.965 -26.253 56.347 1.00 83.38 488 LYS A N 1
ATOM 3996 C CA . LYS A 1 488 ? -27.222 -26.733 54.974 1.00 83.38 488 LYS A CA 1
ATOM 3997 C C . LYS A 1 488 ? -26.645 -25.812 53.899 1.00 83.38 488 LYS A C 1
ATOM 3999 O O . LYS A 1 488 ? -26.067 -26.300 52.931 1.00 83.38 488 LYS A O 1
ATOM 4004 N N . MET A 1 489 ? -26.778 -24.494 54.065 1.00 73.38 489 MET A N 1
ATOM 4005 C CA . MET A 1 489 ? -26.204 -23.534 53.115 1.00 73.38 489 MET A CA 1
ATOM 4006 C C . MET A 1 489 ? -24.671 -23.562 53.122 1.00 73.38 489 MET A C 1
ATOM 4008 O O . MET A 1 489 ? -24.057 -23.422 52.066 1.00 73.38 489 MET A O 1
ATOM 4012 N N . LYS A 1 490 ? -24.041 -23.771 54.285 1.00 78.19 490 LYS A N 1
ATOM 4013 C CA . LYS A 1 490 ? -22.584 -23.955 54.376 1.00 78.19 490 LYS A CA 1
ATOM 4014 C C . LYS A 1 490 ? -22.131 -25.230 53.670 1.00 78.19 490 LYS A C 1
ATOM 4016 O O . LYS A 1 490 ? -21.204 -25.165 52.871 1.00 78.19 490 LYS A O 1
ATOM 4021 N N . ASP A 1 491 ? -22.826 -26.345 53.881 1.00 77.88 491 ASP A N 1
ATOM 4022 C CA . ASP A 1 491 ? -22.521 -27.611 53.205 1.00 77.88 491 ASP A CA 1
ATOM 4023 C C . ASP A 1 491 ? -22.655 -27.506 51.676 1.00 77.88 491 ASP A C 1
ATOM 4025 O O . ASP A 1 491 ? -21.862 -28.094 50.936 1.00 77.88 491 ASP A O 1
ATOM 4029 N N . GLU A 1 492 ? -23.654 -26.775 51.175 1.00 77.31 492 GLU A N 1
ATOM 4030 C CA . GLU A 1 492 ? -23.808 -26.517 49.737 1.00 77.31 492 GLU A CA 1
ATOM 4031 C C . GLU A 1 492 ? -22.688 -25.626 49.190 1.00 77.31 492 GLU A C 1
ATOM 4033 O O . GLU A 1 492 ? -22.131 -25.922 48.127 1.00 77.31 492 GLU A O 1
ATOM 4038 N N . TYR A 1 493 ? -22.315 -24.582 49.932 1.00 71.56 493 TYR A N 1
ATOM 4039 C CA . TYR A 1 493 ? -21.210 -23.697 49.574 1.00 71.56 493 TYR A CA 1
ATOM 4040 C C . TYR A 1 493 ? -19.872 -24.450 49.522 1.00 71.56 493 TYR A C 1
ATOM 4042 O O . TYR A 1 493 ? -19.141 -24.349 48.534 1.00 71.56 493 TYR A O 1
ATOM 4050 N N . ASP A 1 494 ? -19.579 -25.285 50.520 1.00 75.75 494 ASP A N 1
ATOM 4051 C CA . ASP A 1 494 ? -18.349 -26.079 50.567 1.00 75.75 494 ASP A CA 1
ATOM 4052 C C . ASP A 1 494 ? -18.296 -27.117 49.434 1.00 75.75 494 ASP A C 1
ATOM 4054 O O . ASP A 1 494 ? -17.256 -27.291 48.791 1.00 75.75 494 ASP A O 1
ATOM 4058 N N . ARG A 1 495 ? -19.426 -27.756 49.091 1.00 76.88 495 ARG A N 1
ATOM 4059 C CA . ARG A 1 495 ? -19.509 -28.646 47.915 1.00 76.88 495 ARG A CA 1
ATOM 4060 C C . ARG A 1 495 ? -19.254 -27.902 46.609 1.00 76.88 495 ARG A C 1
ATOM 4062 O O . ARG A 1 495 ? -18.571 -28.435 45.730 1.00 76.88 495 ARG A O 1
ATOM 4069 N N . MET A 1 496 ? -19.790 -26.691 46.469 1.00 73.19 496 MET A N 1
ATOM 4070 C CA . MET A 1 496 ? -19.566 -25.855 45.291 1.00 73.19 496 MET A CA 1
ATOM 4071 C C . MET A 1 496 ? -18.087 -25.467 45.165 1.00 73.19 496 MET A C 1
ATOM 4073 O O . MET A 1 496 ? -17.520 -25.582 44.078 1.00 73.19 496 MET A O 1
ATOM 4077 N N . MET A 1 497 ? -17.435 -25.106 46.273 1.00 71.38 497 MET A N 1
ATOM 4078 C CA . MET A 1 497 ? -16.006 -24.779 46.299 1.00 71.38 497 MET A CA 1
ATOM 4079 C C . MET A 1 497 ? -15.120 -25.982 45.946 1.00 71.38 497 MET A C 1
ATOM 4081 O O . MET A 1 497 ? -14.207 -25.851 45.131 1.00 71.38 497 MET A O 1
ATOM 4085 N N . ILE A 1 498 ? -15.425 -27.178 46.464 1.00 75.81 498 ILE A N 1
ATOM 4086 C CA . ILE A 1 498 ? -14.705 -28.416 46.109 1.00 75.81 498 ILE A CA 1
ATOM 4087 C C . ILE A 1 498 ? -14.842 -28.727 44.612 1.00 75.81 498 ILE A C 1
ATOM 4089 O O . ILE A 1 498 ? -13.872 -29.149 43.970 1.00 75.81 498 ILE A O 1
ATOM 4093 N N . LYS A 1 499 ? -16.032 -28.512 44.037 1.00 73.69 499 LYS A N 1
ATOM 4094 C CA . LYS A 1 499 ? -16.275 -28.697 42.600 1.00 73.69 499 LYS A CA 1
ATOM 4095 C C . LYS A 1 499 ? -15.449 -27.714 41.763 1.00 73.69 499 LYS A C 1
ATOM 4097 O O . LYS A 1 499 ? -14.803 -28.122 40.801 1.00 73.69 499 LYS A O 1
ATOM 4102 N N . PHE A 1 500 ? -15.384 -26.454 42.186 1.00 66.94 500 PHE A N 1
ATOM 4103 C CA . PHE A 1 500 ? -14.575 -25.427 41.528 1.00 66.94 500 PHE A CA 1
ATOM 4104 C C . PHE A 1 500 ? -13.073 -25.760 41.566 1.00 66.94 500 PHE A C 1
ATOM 4106 O O . PHE A 1 500 ? -12.374 -25.651 40.558 1.00 66.94 500 PHE A O 1
ATOM 4113 N N . ASP A 1 501 ? -12.575 -26.256 42.702 1.00 71.38 501 ASP A N 1
ATOM 4114 C CA . ASP A 1 501 ? -11.179 -26.680 42.857 1.00 71.38 501 ASP A CA 1
ATOM 4115 C C . ASP A 1 501 ? -10.832 -27.921 42.023 1.00 71.38 501 ASP A C 1
ATOM 4117 O O . ASP A 1 501 ? -9.723 -28.034 41.487 1.00 71.38 501 ASP A O 1
ATOM 4121 N N . THR A 1 502 ? -11.762 -28.872 41.899 1.00 76.00 502 THR A N 1
ATOM 4122 C CA . THR A 1 502 ? -11.562 -30.075 41.075 1.00 76.00 502 THR A CA 1
ATOM 4123 C C . THR A 1 502 ? -11.589 -29.754 39.584 1.00 76.00 502 THR A C 1
ATOM 4125 O O . THR A 1 502 ? -10.707 -30.215 38.855 1.00 76.00 502 THR A O 1
ATOM 4128 N N . GLU A 1 503 ? -12.512 -28.905 39.135 1.00 74.75 503 GLU A N 1
ATOM 4129 C CA . GLU A 1 503 ? -12.556 -28.407 37.755 1.00 74.75 503 GLU A CA 1
ATOM 4130 C C . GLU A 1 503 ? -11.313 -27.562 37.424 1.00 74.75 503 GLU A C 1
ATOM 4132 O O . GLU A 1 503 ? -10.672 -27.768 36.388 1.00 74.75 503 GLU A O 1
ATOM 4137 N N . GLY A 1 504 ? -10.875 -26.701 38.349 1.00 72.44 504 GLY A N 1
ATOM 4138 C CA . GLY A 1 504 ? -9.642 -25.924 38.218 1.00 72.44 504 GLY A CA 1
ATOM 4139 C C . GLY A 1 504 ? -8.377 -26.791 38.129 1.00 72.44 504 GLY A C 1
ATOM 4140 O O . GLY A 1 504 ? -7.475 -26.504 37.334 1.00 72.44 504 GLY A O 1
ATOM 4141 N N . LYS A 1 505 ? -8.297 -27.889 38.894 1.00 78.19 505 LYS A N 1
ATOM 4142 C CA . LYS A 1 505 ? -7.204 -28.876 38.786 1.00 78.19 505 LYS A CA 1
ATOM 4143 C C . LYS A 1 505 ? -7.242 -29.633 37.455 1.00 78.19 505 LYS A C 1
ATOM 4145 O O . LYS A 1 505 ? -6.187 -29.815 36.846 1.00 78.19 505 LYS A O 1
ATOM 4150 N N . ALA A 1 506 ? -8.423 -30.025 36.975 1.00 74.25 506 ALA A N 1
ATOM 4151 C CA . ALA A 1 506 ? -8.578 -30.697 35.683 1.00 74.25 506 ALA A CA 1
ATOM 4152 C C . ALA A 1 506 ? -8.123 -29.806 34.512 1.00 74.25 506 ALA A C 1
ATOM 4154 O O . ALA A 1 506 ? -7.375 -30.262 33.644 1.00 74.25 506 ALA A O 1
ATOM 4155 N N . LEU A 1 507 ? -8.488 -28.520 34.535 1.00 70.88 507 LEU A N 1
ATOM 4156 C CA . LEU A 1 507 ? -8.025 -27.514 33.573 1.00 70.88 507 LEU A CA 1
ATOM 4157 C C . LEU A 1 507 ? -6.499 -27.350 33.593 1.00 70.88 507 LEU A C 1
ATOM 4159 O O . LEU A 1 507 ? -5.859 -27.367 32.539 1.00 70.88 507 LEU A O 1
ATOM 4163 N N . LYS A 1 508 ? -5.885 -27.263 34.781 1.00 74.88 508 LYS A N 1
ATOM 4164 C CA . LYS A 1 508 ? -4.417 -27.192 34.910 1.00 74.88 508 LYS A CA 1
ATOM 4165 C C . LYS A 1 508 ? -3.722 -28.416 34.310 1.00 74.88 508 LYS A C 1
ATOM 4167 O O . LYS A 1 508 ? -2.705 -28.263 33.629 1.00 74.88 508 LYS A O 1
ATOM 4172 N N . GLU A 1 509 ? -4.269 -29.613 34.508 1.00 76.94 509 GLU A N 1
ATOM 4173 C CA . GLU A 1 509 ? -3.673 -30.839 33.973 1.00 76.94 509 GLU A CA 1
ATOM 4174 C C . GLU A 1 509 ? -3.858 -30.961 32.449 1.00 76.94 509 GLU A C 1
ATOM 4176 O O . GLU A 1 509 ? -2.940 -31.396 31.748 1.00 76.94 509 GLU A O 1
ATOM 4181 N N . GLN A 1 510 ? -4.983 -30.482 31.902 1.00 74.88 510 GLN A N 1
ATOM 4182 C CA . GLN A 1 510 ? -5.171 -30.352 30.451 1.00 74.88 510 GLN A CA 1
ATOM 4183 C C . GLN A 1 510 ? -4.157 -29.383 29.830 1.00 74.88 510 GLN A C 1
ATOM 4185 O O . GLN A 1 510 ? -3.502 -29.734 28.847 1.00 74.88 510 GLN A O 1
ATOM 4190 N N . ILE A 1 511 ? -3.947 -28.213 30.442 1.00 72.88 511 ILE A N 1
ATOM 4191 C CA . ILE A 1 511 ? -2.935 -27.239 30.001 1.00 72.88 511 ILE A CA 1
ATOM 4192 C C . ILE A 1 511 ? -1.535 -27.867 30.023 1.00 72.88 511 ILE A C 1
ATOM 4194 O O . ILE A 1 511 ? -0.762 -27.715 29.075 1.00 72.88 511 ILE A O 1
ATOM 4198 N N . LYS A 1 512 ? -1.203 -28.626 31.071 1.00 78.81 512 LYS A N 1
ATOM 4199 C CA . LYS A 1 512 ? 0.083 -29.330 31.182 1.00 78.81 512 LYS A CA 1
ATOM 4200 C C . LYS A 1 512 ? 0.257 -30.397 30.096 1.00 78.81 512 LYS A C 1
ATOM 4202 O O . LYS A 1 512 ? 1.349 -30.541 29.545 1.00 78.81 512 LYS A O 1
ATOM 4207 N N . LYS A 1 513 ? -0.811 -31.122 29.749 1.00 79.25 513 LYS A N 1
ATOM 4208 C CA . LYS A 1 513 ? -0.813 -32.109 28.658 1.00 79.25 513 LYS A CA 1
ATOM 4209 C C . LYS A 1 513 ? -0.609 -31.442 27.294 1.00 79.25 513 LYS A C 1
ATOM 4211 O O . LYS A 1 513 ? 0.178 -31.947 26.498 1.00 79.25 513 LYS A O 1
ATOM 4216 N N . ILE A 1 514 ? -1.251 -30.297 27.059 1.00 74.31 514 ILE A N 1
ATOM 4217 C CA . ILE A 1 514 ? -1.068 -29.489 25.844 1.00 74.31 514 ILE A CA 1
ATOM 4218 C C . ILE A 1 514 ? 0.382 -28.999 25.739 1.00 74.31 514 ILE A C 1
ATOM 4220 O O . ILE A 1 514 ? 1.007 -29.197 24.701 1.00 74.31 514 ILE A O 1
ATOM 4224 N N . LYS A 1 515 ? 0.965 -28.463 26.822 1.00 74.88 515 LYS A N 1
ATOM 4225 C CA . LYS A 1 515 ? 2.378 -28.037 26.841 1.00 74.88 515 LYS A CA 1
ATOM 4226 C C . LYS A 1 515 ? 3.342 -29.171 26.476 1.00 74.88 515 LYS A C 1
ATOM 4228 O O . LYS A 1 515 ? 4.185 -28.990 25.606 1.00 74.88 515 LYS A O 1
ATOM 4233 N N . ARG A 1 516 ? 3.154 -30.369 27.042 1.00 77.81 516 ARG A N 1
ATOM 4234 C CA . ARG A 1 516 ? 3.966 -31.554 26.694 1.00 77.81 516 ARG A CA 1
ATOM 4235 C C . ARG A 1 516 ? 3.819 -31.984 25.230 1.00 77.81 516 ARG A C 1
ATOM 4237 O O . ARG A 1 516 ? 4.771 -32.492 24.646 1.00 77.81 516 ARG A O 1
ATOM 4244 N N . LEU A 1 517 ? 2.632 -31.834 24.638 1.00 74.56 517 LEU A N 1
ATOM 4245 C CA . LEU A 1 517 ? 2.409 -32.141 23.219 1.00 74.56 517 LEU A CA 1
ATOM 4246 C C . LEU A 1 517 ? 3.115 -31.136 22.302 1.00 74.56 517 LEU A C 1
ATOM 4248 O O . LEU A 1 517 ? 3.657 -31.538 21.274 1.00 74.56 517 LEU A O 1
ATOM 4252 N N . ILE A 1 518 ? 3.142 -29.861 22.696 1.00 70.12 518 ILE A N 1
ATOM 4253 C CA . ILE A 1 518 ? 3.887 -28.810 21.995 1.00 70.12 518 ILE A CA 1
ATOM 4254 C C . ILE A 1 518 ? 5.393 -29.107 22.058 1.00 70.12 518 ILE A C 1
ATOM 4256 O O . ILE A 1 518 ? 6.034 -29.160 21.013 1.00 70.12 518 ILE A O 1
ATOM 4260 N N . GLU A 1 519 ? 5.930 -29.420 23.241 1.00 72.94 519 GLU A N 1
ATOM 4261 C CA . GLU A 1 519 ? 7.353 -29.761 23.428 1.00 72.94 519 GLU A CA 1
ATOM 4262 C C . GLU A 1 519 ? 7.779 -31.015 22.639 1.00 72.94 519 GLU A C 1
ATOM 4264 O O . GLU A 1 519 ? 8.855 -31.051 22.037 1.00 72.94 519 GLU A O 1
ATOM 4269 N N . LYS A 1 520 ? 6.918 -32.043 22.567 1.00 70.56 520 LYS A N 1
ATOM 4270 C CA . LYS A 1 520 ? 7.172 -33.237 21.741 1.00 70.56 520 LYS A CA 1
ATOM 4271 C C . LYS A 1 520 ? 7.199 -32.934 20.242 1.00 70.56 520 LYS A C 1
ATOM 4273 O O . LYS A 1 520 ? 7.993 -33.541 19.524 1.00 70.56 520 LYS A O 1
ATOM 4278 N N . ARG A 1 521 ? 6.351 -32.018 19.762 1.00 64.00 521 ARG A N 1
ATOM 4279 C CA . ARG A 1 521 ? 6.356 -31.583 18.354 1.00 64.00 521 ARG A CA 1
ATOM 4280 C C . ARG A 1 521 ? 7.581 -30.735 18.018 1.00 64.00 521 ARG A C 1
ATOM 4282 O O . ARG A 1 521 ? 8.115 -30.881 16.926 1.00 64.00 521 ARG A O 1
ATOM 4289 N N . SER A 1 522 ? 8.065 -29.908 18.946 1.00 59.50 522 SER A N 1
ATOM 4290 C CA . SER A 1 522 ? 9.290 -29.130 18.727 1.00 59.50 522 SER A CA 1
ATOM 4291 C C . SER A 1 522 ? 10.560 -29.990 18.743 1.00 59.50 522 SER A C 1
ATOM 4293 O O . SER A 1 522 ? 11.471 -29.712 17.974 1.00 59.50 522 SER A O 1
ATOM 4295 N N . GLY A 1 523 ? 10.616 -31.063 19.545 1.00 52.84 523 GLY A N 1
ATOM 4296 C CA . GLY A 1 523 ? 11.780 -31.967 19.592 1.00 52.84 523 GLY A CA 1
ATOM 4297 C C . GLY A 1 523 ? 11.887 -32.953 18.418 1.00 52.84 523 GLY A C 1
ATOM 4298 O O . GLY A 1 523 ? 12.984 -33.305 18.000 1.00 52.84 523 GLY A O 1
ATOM 4299 N N . THR A 1 524 ? 10.765 -33.360 17.815 1.00 50.22 524 THR A N 1
ATOM 4300 C CA . THR A 1 524 ? 10.774 -34.249 16.630 1.00 50.22 524 THR A CA 1
ATOM 4301 C C . THR A 1 524 ? 11.151 -33.531 15.330 1.00 50.22 524 THR A C 1
ATOM 4303 O O . THR A 1 524 ? 11.441 -34.185 14.330 1.00 50.22 524 THR A O 1
ATOM 4306 N N . SER A 1 525 ? 11.196 -32.195 15.334 1.00 46.62 525 SER A N 1
ATOM 4307 C CA . SER A 1 525 ? 11.686 -31.407 14.198 1.00 46.62 525 SER A CA 1
ATOM 4308 C C . SER A 1 525 ? 13.215 -31.298 14.151 1.00 46.62 525 SER A C 1
ATOM 4310 O O . SER A 1 525 ? 13.751 -30.982 13.090 1.00 46.62 525 SER A O 1
ATOM 4312 N N . SER A 1 526 ? 13.920 -31.544 15.262 1.00 46.12 526 SER A N 1
ATOM 4313 C CA . SER A 1 526 ? 15.389 -31.491 15.323 1.00 46.12 526 SER A CA 1
ATOM 4314 C C . SER A 1 526 ? 16.076 -32.804 14.925 1.00 46.12 526 SER A C 1
ATOM 4316 O O . SER A 1 526 ? 17.193 -32.751 14.432 1.00 46.12 526 SER A O 1
ATOM 4318 N N . GLU A 1 527 ? 15.413 -33.960 15.044 1.00 45.62 527 GLU A N 1
ATOM 4319 C CA . GLU A 1 527 ? 15.992 -35.281 14.702 1.00 45.62 527 GLU A CA 1
ATOM 4320 C C . GLU A 1 527 ? 15.806 -35.700 13.228 1.00 45.62 527 GLU A C 1
ATOM 4322 O O . GLU A 1 527 ? 16.244 -36.770 12.831 1.00 45.62 527 GLU A O 1
ATOM 4327 N N . ARG A 1 528 ? 15.173 -34.875 12.380 1.00 45.22 528 ARG A N 1
ATOM 4328 C CA . ARG A 1 528 ? 15.073 -35.120 10.920 1.00 45.22 528 ARG A CA 1
ATOM 4329 C C . ARG A 1 528 ? 16.110 -34.343 10.092 1.00 45.22 528 ARG A C 1
ATOM 4331 O O . ARG A 1 528 ? 15.907 -34.146 8.896 1.00 45.22 528 ARG A O 1
ATOM 4338 N N . LYS A 1 529 ? 17.176 -33.850 10.731 1.00 47.03 529 LYS A N 1
ATOM 4339 C CA . LYS A 1 529 ? 18.284 -33.110 10.095 1.00 47.03 529 LYS A CA 1
ATOM 4340 C C . LYS A 1 529 ? 19.674 -33.726 10.342 1.00 47.03 529 LYS A C 1
ATOM 4342 O O . LYS A 1 529 ? 20.671 -33.047 10.113 1.00 47.03 529 LYS A O 1
ATOM 4347 N N . GLU A 1 530 ? 19.730 -34.989 10.748 1.00 36.59 530 GLU A N 1
ATOM 4348 C CA . GLU A 1 530 ? 20.881 -35.881 10.525 1.00 36.59 530 GLU A CA 1
ATOM 4349 C C . GLU A 1 530 ? 20.463 -36.949 9.514 1.00 36.59 530 GLU A C 1
ATOM 4351 O O . GLU A 1 530 ? 21.315 -37.318 8.676 1.00 36.59 530 GLU A O 1
#

Organism: NCBI:txid222440

Sequence (530 aa):
MEDNDFDKDKAELEGQSAESLVKKDIDLIRQSKGSLKNALQKLNMTVASGQKYAEAAIAQGVAPLVLSQLKTSTDQGINDIASFFLSTLGIFGNYSPQKEEFTVIYKSLESVMNTPEKFRTTAPFLQGLLYQGSKFAKTMLSYKMVIWRIIGTLEIPNIVRETKTGELVILTEWLLVRRDKKKDNAEIKLAAQQQALDTGEDAQKIEIQMKQAETAEARSEENLLEKVKTLEKQMRQEKKRDPNQDQNWKKLFGRVNLVLAFIMHMRREDAGQDVGEEGESYRDMADRLEGEMIMKDEQLREIQEKLDQQENDLKRINSENERLMKEIEELRRQKQLEGDKAAQIENAKWEQEKKYNDQLKKEKDKYDQQMADEKAKRDKQLQDEQEKHRQELLRQQELLKQETQRLTDALNTNDKDKSAGLQKAQDEIKNLQDLLDKEKAESERLRKLLEQSEKQRKEDKDKYERDYEQLQNDKNQLEKQKNDQIDKMKDEYDRMMIKFDTEGKALKEQIKKIKRLIEKRSGTSSERKE

Foldseek 3Di:
DDPDPPVVVVVVVPPDALLVQLVVLLVVQVPDPAACQVSLVSLLVSLVVDLRNLVSNVVVPVLVSLLVVCVVDDLNNVLSSLVSCLSSQLSCQVRPVPDCSVVVNVLSVLVQCLDLVSLVSNLVSLVSCLVRHDPVSVVPVVLVSLLSVLLVCLPPPPDDLLSNLVSLVSNVVVLVVCLVPQDDLVRLLVVLVVVCVVPVDDSVVSSVSSVVVNVSVVSSLVSSLVSLVVSLVVLVVVCVVPVPDDPSSVSSNVSSVVSNVSSVVSVCVVVVNPPDPPDQDPVRVVVVVVVVVVVVVVVVVVVVVVVVVVVVVVVVVVVVVVVVVVVVVVVVVVVVVVVVVVVVVVVVVVVVVVVVVVVVVVVVVVVVVVVVVVVVVVVVVVVVVVVVVVVVVVVVVVVVVVVVVVVVVVVVDDDDDPPVVVVVVVVVVVVVVVVVVVVVVVVVVVVVVVVVVVVVVVVVVVVVVVVVVVVVVVVVVVVVVVVVVVVVVVVVVVVVVVVVVVVVVVVVVVVVVVVVVVVVVVVVVVVVPD

Mean predicted aligned error: 22.86 Å

pLDDT: mean 70.41, std 13.07, range [33.28, 93.5]

Secondary structure (DSSP, 8-state):
----THHHHHHHTTSS-HHHHHHHHHHHHHH-SS--HHHHHHHHHHHHT-HHHHHHHHHTTHHHHHHHHHTT--HHHHHHHHHHHHHHHHHHHHH-TT-THHHHHHHHHHHHHTSHHHHHHHHHHHHHHHHHS-HHHHHHHHHHHHHHHHHHHTT-TTS-HHHHHHHHHHHHHHHHHHHHH---HHHHHHHHHHHHHHH---HHHHHHHHHHHHHHHHHHHHHHHHHHHHHHHHHHHHHHH-SS--HHHHHHHHHHHHHHHHHHHHHHHHTT----TTS--HHHHHHHHHHHHHHHHHHHHHHHHHHHHHHHHHHHHHHHHHHHHHHHHHHHHHHHHHHHHHHHHHHHHHHHHHHHHHHHHHHHHHHHHHHHHHHHHHHHHHHHHHHHHHHHHHHHHHHHHHHHHHHHHHHTS-S--HHHHHHHHHHHHHHHHHHHHHHHHHHHHHHHHHHHHHHHHHHHHHHHHHHHHHHHHHHHHHHHHHHHHHHHHHHHHHHHHHHHHHHHHHHHHHHHHHHHHHHHHHHTTTTT--

Nearest PDB structures (foldseek):
  3ja6-assembly1_I  TM=1.601E-01  e=5.629E+00  Escherichia coli

Solvent-accessible surface area (backbone atoms only — not comparable to full-atom values): 28958 Å² total; per-residue (Å²): 136,85,77,74,64,68,67,56,58,55,62,61,58,76,80,56,56,45,56,60,56,41,48,55,34,52,50,49,51,73,68,54,92,66,80,48,47,69,42,42,50,51,40,43,53,54,32,70,73,36,69,67,25,39,52,33,33,55,76,70,44,46,63,66,52,55,55,56,50,54,79,75,46,53,76,70,36,40,51,38,51,49,55,36,49,56,64,42,44,49,50,44,49,72,75,54,74,84,50,70,62,60,58,51,53,48,58,53,48,54,68,50,51,75,35,75,70,55,26,66,71,46,46,71,58,55,52,49,43,51,73,66,45,49,74,65,56,29,62,64,52,44,55,65,52,47,53,52,47,44,62,65,48,66,78,46,84,89,58,55,59,68,58,48,37,55,45,53,50,57,52,48,55,49,52,51,56,45,59,77,67,60,66,55,77,66,53,39,48,52,50,17,47,54,49,19,72,77,70,72,49,62,34,68,66,43,29,54,50,51,52,53,50,51,54,50,52,54,50,50,54,50,53,42,49,54,50,42,51,52,50,48,53,52,50,55,53,48,43,72,78,44,78,83,66,54,70,61,54,52,53,32,53,52,50,43,51,51,52,50,52,51,56,54,48,54,53,39,52,74,67,69,46,78,83,39,96,86,47,70,50,72,65,53,44,45,51,46,51,48,48,49,45,50,51,48,49,47,50,48,47,52,51,46,51,50,48,52,48,50,50,52,51,48,52,50,52,49,53,49,50,53,50,49,50,51,51,51,51,51,50,51,50,51,53,49,54,50,50,51,50,49,52,51,51,52,52,51,48,52,53,50,52,50,53,50,50,54,48,53,50,52,52,48,54,51,50,54,48,50,53,50,51,51,48,53,52,49,54,48,50,53,48,55,49,51,51,49,52,49,54,50,51,52,52,50,53,51,51,50,50,56,47,52,51,49,52,53,56,53,73,74,51,88,86,90,62,81,69,63,58,53,56,54,52,51,56,49,54,50,53,51,50,56,50,53,53,51,52,50,55,49,54,54,52,51,51,53,53,50,54,52,52,54,52,50,55,48,53,53,50,60,48,51,55,52,56,50,53,52,53,54,51,53,52,54,52,54,53,50,54,52,50,57,50,51,52,53,52,49,55,51,50,53,53,51,51,53,50,52,52,51,52,52,50,52,52,52,51,50,55,51,52,51,52,52,52,51,52,53,58,61,56,62,64,63,72,77,76,121

Radius of gyration: 71.41 Å; Cα contacts (8 Å, |Δi|>4): 200; chains: 1; bounding box: 129×79×212 Å